Protein AF-A0AAW2MSG8-F1 (afdb_monomer_lite)

InterPro domains:
  IPR008811 Glycosyl hydrolases 36 [PF05691] (63-147)
  IPR008811 Glycosyl hydrolases 36 [PF05691] (149-391)
  IPR008811 Glycosyl hydrolases 36 [PTHR31268] (149-405)
  IPR013785 Aldolase-type TIM barrel [G3DSA:3.20.20.70] (62-144)
  IPR017853 Glycoside hydrolase superfamily [SSF51445] (81-131)

Radius of gyration: 26.72 Å; chains: 1; bounding box: 68×78×67 Å

Structure (mmCIF, N/CA/C/O backbone):
data_AF-A0AAW2MSG8-F1
#
_entry.id   AF-A0AAW2MSG8-F1
#
loop_
_atom_site.group_PDB
_atom_site.id
_atom_site.type_symbol
_atom_site.label_atom_id
_atom_site.label_alt_id
_atom_site.label_comp_id
_atom_site.label_asym_id
_atom_site.label_entity_id
_atom_site.label_seq_id
_atom_site.pdbx_PDB_ins_code
_atom_site.Cartn_x
_atom_site.Cartn_y
_atom_site.Cartn_z
_atom_site.occupancy
_atom_site.B_iso_or_equiv
_atom_site.auth_seq_id
_atom_site.auth_comp_id
_atom_site.auth_asym_id
_atom_site.auth_atom_id
_atom_site.pdbx_PDB_model_num
ATOM 1 N N . MET A 1 1 ? 23.008 -52.760 7.021 1.00 37.22 1 MET A N 1
ATOM 2 C CA . MET A 1 1 ? 23.556 -51.398 6.850 1.00 37.22 1 MET A CA 1
ATOM 3 C C . MET A 1 1 ? 22.557 -50.598 6.039 1.00 37.22 1 MET A C 1
ATOM 5 O O . MET A 1 1 ? 22.331 -50.931 4.885 1.00 37.22 1 MET A O 1
ATOM 9 N N . THR A 1 2 ? 21.906 -49.614 6.644 1.00 38.59 2 THR A N 1
ATOM 10 C CA . THR A 1 2 ? 21.013 -48.684 5.943 1.00 38.59 2 THR A CA 1
ATOM 11 C C . THR A 1 2 ? 21.888 -47.668 5.212 1.00 38.59 2 THR A C 1
ATOM 13 O O . THR A 1 2 ? 22.650 -46.943 5.846 1.00 38.59 2 THR A O 1
ATOM 16 N N . VAL A 1 3 ? 21.852 -47.656 3.880 1.00 52.94 3 VAL A N 1
ATOM 17 C CA . VAL A 1 3 ? 22.552 -46.640 3.084 1.00 52.94 3 VAL A CA 1
ATOM 18 C C . VAL A 1 3 ? 21.744 -45.352 3.201 1.00 52.94 3 VAL A C 1
ATOM 20 O O . VAL A 1 3 ? 20.691 -45.231 2.581 1.00 52.94 3 VAL A O 1
ATOM 23 N N . THR A 1 4 ? 22.196 -44.405 4.023 1.00 55.56 4 THR A N 1
ATOM 24 C CA . THR A 1 4 ? 21.579 -43.075 4.080 1.00 55.56 4 THR A CA 1
ATOM 25 C C . THR A 1 4 ? 21.719 -42.414 2.705 1.00 55.56 4 THR A C 1
ATOM 27 O O . THR A 1 4 ? 22.844 -42.331 2.195 1.00 55.56 4 THR A O 1
ATOM 30 N N . PRO A 1 5 ? 20.622 -41.950 2.077 1.00 63.44 5 PRO A N 1
ATOM 31 C CA . PRO A 1 5 ? 20.705 -41.237 0.811 1.00 63.44 5 PRO A CA 1
ATOM 32 C C . PRO A 1 5 ? 21.633 -40.026 0.946 1.00 63.44 5 PRO A C 1
ATOM 34 O O . PRO A 1 5 ? 21.554 -39.275 1.915 1.00 63.44 5 PRO A O 1
ATOM 37 N N . LYS A 1 6 ? 22.526 -39.819 -0.031 1.00 79.44 6 LYS A N 1
ATOM 38 C CA . LYS A 1 6 ? 23.432 -38.656 -0.047 1.00 79.44 6 LYS A CA 1
ATOM 39 C C . LYS A 1 6 ? 22.685 -37.335 -0.249 1.00 79.44 6 LYS A C 1
ATOM 41 O O . LYS A 1 6 ? 23.222 -36.298 0.115 1.00 79.44 6 LYS A O 1
ATOM 46 N N . ILE A 1 7 ? 21.488 -37.369 -0.832 1.00 88.25 7 ILE A N 1
ATOM 47 C CA . ILE A 1 7 ? 20.608 -36.214 -1.025 1.00 88.25 7 ILE A CA 1
ATOM 48 C C . ILE A 1 7 ? 19.193 -36.650 -0.634 1.00 88.25 7 ILE A C 1
ATOM 50 O O . ILE A 1 7 ? 18.722 -37.669 -1.143 1.00 88.25 7 ILE A O 1
ATOM 54 N N . SER A 1 8 ? 18.531 -35.923 0.264 1.00 88.50 8 SER A N 1
ATOM 55 C CA . SER A 1 8 ? 17.178 -36.254 0.730 1.00 88.50 8 SER A CA 1
ATOM 56 C C . SER A 1 8 ? 16.405 -35.020 1.198 1.00 88.50 8 SER A C 1
ATOM 58 O O . SER A 1 8 ? 17.007 -34.002 1.535 1.00 88.50 8 SER A O 1
ATOM 60 N N . VAL A 1 9 ? 15.073 -35.112 1.220 1.00 89.06 9 VAL A N 1
ATOM 61 C CA . VAL A 1 9 ? 14.204 -34.166 1.931 1.00 89.06 9 VAL A CA 1
ATOM 62 C C . VAL A 1 9 ? 13.672 -34.883 3.163 1.00 89.06 9 VAL A C 1
ATOM 64 O O . VAL A 1 9 ? 12.929 -35.852 3.021 1.00 89.06 9 VAL A O 1
ATOM 67 N N . ASN A 1 10 ? 14.072 -34.430 4.352 1.00 86.00 10 ASN A N 1
ATOM 68 C CA . ASN A 1 10 ? 13.667 -35.019 5.630 1.00 86.00 10 ASN A CA 1
ATOM 69 C C . ASN A 1 10 ? 13.211 -33.898 6.571 1.00 86.00 10 ASN A C 1
ATOM 71 O O . ASN A 1 10 ? 13.931 -32.910 6.721 1.00 86.00 10 ASN A O 1
ATOM 75 N N . ASP A 1 11 ? 12.041 -34.045 7.198 1.00 87.19 11 ASP A N 1
ATOM 76 C CA . ASP A 1 11 ? 11.496 -33.091 8.178 1.00 87.19 11 ASP A CA 1
ATOM 77 C C . ASP A 1 11 ? 11.518 -31.629 7.683 1.00 87.19 11 ASP A C 1
ATOM 79 O O . ASP A 1 11 ? 11.979 -30.722 8.376 1.00 87.19 11 ASP A O 1
ATOM 83 N N . GLY A 1 12 ? 11.101 -31.405 6.430 1.00 90.44 12 GLY A N 1
ATOM 84 C CA . GLY A 1 12 ? 11.102 -30.078 5.802 1.00 90.44 12 GLY A CA 1
ATOM 85 C C . GLY A 1 12 ? 12.495 -29.521 5.481 1.00 90.44 12 GLY A C 1
ATOM 86 O O . GLY A 1 12 ? 12.641 -28.316 5.287 1.00 90.44 12 GLY A O 1
ATOM 87 N N . ASN A 1 13 ? 13.538 -30.355 5.428 1.00 92.44 13 ASN A N 1
ATOM 88 C CA . ASN A 1 13 ? 14.903 -29.931 5.112 1.00 92.44 13 ASN A CA 1
ATOM 89 C C . ASN A 1 13 ? 15.458 -30.666 3.893 1.00 92.44 13 ASN A C 1
ATOM 91 O O . ASN A 1 13 ? 15.473 -31.895 3.871 1.00 92.44 13 ASN A O 1
ATOM 95 N N . LEU A 1 14 ? 16.006 -29.926 2.925 1.00 92.31 14 LEU A N 1
ATOM 96 C CA . LEU A 1 14 ? 16.820 -30.496 1.852 1.00 92.31 14 LEU A CA 1
ATOM 97 C C . LEU A 1 14 ? 18.237 -30.701 2.383 1.00 92.31 14 LEU A C 1
ATOM 99 O O . LEU A 1 14 ? 18.955 -29.730 2.635 1.00 92.31 14 LEU A O 1
ATOM 103 N N . VAL A 1 15 ? 18.647 -31.955 2.525 1.00 89.75 15 VAL A N 1
ATOM 104 C CA . VAL A 1 15 ? 19.940 -32.361 3.075 1.00 89.75 15 VAL A CA 1
ATOM 105 C C . VAL A 1 15 ? 20.811 -32.942 1.966 1.00 89.75 15 VAL A C 1
ATOM 107 O O . VAL A 1 15 ? 20.390 -33.835 1.237 1.00 89.75 15 VAL A O 1
ATOM 110 N N . VAL A 1 16 ? 22.048 -32.457 1.858 1.00 88.19 16 VAL A N 1
ATOM 111 C CA . VAL A 1 16 ? 23.074 -32.936 0.924 1.00 88.19 16 VAL A CA 1
ATOM 112 C C . VAL A 1 16 ? 24.312 -33.323 1.730 1.00 88.19 16 VAL A C 1
ATOM 114 O O . VAL A 1 16 ? 24.909 -32.493 2.411 1.00 88.19 16 VAL A O 1
ATOM 117 N N . HIS A 1 17 ? 24.705 -34.595 1.679 1.00 85.19 17 HIS A N 1
ATOM 118 C CA . HIS A 1 17 ? 25.844 -35.157 2.411 1.00 85.19 17 HIS A CA 1
ATOM 119 C C . HIS A 1 17 ? 25.823 -34.839 3.918 1.00 85.19 17 HIS A C 1
ATOM 121 O O . HIS A 1 17 ? 26.841 -34.483 4.508 1.00 85.19 17 HIS A O 1
ATOM 127 N N . GLY A 1 18 ? 24.642 -34.944 4.538 1.00 84.50 18 GLY A N 1
ATOM 128 C CA . GLY A 1 18 ? 24.437 -34.654 5.963 1.00 84.50 18 GLY A CA 1
ATOM 129 C C . GLY A 1 18 ? 24.393 -33.163 6.314 1.00 84.50 18 GLY A C 1
ATOM 130 O O . GLY A 1 18 ? 24.239 -32.826 7.483 1.00 84.50 18 GLY A O 1
ATOM 131 N N . LYS A 1 19 ? 24.507 -32.264 5.329 1.00 86.81 19 LYS A N 1
ATOM 132 C CA . LYS A 1 19 ? 24.368 -30.818 5.519 1.00 86.81 19 LYS A CA 1
ATOM 133 C C . LYS A 1 19 ? 23.015 -30.348 5.008 1.00 86.81 19 LYS A C 1
ATOM 135 O O . LYS A 1 19 ? 22.688 -30.564 3.844 1.00 86.81 19 LYS A O 1
ATOM 140 N N . THR A 1 20 ? 22.251 -29.666 5.851 1.00 90.94 20 THR A N 1
ATOM 141 C CA . THR A 1 20 ? 21.044 -28.959 5.412 1.00 90.94 20 THR A CA 1
ATOM 142 C C . THR A 1 20 ? 21.435 -27.818 4.477 1.00 90.94 20 THR A C 1
ATOM 144 O O . THR A 1 20 ? 22.288 -27.002 4.819 1.00 90.94 20 THR A O 1
ATOM 147 N N . ILE A 1 21 ? 20.825 -27.773 3.296 1.00 91.12 21 ILE A N 1
ATOM 148 C CA . ILE A 1 21 ? 20.998 -26.711 2.298 1.00 91.12 21 ILE A CA 1
ATOM 149 C C . ILE A 1 21 ? 19.781 -25.785 2.298 1.00 91.12 21 ILE A C 1
ATOM 151 O O . ILE A 1 21 ? 19.953 -24.569 2.309 1.00 91.12 21 ILE A O 1
ATOM 155 N N . LEU A 1 22 ? 18.570 -26.353 2.341 1.00 92.56 22 LEU A N 1
ATOM 156 C CA . LEU A 1 22 ? 17.320 -25.602 2.471 1.00 92.56 22 LEU A CA 1
ATOM 157 C C . LEU A 1 22 ? 16.553 -26.058 3.711 1.00 92.56 22 LEU A C 1
ATOM 159 O O . LEU A 1 22 ? 16.426 -27.263 3.927 1.00 92.56 22 LEU A O 1
ATOM 163 N N . SER A 1 23 ? 16.030 -25.107 4.480 1.00 91.31 23 SER A N 1
ATOM 164 C CA . SER A 1 23 ? 15.032 -25.322 5.535 1.00 91.31 23 SER A CA 1
ATOM 165 C C . SER A 1 23 ? 13.642 -24.896 5.054 1.00 91.31 23 SER A C 1
ATOM 167 O O . SER A 1 23 ? 13.518 -24.133 4.092 1.00 91.31 23 SER A O 1
ATOM 169 N N . GLY A 1 24 ? 12.587 -25.403 5.698 1.00 90.00 24 GLY A N 1
ATOM 170 C CA . GLY A 1 24 ? 11.203 -25.077 5.330 1.00 90.00 24 GLY A CA 1
ATOM 171 C C . GLY A 1 24 ? 10.848 -25.495 3.900 1.00 90.00 24 GLY A C 1
ATOM 172 O O . GLY A 1 24 ? 10.133 -24.776 3.203 1.00 90.00 24 GLY A O 1
ATOM 173 N N . VAL A 1 25 ? 11.405 -26.615 3.438 1.00 91.81 25 VAL A N 1
ATOM 174 C CA . VAL A 1 25 ? 11.104 -27.201 2.131 1.00 91.81 25 VAL A CA 1
ATOM 175 C C . VAL A 1 25 ? 9.637 -27.596 2.095 1.00 91.81 25 VAL A C 1
ATOM 177 O O . VAL A 1 25 ? 9.174 -28.331 2.963 1.00 91.81 25 VAL A O 1
ATOM 180 N N . HIS A 1 26 ? 8.918 -27.088 1.097 1.00 89.00 26 HIS A N 1
ATOM 181 C CA . HIS A 1 26 ? 7.485 -27.310 0.968 1.00 89.00 26 HIS A CA 1
ATOM 182 C C . HIS A 1 26 ? 7.180 -28.778 0.622 1.00 89.00 26 HIS A C 1
ATOM 184 O O . HIS A 1 26 ? 7.907 -29.401 -0.151 1.00 89.00 26 HIS A O 1
ATOM 190 N N . ASP A 1 27 ? 6.072 -29.318 1.138 1.00 88.50 27 ASP A N 1
ATOM 191 C CA . ASP A 1 27 ? 5.701 -30.742 1.008 1.00 88.50 27 ASP A CA 1
ATOM 192 C C . ASP A 1 27 ? 5.511 -31.212 -0.439 1.00 88.50 27 ASP A C 1
ATOM 194 O O . ASP A 1 27 ? 5.543 -32.402 -0.744 1.00 88.50 27 ASP A O 1
ATOM 198 N N . ASN A 1 28 ? 5.302 -30.270 -1.356 1.00 89.25 28 ASN A N 1
ATOM 199 C CA . ASN A 1 28 ? 5.147 -30.568 -2.770 1.00 89.25 28 ASN A CA 1
ATOM 200 C C . ASN A 1 28 ? 6.488 -30.686 -3.511 1.00 89.25 28 ASN A C 1
ATOM 202 O O . ASN A 1 28 ? 6.470 -31.035 -4.690 1.00 89.25 28 ASN A O 1
ATOM 206 N N . ILE A 1 29 ? 7.623 -30.395 -2.870 1.00 92.00 29 ILE A N 1
ATOM 207 C CA . ILE A 1 29 ? 8.953 -30.539 -3.460 1.00 92.00 29 ILE A CA 1
ATOM 208 C C . ILE A 1 29 ? 9.352 -32.012 -3.456 1.00 92.00 29 ILE A C 1
ATOM 210 O O . ILE A 1 29 ? 9.324 -32.689 -2.432 1.00 92.00 29 ILE A O 1
ATOM 214 N N . VAL A 1 30 ? 9.761 -32.510 -4.620 1.00 90.62 30 VAL A N 1
ATOM 215 C CA . VAL A 1 30 ? 10.121 -33.914 -4.829 1.00 90.62 30 VAL A CA 1
ATOM 216 C C . VAL A 1 30 ? 11.558 -34.009 -5.310 1.00 90.62 30 VAL A C 1
ATOM 218 O O . VAL A 1 30 ? 11.992 -33.251 -6.175 1.00 90.62 30 VAL A O 1
ATOM 221 N N . LEU A 1 31 ? 12.295 -34.984 -4.784 1.00 89.88 31 LEU A N 1
ATOM 222 C CA . LEU A 1 31 ? 13.616 -35.341 -5.285 1.00 89.88 31 LEU A CA 1
ATOM 223 C C . LEU A 1 31 ? 13.537 -36.581 -6.166 1.00 89.88 31 LEU A C 1
ATOM 225 O O . LEU A 1 31 ? 13.067 -37.628 -5.730 1.00 89.88 31 LEU A O 1
ATOM 229 N N . THR A 1 32 ? 14.067 -36.479 -7.382 1.00 87.50 32 THR A N 1
ATOM 230 C CA . THR A 1 32 ? 14.294 -37.635 -8.258 1.00 87.50 32 THR A CA 1
ATOM 231 C C . THR A 1 32 ? 15.795 -37.928 -8.310 1.00 87.50 32 THR A C 1
ATOM 233 O O . THR A 1 32 ? 16.543 -37.122 -8.869 1.00 87.50 32 THR A O 1
ATOM 236 N N . PRO A 1 33 ? 16.277 -39.041 -7.726 1.00 81.69 33 PRO A N 1
ATOM 237 C CA . PRO A 1 33 ? 17.692 -39.403 -7.777 1.00 81.69 33 PRO A CA 1
ATOM 238 C C . PRO A 1 33 ? 18.188 -39.567 -9.220 1.00 81.69 33 PRO A C 1
ATOM 240 O O . PRO A 1 33 ? 17.508 -40.168 -10.051 1.00 81.69 33 PRO A O 1
ATOM 243 N N . GLY A 1 34 ? 19.385 -39.065 -9.525 1.00 74.88 34 GLY A N 1
ATOM 244 C CA . GLY A 1 34 ? 20.038 -39.317 -10.808 1.00 74.88 34 GLY A CA 1
ATOM 245 C C . GLY A 1 34 ? 20.522 -40.768 -10.892 1.00 74.88 34 GLY A C 1
ATOM 246 O O . GLY A 1 34 ? 21.265 -41.221 -10.027 1.00 74.88 34 GLY A O 1
ATOM 247 N N . SER A 1 35 ? 20.127 -41.496 -11.937 1.00 65.12 35 SER A N 1
ATOM 248 C CA . SER A 1 35 ? 20.424 -42.927 -12.133 1.00 65.12 35 SER A CA 1
ATOM 249 C C . SER A 1 35 ? 21.733 -43.215 -12.894 1.00 65.12 35 SER A C 1
ATOM 251 O O . SER A 1 35 ? 21.945 -44.329 -13.370 1.00 65.12 35 SER A O 1
ATOM 253 N N . GLY A 1 36 ? 22.619 -42.224 -13.039 1.00 60.44 36 GLY A N 1
ATOM 254 C CA . GLY A 1 36 ? 23.848 -42.347 -13.830 1.00 60.44 36 GLY A CA 1
ATOM 255 C C . GLY A 1 36 ? 24.916 -43.248 -13.193 1.00 60.44 36 GLY A C 1
ATOM 256 O O . GLY A 1 36 ? 25.147 -43.202 -11.990 1.00 60.44 36 GLY A O 1
ATOM 257 N N . VAL A 1 37 ? 25.632 -44.013 -14.025 1.00 55.59 37 VAL A N 1
ATOM 258 C CA . VAL A 1 37 ? 26.715 -44.962 -13.660 1.00 55.59 37 VAL A CA 1
ATOM 259 C C . VAL A 1 37 ? 28.040 -44.249 -13.283 1.00 55.59 37 VAL A C 1
ATOM 261 O O . VAL A 1 37 ? 29.128 -44.778 -13.491 1.00 55.59 37 VAL A O 1
ATOM 264 N N . GLY A 1 38 ? 27.980 -43.010 -12.781 1.00 56.03 38 GLY A N 1
ATOM 265 C CA . GLY A 1 38 ? 29.139 -42.128 -12.580 1.00 56.03 38 GLY A CA 1
ATOM 266 C C . GLY A 1 38 ? 29.474 -41.816 -11.115 1.00 56.03 38 GLY A C 1
ATOM 267 O O . GLY A 1 38 ? 28.666 -42.009 -10.213 1.00 56.03 38 GLY A O 1
ATOM 268 N N . LEU A 1 39 ? 30.673 -41.259 -10.890 1.00 53.41 39 LEU A N 1
ATOM 269 C CA . LEU A 1 39 ? 31.212 -40.831 -9.582 1.00 53.41 39 LEU A CA 1
ATOM 270 C C . LEU A 1 39 ? 30.421 -39.698 -8.890 1.00 53.41 39 LEU A C 1
ATOM 272 O O . LEU A 1 39 ? 30.685 -39.398 -7.724 1.00 53.41 39 LEU A O 1
ATOM 276 N N . VAL A 1 40 ? 29.462 -39.066 -9.576 1.00 55.38 40 VAL A N 1
ATOM 277 C CA . VAL A 1 40 ? 28.682 -37.934 -9.056 1.00 55.38 40 VAL A CA 1
ATOM 278 C C . VAL A 1 40 ? 27.252 -38.383 -8.761 1.00 55.38 40 VAL A C 1
ATOM 280 O O . VAL A 1 40 ? 26.460 -38.617 -9.669 1.00 55.38 40 VAL A O 1
ATOM 283 N N . ALA A 1 41 ? 26.918 -38.482 -7.474 1.00 72.75 41 ALA A N 1
ATOM 284 C CA . ALA A 1 41 ? 25.544 -38.664 -7.019 1.00 72.75 41 ALA A CA 1
ATOM 285 C C . ALA A 1 41 ? 24.821 -37.308 -7.076 1.00 72.75 41 ALA A C 1
ATOM 287 O O . ALA A 1 41 ? 25.157 -36.402 -6.317 1.00 72.75 41 ALA A O 1
ATOM 288 N N . GLY A 1 42 ? 23.859 -37.164 -7.987 1.00 79.62 42 GLY A N 1
ATOM 289 C CA . GLY A 1 42 ? 23.009 -35.977 -8.115 1.00 79.62 42 GLY A CA 1
ATOM 290 C C . GLY A 1 42 ? 21.531 -36.307 -7.903 1.00 79.62 42 GLY A C 1
ATOM 291 O O . GLY A 1 42 ? 21.141 -37.475 -7.906 1.00 79.62 42 GLY A O 1
ATOM 292 N N . ALA A 1 43 ? 20.701 -35.280 -7.737 1.00 86.31 43 ALA A N 1
ATOM 293 C CA . ALA A 1 43 ? 19.246 -35.401 -7.710 1.00 86.31 43 ALA A CA 1
ATOM 294 C C . ALA A 1 43 ? 18.617 -34.233 -8.475 1.00 86.31 43 ALA A C 1
ATOM 296 O O . ALA A 1 43 ? 19.112 -33.107 -8.413 1.00 86.31 43 ALA A O 1
ATOM 297 N N . PHE A 1 44 ? 17.522 -34.501 -9.178 1.00 88.00 44 PHE A N 1
ATOM 298 C CA . PHE A 1 44 ? 16.662 -33.470 -9.743 1.00 88.00 44 PHE A CA 1
ATOM 299 C C . PHE A 1 44 ? 15.672 -33.012 -8.674 1.00 88.00 44 PHE A C 1
ATOM 301 O O . PHE A 1 44 ? 15.018 -33.841 -8.040 1.00 88.00 44 PHE A O 1
ATOM 308 N N . ILE A 1 45 ? 15.567 -31.698 -8.488 1.00 89.81 45 ILE A N 1
ATOM 309 C CA . ILE A 1 45 ? 14.545 -31.077 -7.645 1.00 89.81 45 ILE A CA 1
ATOM 310 C C . ILE A 1 45 ? 13.355 -30.762 -8.549 1.00 89.81 45 ILE A C 1
ATOM 312 O O . ILE A 1 45 ? 13.483 -29.993 -9.501 1.00 89.81 45 ILE A O 1
ATOM 316 N N . GLY A 1 46 ? 12.220 -31.385 -8.264 1.00 90.06 46 GLY A N 1
ATOM 317 C CA . GLY A 1 46 ? 10.936 -31.120 -8.899 1.00 90.06 46 GLY A CA 1
ATOM 318 C C . GLY A 1 46 ? 9.909 -30.630 -7.884 1.00 90.06 46 GLY A C 1
ATOM 319 O O . GLY A 1 46 ? 10.175 -30.568 -6.685 1.00 90.06 46 GLY A O 1
ATOM 320 N N . ALA A 1 47 ? 8.715 -30.310 -8.369 1.00 90.81 47 ALA A N 1
ATOM 321 C CA . ALA A 1 47 ? 7.564 -29.988 -7.540 1.00 90.81 47 ALA A CA 1
ATOM 322 C C . ALA A 1 47 ? 6.312 -30.670 -8.099 1.00 90.81 47 ALA A C 1
ATOM 324 O O . ALA A 1 47 ? 6.199 -30.889 -9.307 1.00 90.81 47 ALA A O 1
ATOM 325 N N . THR A 1 48 ? 5.371 -30.997 -7.224 1.00 89.19 48 THR A N 1
ATOM 326 C CA . THR A 1 48 ? 4.042 -31.489 -7.587 1.00 89.19 48 THR A CA 1
ATOM 327 C C . THR A 1 48 ? 3.030 -30.350 -7.550 1.00 89.19 48 THR A C 1
ATOM 329 O O . THR A 1 48 ? 3.131 -29.413 -6.752 1.00 89.19 48 THR A O 1
ATOM 332 N N . ALA A 1 49 ? 2.041 -30.435 -8.434 1.00 86.62 49 ALA A N 1
ATOM 333 C CA . ALA A 1 49 ? 0.911 -29.523 -8.486 1.00 86.62 49 ALA A CA 1
ATOM 334 C C . ALA A 1 49 ? -0.382 -30.320 -8.615 1.00 86.62 49 ALA A C 1
ATOM 336 O O . ALA A 1 49 ? -0.442 -31.312 -9.339 1.00 86.62 49 ALA A O 1
ATOM 337 N N . SER A 1 50 ? -1.435 -29.845 -7.956 1.00 82.69 50 SER A N 1
ATOM 338 C CA . SER A 1 50 ? -2.781 -30.415 -8.065 1.00 82.69 50 SER A CA 1
ATOM 339 C C . SER A 1 50 ? -3.455 -30.122 -9.411 1.00 82.69 50 SER A C 1
ATOM 341 O O . SER A 1 50 ? -4.471 -30.730 -9.728 1.00 82.69 50 SER A O 1
ATOM 343 N N . HIS A 1 51 ? -2.900 -29.200 -10.206 1.00 80.12 51 HIS A N 1
ATOM 344 C CA . HIS A 1 51 ? -3.473 -28.755 -11.473 1.00 80.12 51 HIS A CA 1
ATOM 345 C C . HIS A 1 51 ? -2.465 -28.898 -12.615 1.00 80.12 51 HIS A C 1
ATOM 347 O O . HIS A 1 51 ? -1.330 -28.428 -12.520 1.00 80.12 51 HIS A O 1
ATOM 353 N N . SER A 1 52 ? -2.914 -29.451 -13.741 1.00 76.25 52 SER A N 1
ATOM 354 C CA . SER A 1 52 ? -2.156 -29.578 -14.993 1.00 76.25 52 SER A CA 1
ATOM 355 C C . SER A 1 52 ? -2.093 -28.260 -15.781 1.00 76.25 52 SER A C 1
ATOM 357 O O . SER A 1 52 ? -2.430 -28.200 -16.962 1.00 76.25 52 SER A O 1
ATOM 359 N N . LYS A 1 53 ? -1.684 -27.174 -15.122 1.00 74.44 53 LYS A N 1
ATOM 360 C CA . LYS A 1 53 ? -1.399 -25.885 -15.773 1.00 74.44 53 LYS A CA 1
ATOM 361 C C . LYS A 1 53 ? 0.097 -25.749 -16.049 1.00 74.44 53 LYS A C 1
ATOM 363 O O . LYS A 1 53 ? 0.913 -26.342 -15.352 1.00 74.44 53 LYS A O 1
ATOM 368 N N . SER A 1 54 ? 0.458 -24.960 -17.055 1.00 67.81 54 SER A N 1
ATOM 369 C CA . SER A 1 54 ? 1.861 -24.753 -17.445 1.00 67.81 54 SER A CA 1
ATOM 370 C C . SER A 1 54 ? 2.617 -23.768 -16.549 1.00 67.81 54 SER A C 1
ATOM 372 O O . SER A 1 54 ? 3.832 -23.657 -16.665 1.00 67.81 54 SER A O 1
ATOM 374 N N . LEU A 1 55 ? 1.914 -23.039 -15.679 1.00 72.31 55 LEU A N 1
ATOM 375 C CA . LEU A 1 55 ? 2.437 -21.880 -14.964 1.00 72.31 55 LEU A CA 1
ATOM 376 C C . LEU A 1 55 ? 2.155 -22.024 -13.472 1.00 72.31 55 LEU A C 1
ATOM 378 O O . LEU A 1 55 ? 1.003 -21.957 -13.045 1.00 72.31 55 LEU A O 1
ATOM 382 N N . HIS A 1 56 ? 3.215 -22.236 -12.700 1.00 75.56 56 HIS A N 1
ATOM 383 C CA . HIS A 1 56 ? 3.164 -22.382 -11.250 1.00 75.56 56 HIS A CA 1
ATOM 384 C C . HIS A 1 56 ? 4.385 -21.718 -10.627 1.00 75.56 56 HIS A C 1
ATOM 386 O O . HIS A 1 56 ? 5.463 -21.700 -11.224 1.00 75.56 56 HIS A O 1
ATOM 392 N N . VAL A 1 57 ? 4.226 -21.224 -9.404 1.00 80.06 57 VAL A N 1
ATOM 393 C CA . VAL A 1 57 ? 5.333 -20.766 -8.564 1.00 80.06 57 VAL A CA 1
ATOM 394 C C . VAL A 1 57 ? 5.396 -21.679 -7.354 1.00 80.06 57 VAL A C 1
ATOM 396 O O . VAL A 1 57 ? 4.403 -21.843 -6.650 1.00 80.06 57 VAL A O 1
ATOM 399 N N . PHE A 1 58 ? 6.563 -22.274 -7.113 1.00 82.00 58 PHE A N 1
ATOM 400 C CA . PHE A 1 58 ? 6.782 -23.169 -5.983 1.00 82.00 58 PHE A CA 1
ATOM 401 C C . PHE A 1 58 ? 7.896 -22.615 -5.093 1.00 82.00 58 PHE A C 1
ATOM 403 O O . PHE A 1 58 ? 9.034 -22.497 -5.559 1.00 82.00 58 PHE A O 1
ATOM 410 N N . PRO A 1 59 ? 7.618 -22.281 -3.821 1.00 82.94 59 PRO A N 1
ATOM 411 C CA . PRO A 1 59 ? 8.683 -22.024 -2.866 1.00 82.94 59 PRO A CA 1
ATOM 412 C C . PRO A 1 59 ? 9.414 -23.341 -2.580 1.00 82.94 59 PRO A C 1
ATOM 414 O O . PRO A 1 59 ? 8.812 -24.313 -2.135 1.00 82.94 59 PRO A O 1
ATOM 417 N N . VAL A 1 60 ? 10.719 -23.385 -2.851 1.00 88.12 60 VAL A N 1
ATOM 418 C CA . VAL A 1 60 ? 11.520 -24.608 -2.652 1.00 88.12 60 VAL A CA 1
ATOM 419 C C . VAL A 1 60 ? 12.031 -24.726 -1.214 1.00 88.12 60 VAL A C 1
ATOM 421 O O . VAL A 1 60 ? 12.181 -25.831 -0.711 1.00 88.12 60 VAL A O 1
ATOM 424 N N . GLY A 1 61 ? 12.301 -23.603 -0.548 1.00 88.25 61 GLY A N 1
ATOM 425 C CA . GLY A 1 61 ? 12.825 -23.535 0.818 1.00 88.25 61 GLY A CA 1
ATOM 426 C C . GLY A 1 61 ? 13.725 -22.312 1.015 1.00 88.25 61 GLY A C 1
ATOM 427 O O . GLY A 1 61 ? 13.874 -21.489 0.108 1.00 88.25 61 GLY A O 1
ATOM 428 N N . VAL A 1 62 ? 14.336 -22.193 2.194 1.00 88.69 62 VAL A N 1
ATOM 429 C CA . VAL A 1 62 ? 15.151 -21.038 2.608 1.00 88.69 62 VAL A CA 1
ATOM 430 C C . VAL A 1 62 ? 16.609 -21.449 2.832 1.00 88.69 62 VAL A C 1
ATOM 432 O O . VAL A 1 62 ? 16.891 -22.484 3.429 1.00 88.69 62 VAL A O 1
ATOM 435 N N . LEU A 1 63 ? 17.563 -20.626 2.387 1.00 90.88 63 LEU A N 1
ATOM 436 C CA . LEU A 1 63 ? 19.011 -20.892 2.445 1.00 90.88 63 LEU A CA 1
ATOM 437 C C . LEU A 1 63 ? 19.645 -20.570 3.818 1.00 90.88 63 LEU A C 1
ATOM 439 O O . LEU A 1 63 ? 20.786 -20.108 3.894 1.00 90.88 63 LEU A O 1
ATOM 443 N N . GLU A 1 64 ? 18.936 -20.793 4.928 1.00 86.88 64 GLU A N 1
ATOM 444 C CA . GLU A 1 64 ? 19.380 -20.386 6.277 1.00 86.88 64 GLU A CA 1
ATOM 445 C C . GLU A 1 64 ? 20.680 -21.065 6.719 1.00 86.88 64 GLU A C 1
ATOM 447 O O . GLU A 1 64 ? 21.556 -20.440 7.319 1.00 86.88 64 GLU A O 1
ATOM 452 N N . ALA A 1 65 ? 20.820 -22.357 6.427 1.00 85.81 65 ALA A N 1
ATOM 453 C CA . ALA A 1 65 ? 22.012 -23.117 6.781 1.00 85.81 65 ALA A CA 1
ATOM 454 C C . ALA A 1 65 ? 23.233 -22.681 5.955 1.00 85.81 65 ALA A C 1
ATOM 456 O O . ALA A 1 65 ? 24.346 -22.619 6.480 1.00 85.81 65 ALA A O 1
ATOM 457 N N . VAL A 1 66 ? 23.021 -22.314 4.687 1.00 86.69 66 VAL A N 1
ATOM 458 C CA . VAL A 1 66 ? 24.077 -21.807 3.801 1.00 86.69 66 VAL A CA 1
ATOM 459 C C . VAL A 1 66 ? 24.541 -20.423 4.247 1.00 86.69 66 VAL A C 1
ATOM 461 O O . VAL A 1 66 ? 25.745 -20.184 4.300 1.00 86.69 66 VAL A O 1
ATOM 464 N N . GLU A 1 67 ? 23.619 -19.542 4.641 1.00 89.50 67 GLU A N 1
ATOM 465 C CA . GLU A 1 67 ? 23.955 -18.246 5.245 1.00 89.50 67 GLU A CA 1
ATOM 466 C C . GLU A 1 67 ? 24.840 -18.430 6.489 1.00 89.50 67 GLU A C 1
ATOM 468 O O . GLU A 1 67 ? 25.904 -17.817 6.586 1.00 89.50 67 GLU A O 1
ATOM 473 N N . LYS A 1 68 ? 24.442 -19.320 7.412 1.00 87.69 68 LYS A N 1
ATOM 474 C CA . LYS A 1 68 ? 25.211 -19.631 8.632 1.00 87.69 68 LYS A CA 1
ATOM 475 C C . LYS A 1 68 ? 26.594 -20.209 8.328 1.00 87.69 68 LYS A C 1
ATOM 477 O O . LYS A 1 68 ? 27.535 -19.919 9.058 1.00 87.69 68 LYS A O 1
ATOM 482 N N . HIS A 1 69 ? 26.711 -21.036 7.288 1.00 87.38 69 HIS A N 1
ATOM 483 C CA . HIS A 1 69 ? 27.967 -21.693 6.932 1.00 87.38 69 HIS A CA 1
ATOM 484 C C . HIS A 1 69 ? 28.944 -20.767 6.202 1.00 87.38 69 HIS A C 1
ATOM 486 O O . HIS A 1 69 ? 30.126 -20.765 6.532 1.00 87.38 69 HIS A O 1
ATOM 492 N N . LEU A 1 70 ? 28.469 -20.015 5.203 1.00 90.50 70 LEU A N 1
ATOM 493 C CA . LEU A 1 70 ? 29.327 -19.163 4.379 1.00 90.50 70 LEU A CA 1
ATOM 494 C C . LEU A 1 70 ? 29.630 -17.825 5.050 1.00 90.50 70 LEU A C 1
ATOM 496 O O . LEU A 1 70 ? 30.717 -17.296 4.857 1.00 90.50 70 LEU A O 1
ATOM 500 N N . GLN A 1 71 ? 28.674 -17.261 5.796 1.00 90.75 71 GLN A N 1
ATOM 501 C CA . GLN A 1 71 ? 28.795 -15.950 6.451 1.00 90.75 71 GLN A CA 1
ATOM 502 C C . GLN A 1 71 ? 29.185 -14.796 5.499 1.00 90.75 71 GLN A C 1
ATOM 504 O O . GLN A 1 71 ? 29.604 -13.732 5.945 1.00 90.75 71 GLN A O 1
ATOM 509 N N . THR A 1 72 ? 29.026 -14.981 4.184 1.00 94.00 72 THR A N 1
ATOM 510 C CA . THR A 1 72 ? 29.333 -13.982 3.144 1.00 94.00 72 THR A CA 1
ATOM 511 C C . THR A 1 72 ? 28.120 -13.156 2.726 1.00 94.00 72 THR A C 1
ATOM 513 O O . THR A 1 72 ? 28.250 -12.173 2.000 1.00 94.00 72 THR A O 1
ATOM 516 N N . PHE A 1 73 ? 26.925 -13.545 3.164 1.00 91.94 73 PHE A N 1
ATOM 517 C CA . PHE A 1 73 ? 25.684 -12.840 2.885 1.00 91.94 73 PHE A CA 1
ATOM 518 C C . PHE A 1 73 ? 24.737 -12.948 4.076 1.00 91.94 73 PHE A C 1
ATOM 520 O O . PHE A 1 73 ? 24.936 -13.747 4.986 1.00 91.94 73 PHE A O 1
ATOM 527 N N . GLN A 1 74 ? 23.692 -12.130 4.042 1.00 89.94 74 GLN A N 1
ATOM 528 C CA . GLN A 1 74 ? 22.573 -12.184 4.972 1.00 89.94 74 GLN A CA 1
ATOM 529 C C . GLN A 1 74 ? 21.273 -12.246 4.181 1.00 89.94 74 GLN A C 1
ATOM 531 O O . GLN A 1 74 ? 21.174 -11.648 3.099 1.00 89.94 74 GLN A O 1
ATOM 536 N N . HIS A 1 75 ? 20.275 -12.931 4.736 1.00 87.12 75 HIS A N 1
ATOM 537 C CA . HIS A 1 75 ? 18.912 -12.876 4.215 1.00 87.12 75 HIS A CA 1
ATOM 538 C C . HIS A 1 75 ? 18.400 -11.435 4.204 1.00 87.12 75 HIS A C 1
ATOM 540 O O . HIS A 1 75 ? 18.799 -10.606 5.029 1.00 87.12 75 HIS A O 1
ATOM 546 N N . ARG A 1 76 ? 17.531 -11.121 3.241 1.00 83.25 76 ARG A N 1
ATOM 547 C CA . ARG A 1 76 ? 17.029 -9.760 3.024 1.00 83.25 76 ARG A CA 1
ATOM 548 C C . ARG A 1 76 ? 16.409 -9.184 4.297 1.00 83.25 76 ARG A C 1
ATOM 550 O O . ARG A 1 76 ? 16.622 -8.017 4.596 1.00 83.25 76 ARG A O 1
ATOM 557 N N . GLU A 1 77 ? 15.699 -10.018 5.041 1.00 82.31 77 GLU A N 1
ATOM 558 C CA . GLU A 1 77 ? 14.984 -9.710 6.278 1.00 82.31 77 GLU A CA 1
ATOM 559 C C . GLU A 1 77 ? 15.928 -9.270 7.409 1.00 82.31 77 GLU A C 1
ATOM 561 O O . GLU A 1 77 ? 15.503 -8.570 8.323 1.00 82.31 77 GLU A O 1
ATOM 566 N N . LYS A 1 78 ? 17.213 -9.646 7.341 1.00 87.88 78 LYS A N 1
ATOM 567 C CA . LYS A 1 78 ? 18.245 -9.265 8.318 1.00 87.88 78 LYS A CA 1
ATOM 568 C C . LYS A 1 78 ? 19.034 -8.024 7.907 1.00 87.88 78 LYS A C 1
ATOM 570 O O . LYS A 1 78 ? 19.737 -7.448 8.735 1.00 87.88 78 LYS A O 1
ATOM 575 N N . LYS A 1 79 ? 18.946 -7.605 6.640 1.00 89.31 79 LYS A N 1
ATOM 576 C CA . LYS A 1 79 ? 19.671 -6.428 6.156 1.00 89.31 79 LYS A CA 1
ATOM 577 C C . LYS A 1 79 ? 19.018 -5.169 6.711 1.00 89.31 79 LYS A C 1
ATOM 579 O O . LYS A 1 79 ? 17.835 -4.919 6.487 1.00 89.31 79 LYS A O 1
ATOM 584 N N . LYS A 1 80 ? 19.812 -4.348 7.400 1.00 90.19 80 LYS A N 1
ATOM 585 C CA . LYS A 1 80 ? 19.361 -3.037 7.862 1.00 90.19 80 LYS A CA 1
ATOM 586 C C . LYS A 1 80 ? 19.102 -2.144 6.652 1.00 90.19 80 LYS A C 1
ATOM 588 O O . LYS A 1 80 ? 19.972 -1.957 5.804 1.00 90.19 80 LYS A O 1
ATOM 593 N N . LEU A 1 81 ? 17.900 -1.593 6.596 1.00 89.56 81 LEU A N 1
ATOM 594 C CA . LEU A 1 81 ? 17.543 -0.592 5.608 1.00 89.56 81 LEU A CA 1
ATOM 595 C C . LEU A 1 81 ? 18.265 0.738 5.914 1.00 89.56 81 LEU A C 1
ATOM 597 O O . LEU A 1 81 ? 18.354 1.109 7.091 1.00 89.56 81 LEU A O 1
ATOM 601 N N . PRO A 1 82 ? 18.795 1.455 4.904 1.00 90.75 82 PRO A N 1
ATOM 602 C CA . PRO A 1 82 ? 19.389 2.773 5.117 1.00 90.75 82 PRO A CA 1
ATOM 603 C C . PRO A 1 82 ? 18.358 3.762 5.669 1.00 90.75 82 PRO A C 1
ATOM 605 O O . PRO A 1 82 ? 17.201 3.720 5.272 1.00 90.75 82 PRO A O 1
ATOM 608 N N . SER A 1 83 ? 18.760 4.680 6.548 1.00 86.94 83 SER A N 1
ATOM 609 C CA . SER A 1 83 ? 17.825 5.625 7.185 1.00 86.94 83 SER A CA 1
ATOM 610 C C . SER A 1 83 ? 17.188 6.621 6.213 1.00 86.94 83 SER A C 1
ATOM 612 O O . SER A 1 83 ? 16.119 7.146 6.505 1.00 86.94 83 SER A O 1
ATOM 614 N N . PHE A 1 84 ? 17.825 6.886 5.069 1.00 89.94 84 PHE A N 1
ATOM 615 C CA . PHE A 1 84 ? 17.340 7.868 4.098 1.00 89.94 84 PHE A CA 1
ATOM 616 C C . PHE A 1 84 ? 16.133 7.376 3.275 1.00 89.94 84 PHE A C 1
ATOM 618 O O . PHE A 1 84 ? 15.458 8.188 2.658 1.00 89.94 84 PHE A O 1
ATOM 625 N N . ILE A 1 85 ? 15.824 6.071 3.269 1.00 91.06 85 ILE A N 1
ATOM 626 C CA . ILE A 1 85 ? 14.783 5.513 2.380 1.00 91.06 85 ILE A CA 1
ATOM 627 C C . ILE A 1 85 ? 13.350 5.869 2.788 1.00 91.06 85 ILE A C 1
ATOM 629 O O . ILE A 1 85 ? 12.428 5.647 2.011 1.00 91.06 85 ILE A O 1
ATOM 633 N N . ASP A 1 86 ? 13.152 6.328 4.024 1.00 93.25 86 ASP A N 1
ATOM 634 C CA . ASP A 1 86 ? 11.845 6.770 4.525 1.00 93.25 86 ASP A CA 1
ATOM 635 C C . ASP A 1 86 ? 11.651 8.280 4.330 1.00 93.25 86 ASP A C 1
ATOM 637 O O . ASP A 1 86 ? 10.694 8.862 4.845 1.00 93.25 86 ASP A O 1
ATOM 641 N N . TRP A 1 87 ? 12.549 8.904 3.570 1.00 95.25 87 TRP A N 1
ATOM 642 C CA . TRP A 1 87 ? 12.480 10.299 3.189 1.00 95.25 87 TRP A CA 1
ATOM 643 C C . TRP A 1 87 ? 12.249 10.459 1.695 1.00 95.25 87 TRP A C 1
ATOM 645 O O . TRP A 1 87 ? 12.660 9.627 0.887 1.00 95.25 87 TRP A O 1
ATOM 655 N N . PHE A 1 88 ? 11.597 11.554 1.334 1.00 95.00 88 PHE A N 1
ATOM 656 C CA . PHE A 1 88 ? 11.505 11.994 -0.042 1.00 95.00 88 PHE A CA 1
ATOM 657 C C . PHE A 1 88 ? 12.884 12.463 -0.508 1.00 95.00 88 PHE A C 1
ATOM 659 O O . PHE A 1 88 ? 13.549 13.247 0.172 1.00 95.00 88 PHE A O 1
ATOM 666 N N . GLY A 1 89 ? 13.321 11.964 -1.656 1.00 92.31 89 GLY A N 1
ATOM 667 C CA . GLY A 1 89 ? 14.549 12.393 -2.306 1.00 92.31 89 GLY A CA 1
ATOM 668 C C . GLY A 1 89 ? 14.269 12.865 -3.717 1.00 92.31 89 GLY A C 1
ATOM 669 O O . GLY A 1 89 ? 13.235 12.534 -4.297 1.00 92.31 89 GLY A O 1
ATOM 670 N N . TRP A 1 90 ? 15.208 13.624 -4.261 1.00 90.81 90 TRP A N 1
ATOM 671 C CA . TRP A 1 90 ? 15.120 14.149 -5.616 1.00 90.81 90 TRP A CA 1
ATOM 672 C C . TRP A 1 90 ? 16.312 13.676 -6.448 1.00 90.81 90 TRP A C 1
ATOM 674 O O . TRP A 1 90 ? 17.438 13.622 -5.952 1.00 90.81 90 TRP A O 1
ATOM 684 N N . CYS A 1 91 ? 16.057 13.287 -7.696 1.00 89.06 91 CYS A N 1
ATOM 685 C CA . CYS A 1 91 ? 17.070 12.829 -8.640 1.00 89.06 91 CYS A CA 1
ATOM 686 C C . CYS A 1 91 ? 17.209 13.845 -9.772 1.00 89.06 91 CYS A C 1
ATOM 688 O O . CYS A 1 91 ? 16.220 14.246 -10.383 1.00 89.06 91 CYS A O 1
ATOM 690 N N . THR A 1 92 ? 18.445 14.246 -10.058 1.00 86.19 92 THR A N 1
ATOM 691 C CA . THR A 1 92 ? 18.747 15.202 -11.135 1.00 86.19 92 THR A CA 1
ATOM 692 C C . THR A 1 92 ? 18.522 14.620 -12.529 1.00 86.19 92 THR A C 1
ATOM 694 O O . THR A 1 92 ? 18.130 15.379 -13.410 1.00 86.19 92 THR A O 1
ATOM 697 N N . TRP A 1 93 ? 18.678 13.304 -12.736 1.00 80.88 93 TRP A N 1
ATOM 698 C CA . TRP A 1 93 ? 18.392 12.667 -14.030 1.00 80.88 93 TRP A CA 1
ATOM 699 C C . TRP A 1 93 ? 16.942 12.879 -14.462 1.00 80.88 93 TRP A C 1
ATOM 701 O O . TRP A 1 93 ? 16.683 13.264 -15.598 1.00 80.88 93 TRP A O 1
ATOM 711 N N . ASP A 1 94 ? 16.003 12.703 -13.531 1.00 68.44 94 ASP A N 1
ATOM 712 C CA . ASP A 1 94 ? 14.569 12.805 -13.812 1.00 68.44 94 ASP A CA 1
ATOM 713 C C . ASP A 1 94 ? 14.132 14.245 -14.146 1.00 68.44 94 ASP A C 1
ATOM 715 O O . ASP A 1 94 ? 13.091 14.438 -14.769 1.00 68.44 94 ASP A O 1
ATOM 719 N N . ALA A 1 95 ? 14.922 15.256 -13.761 1.00 74.50 95 ALA A N 1
ATOM 720 C CA . ALA A 1 95 ? 14.632 16.669 -14.020 1.00 74.50 95 ALA A CA 1
ATOM 721 C C . ALA A 1 95 ? 15.442 17.252 -15.191 1.00 74.50 95 ALA A C 1
ATOM 723 O O . ALA A 1 95 ? 14.918 18.019 -16.002 1.00 74.50 95 ALA A O 1
ATOM 724 N N . PHE A 1 96 ? 16.723 16.905 -15.284 1.00 78.19 96 PHE A N 1
ATOM 725 C CA . PHE A 1 96 ? 17.685 17.549 -16.178 1.00 78.19 96 PHE A CA 1
ATOM 726 C C . PHE A 1 96 ? 18.262 16.606 -17.231 1.00 78.19 96 PHE A C 1
ATOM 728 O O . PHE A 1 96 ? 18.804 17.084 -18.228 1.00 78.19 96 PHE A O 1
ATOM 735 N N . TYR A 1 97 ? 18.147 15.287 -17.048 1.00 79.81 97 TYR A N 1
ATOM 736 C CA . TYR A 1 97 ? 18.899 14.288 -17.807 1.00 79.81 97 TYR A CA 1
ATOM 737 C C . TYR A 1 97 ? 20.379 14.680 -17.864 1.00 79.81 97 TYR A C 1
ATOM 739 O O . TYR A 1 97 ? 21.062 14.672 -16.850 1.00 79.81 97 TYR A O 1
ATOM 747 N N . THR A 1 98 ? 20.864 15.095 -19.033 1.00 78.56 98 THR A N 1
ATOM 748 C CA . THR A 1 98 ? 22.263 15.467 -19.242 1.00 78.56 98 THR A CA 1
ATOM 749 C C . THR A 1 98 ? 22.583 16.940 -18.972 1.00 78.56 98 THR A C 1
ATOM 751 O O . THR A 1 98 ? 23.748 17.304 -19.081 1.00 78.56 98 THR A O 1
ATOM 754 N N . ASP A 1 99 ? 21.595 17.791 -18.682 1.00 80.44 99 ASP A N 1
ATOM 755 C CA . ASP A 1 99 ? 21.742 19.256 -18.563 1.00 80.44 99 ASP A CA 1
ATOM 756 C C . ASP A 1 99 ? 21.734 19.724 -17.096 1.00 80.44 99 ASP A C 1
ATOM 758 O O . ASP A 1 99 ? 20.959 20.587 -16.683 1.00 80.44 99 ASP A O 1
ATOM 762 N N . VAL A 1 100 ? 22.540 19.065 -16.260 1.00 83.12 100 VAL A N 1
ATOM 763 C CA . VAL A 1 100 ? 22.597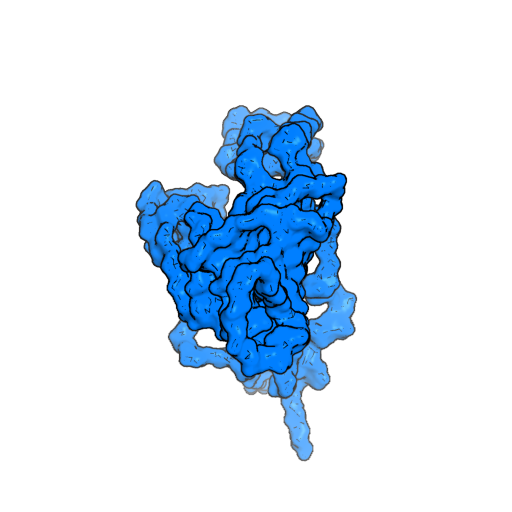 19.342 -14.819 1.00 83.12 100 VAL A CA 1
ATOM 764 C C . VAL A 1 100 ? 23.447 20.592 -14.568 1.00 83.12 100 VAL A C 1
ATOM 766 O O . VAL A 1 100 ? 24.658 20.572 -14.785 1.00 83.12 100 VAL A O 1
ATOM 769 N N . THR A 1 101 ? 22.836 21.659 -14.048 1.00 84.94 101 THR A N 1
ATOM 770 C CA . THR A 1 101 ? 23.526 22.897 -13.635 1.00 84.94 101 THR A CA 1
ATOM 771 C C . THR A 1 101 ? 23.389 23.140 -12.133 1.00 84.94 101 THR A C 1
ATOM 773 O O . THR A 1 101 ? 22.454 22.650 -11.496 1.00 84.94 101 THR A O 1
ATOM 776 N N . ALA A 1 102 ? 24.319 23.901 -11.545 1.00 87.94 102 ALA A N 1
ATOM 777 C CA . ALA A 1 102 ? 24.242 24.264 -10.129 1.00 87.94 102 ALA A CA 1
ATOM 778 C C . ALA A 1 102 ? 22.977 25.089 -9.842 1.00 87.94 102 ALA A C 1
ATOM 780 O O . ALA A 1 102 ? 22.248 24.796 -8.895 1.00 87.94 102 ALA A O 1
ATOM 781 N N . GLU A 1 103 ? 22.674 26.051 -10.715 1.00 89.31 103 GLU A N 1
ATOM 782 C CA . GLU A 1 103 ? 21.491 26.905 -10.636 1.00 89.31 103 GLU A CA 1
ATOM 783 C C . GLU A 1 103 ? 20.203 26.081 -10.738 1.00 89.31 103 GLU A C 1
ATOM 785 O O . GLU A 1 103 ? 19.296 26.254 -9.928 1.00 89.31 103 GLU A O 1
ATOM 790 N N . GLY A 1 104 ? 20.137 25.121 -11.669 1.00 88.00 104 GLY A N 1
ATOM 791 C CA . GLY A 1 104 ? 18.975 24.245 -11.820 1.00 88.00 104 GLY A CA 1
ATOM 792 C C . GLY A 1 104 ? 18.737 23.380 -10.580 1.00 88.00 104 GLY A C 1
ATOM 793 O O . GLY A 1 104 ? 17.597 23.233 -10.130 1.00 88.00 104 GLY A O 1
ATOM 794 N N . VAL A 1 105 ? 19.805 22.843 -9.982 1.00 89.88 105 VAL A N 1
ATOM 795 C CA . VAL A 1 105 ? 19.712 22.090 -8.724 1.00 89.88 105 VAL A CA 1
ATOM 796 C C . VAL A 1 105 ? 19.187 22.979 -7.591 1.00 89.88 105 VAL A C 1
ATOM 798 O O . VAL A 1 105 ? 18.266 22.567 -6.884 1.00 89.88 105 VAL A O 1
ATOM 801 N N . GLU A 1 106 ? 19.713 24.195 -7.428 1.00 91.88 106 GLU A N 1
ATOM 802 C CA . GLU A 1 106 ? 19.239 25.143 -6.407 1.00 91.88 106 GLU A CA 1
ATOM 803 C C . GLU A 1 106 ? 17.766 25.526 -6.609 1.00 91.88 106 GLU A C 1
ATOM 805 O O . GLU A 1 106 ? 16.980 25.492 -5.657 1.00 91.88 106 GLU A O 1
ATOM 810 N N . GLU A 1 107 ? 17.366 25.828 -7.845 1.00 91.75 107 GLU A N 1
ATOM 811 C CA . GLU A 1 107 ? 15.985 26.162 -8.199 1.00 91.75 107 GL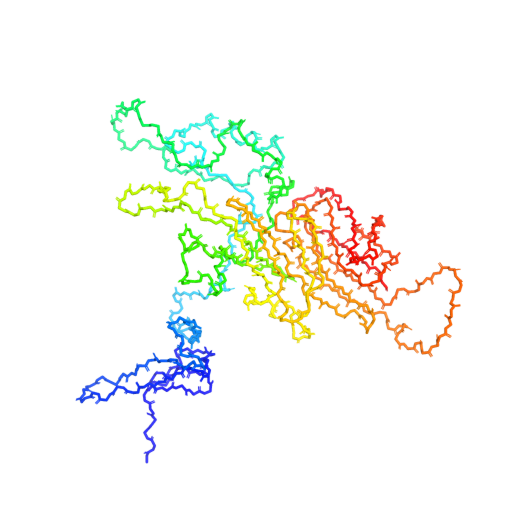U A CA 1
ATOM 812 C C . GLU A 1 107 ? 15.018 25.009 -7.912 1.00 91.75 107 GLU A C 1
ATOM 814 O O . GLU A 1 107 ? 13.950 25.232 -7.337 1.00 91.75 107 GLU A O 1
ATOM 819 N N . GLY A 1 108 ? 15.387 23.772 -8.255 1.00 90.88 108 GLY A N 1
ATOM 820 C CA . GLY A 1 108 ? 14.560 22.595 -7.984 1.00 90.88 108 GLY A CA 1
ATOM 821 C C . GLY A 1 108 ? 14.389 22.325 -6.491 1.00 90.88 108 GLY A C 1
ATOM 822 O O . GLY A 1 108 ? 13.265 22.142 -6.017 1.00 90.88 108 GLY A O 1
ATOM 823 N N . LEU A 1 109 ? 15.479 22.380 -5.717 1.00 92.31 109 LEU A N 1
ATOM 824 C CA . LEU A 1 109 ? 15.424 22.208 -4.260 1.00 92.31 109 LEU A CA 1
ATOM 825 C C . LEU A 1 109 ? 14.570 23.293 -3.592 1.00 92.31 109 LEU A C 1
ATOM 827 O O . LEU A 1 109 ? 13.765 22.989 -2.702 1.00 92.31 109 LEU A O 1
ATOM 831 N N . LYS A 1 110 ? 14.715 24.547 -4.035 1.00 93.56 110 LYS A N 1
ATOM 832 C CA . LYS A 1 110 ? 13.913 25.670 -3.547 1.00 93.56 110 LYS A CA 1
ATOM 833 C C . LYS A 1 110 ? 12.436 25.481 -3.889 1.00 93.56 110 LYS A C 1
ATOM 835 O O . LYS A 1 110 ? 11.603 25.564 -2.991 1.00 93.56 110 LYS A O 1
ATOM 840 N N . SER A 1 111 ? 12.120 25.151 -5.142 1.00 93.50 111 SER A N 1
ATOM 841 C CA . SER A 1 111 ? 10.743 24.954 -5.604 1.00 93.50 111 SER A CA 1
ATOM 842 C C . SER A 1 111 ? 10.031 23.836 -4.838 1.00 93.50 111 SER A C 1
ATOM 844 O O . SER A 1 111 ? 8.906 24.026 -4.377 1.00 93.50 111 SER A O 1
ATOM 846 N N . LEU A 1 112 ? 10.694 22.695 -4.624 1.00 92.56 112 LEU A N 1
ATOM 847 C CA . LEU A 1 112 ? 10.133 21.582 -3.853 1.00 92.56 112 LEU A CA 1
ATOM 848 C C . LEU A 1 112 ? 9.898 21.940 -2.380 1.00 92.56 112 LEU A C 1
ATOM 850 O O . LEU A 1 112 ? 8.887 21.540 -1.798 1.00 92.56 112 LEU A O 1
ATOM 854 N N . SER A 1 113 ? 10.811 22.707 -1.784 1.00 92.56 113 SER A N 1
ATOM 855 C CA . SER A 1 113 ? 10.686 23.159 -0.394 1.00 92.56 113 SER A CA 1
ATOM 856 C C . SER A 1 113 ? 9.540 24.160 -0.228 1.00 92.56 113 SER A C 1
ATOM 858 O O . SER A 1 113 ? 8.715 23.999 0.669 1.00 92.56 113 SER A O 1
ATOM 860 N N . GLU A 1 114 ? 9.438 25.150 -1.119 1.00 93.69 114 GLU A N 1
ATOM 861 C CA . GLU A 1 114 ? 8.352 26.144 -1.129 1.00 93.69 114 GLU A CA 1
ATOM 862 C C . GLU A 1 114 ? 6.984 25.510 -1.428 1.00 93.69 114 GLU A C 1
ATOM 864 O O . GLU A 1 114 ? 5.963 25.964 -0.914 1.00 93.69 114 GLU A O 1
ATOM 869 N N . GLY A 1 115 ? 6.958 24.423 -2.202 1.00 91.25 115 GLY A N 1
ATOM 870 C CA . GLY A 1 115 ? 5.757 23.634 -2.470 1.00 91.25 115 GLY A CA 1
ATOM 871 C C . GLY A 1 115 ? 5.322 22.690 -1.341 1.00 91.25 115 GLY A C 1
ATOM 872 O O . GLY A 1 115 ? 4.314 21.994 -1.488 1.00 91.25 115 GLY A O 1
ATOM 873 N N . GLY A 1 116 ? 6.051 22.662 -0.218 1.00 90.81 116 GLY A N 1
ATOM 874 C CA . GLY A 1 116 ? 5.715 21.867 0.967 1.00 90.81 116 GLY A CA 1
ATOM 875 C C . GLY A 1 116 ? 6.158 20.403 0.908 1.00 90.81 116 GLY A C 1
ATOM 876 O O . GLY A 1 116 ? 5.692 19.594 1.707 1.00 90.81 116 GLY A O 1
ATOM 877 N N . THR A 1 117 ? 7.049 20.044 -0.019 1.00 92.25 117 THR A N 1
ATOM 878 C CA . THR A 1 117 ? 7.585 18.681 -0.163 1.00 92.25 117 THR A CA 1
ATOM 879 C C . THR A 1 117 ? 9.114 18.705 -0.206 1.00 92.25 117 THR A C 1
ATOM 881 O O . THR A 1 117 ? 9.708 18.395 -1.243 1.00 92.25 117 THR A O 1
ATOM 884 N N . PRO A 1 118 ? 9.775 19.111 0.895 1.00 92.00 118 PRO A N 1
ATOM 885 C CA . PRO A 1 118 ? 11.217 19.309 0.916 1.00 92.00 118 PRO A CA 1
ATOM 886 C C . PRO A 1 118 ? 11.956 17.969 0.745 1.00 92.00 118 PRO A C 1
ATOM 888 O O . PRO A 1 118 ? 11.775 17.061 1.566 1.00 92.00 118 PRO A O 1
ATOM 891 N N . PRO A 1 119 ? 12.808 17.815 -0.285 1.00 92.75 119 PRO A N 1
ATOM 892 C CA . PRO A 1 119 ? 13.636 16.629 -0.430 1.00 92.75 119 PRO A CA 1
ATOM 893 C C . PRO A 1 119 ? 14.700 16.603 0.671 1.00 92.75 119 PRO A C 1
ATOM 895 O O . PRO A 1 119 ? 15.288 17.625 1.024 1.00 92.75 119 PRO A O 1
ATOM 898 N N . ARG A 1 120 ? 14.961 15.420 1.228 1.00 94.00 120 ARG A N 1
ATOM 899 C CA . ARG A 1 120 ? 15.931 15.217 2.320 1.00 94.00 120 ARG A CA 1
ATOM 900 C C . ARG A 1 120 ? 17.218 14.538 1.876 1.00 94.00 120 ARG A C 1
ATOM 902 O O . ARG A 1 120 ? 18.148 14.393 2.664 1.00 94.00 120 ARG A O 1
ATOM 909 N N . PHE A 1 121 ? 17.277 14.136 0.615 1.00 92.75 121 PHE A N 1
ATOM 910 C CA . PHE A 1 121 ? 18.506 13.754 -0.056 1.00 92.75 121 PHE A CA 1
ATOM 911 C C . PHE A 1 121 ? 18.402 14.060 -1.551 1.00 92.75 121 PHE A C 1
ATOM 913 O O . PHE A 1 121 ? 17.307 14.152 -2.109 1.00 92.75 121 PHE A O 1
ATOM 920 N N . LEU A 1 122 ? 19.564 14.209 -2.182 1.00 90.88 122 LEU A N 1
ATOM 921 C CA . LEU A 1 122 ? 19.721 14.493 -3.602 1.00 90.88 122 LEU A CA 1
ATOM 922 C C . LEU A 1 122 ? 20.585 13.404 -4.235 1.00 90.88 122 LEU A C 1
ATOM 924 O O . LEU A 1 122 ? 21.635 13.055 -3.692 1.00 90.88 122 LEU A O 1
ATOM 928 N N . ILE A 1 123 ? 20.160 12.901 -5.389 1.00 89.00 123 ILE A N 1
ATOM 929 C CA . ILE A 1 123 ? 20.994 12.091 -6.274 1.00 89.00 123 ILE A CA 1
ATOM 930 C C . ILE A 1 123 ? 21.440 12.986 -7.433 1.00 89.00 123 ILE A C 1
ATOM 932 O O . ILE A 1 123 ? 20.622 13.438 -8.241 1.00 89.00 123 ILE A O 1
ATOM 936 N N . ILE A 1 124 ? 22.745 13.253 -7.494 1.00 87.69 124 ILE A N 1
ATOM 937 C CA . ILE A 1 124 ? 23.385 13.887 -8.648 1.00 87.69 124 ILE A CA 1
ATOM 938 C C . ILE A 1 124 ? 23.808 12.758 -9.587 1.00 87.69 124 ILE A C 1
ATOM 940 O O . ILE A 1 124 ? 24.710 11.988 -9.260 1.00 87.69 124 ILE A O 1
ATOM 944 N N . ASP A 1 125 ? 23.088 12.628 -10.692 1.00 80.38 125 ASP A N 1
ATOM 945 C CA . ASP A 1 125 ? 23.217 11.553 -11.672 1.00 80.38 125 ASP A CA 1
ATOM 946 C C . ASP A 1 125 ? 24.027 12.031 -12.888 1.00 80.38 125 ASP A C 1
ATOM 948 O O . ASP A 1 125 ? 24.441 13.192 -12.943 1.00 80.38 125 ASP A O 1
ATOM 952 N N . ASP A 1 126 ? 24.265 11.144 -13.851 1.00 71.56 126 ASP A N 1
ATOM 953 C CA . ASP A 1 126 ? 25.031 11.390 -15.074 1.00 71.56 126 ASP A CA 1
ATOM 954 C C . ASP A 1 126 ? 24.641 12.712 -15.764 1.00 71.56 126 ASP A C 1
ATOM 956 O O . ASP A 1 126 ? 23.469 13.027 -15.931 1.00 71.56 126 ASP A O 1
ATOM 960 N N . GLY A 1 127 ? 25.641 13.479 -16.215 1.00 68.81 127 GLY A N 1
ATOM 961 C CA . GLY A 1 127 ? 25.441 14.782 -16.874 1.00 68.81 127 GLY A CA 1
ATOM 962 C C . GLY A 1 127 ? 26.085 15.965 -16.151 1.00 68.81 127 GLY A C 1
ATOM 963 O O . GLY A 1 127 ? 26.391 16.967 -16.786 1.00 68.81 127 GLY A O 1
ATOM 964 N N . TRP A 1 128 ? 26.389 15.831 -14.857 1.00 68.62 128 TRP A N 1
ATOM 965 C CA . TRP A 1 128 ? 27.065 16.877 -14.071 1.00 68.62 128 TRP A CA 1
ATOM 966 C C . TRP A 1 128 ? 28.583 16.985 -14.320 1.00 68.62 128 TRP A C 1
ATOM 968 O O . TRP A 1 128 ? 29.188 18.025 -14.066 1.00 68.62 128 TRP A O 1
ATOM 978 N N . GLN A 1 129 ? 29.220 15.905 -14.788 1.00 66.88 129 GLN A N 1
ATOM 979 C CA . GLN A 1 129 ? 30.647 15.860 -15.121 1.00 66.88 129 GLN A CA 1
ATOM 980 C C . GLN A 1 129 ? 30.858 15.819 -16.632 1.00 66.88 129 GLN A C 1
ATOM 982 O O . GLN A 1 129 ? 30.384 14.911 -17.316 1.00 66.88 129 GLN A O 1
ATOM 987 N N . GLN A 1 130 ? 31.672 16.741 -17.145 1.00 65.19 130 GLN A N 1
ATOM 988 C CA . GLN A 1 130 ? 32.180 16.675 -18.511 1.00 65.19 130 GLN A CA 1
ATOM 989 C C . GLN A 1 130 ? 33.467 15.832 -18.543 1.00 65.19 130 GLN A C 1
ATOM 991 O O . GLN A 1 130 ? 34.528 16.279 -18.116 1.00 65.19 130 GLN A O 1
ATOM 996 N N . ILE A 1 131 ? 33.373 14.591 -19.037 1.00 66.00 131 ILE A N 1
ATOM 997 C CA . ILE A 1 131 ? 34.490 13.617 -19.060 1.00 66.00 131 ILE A CA 1
ATOM 998 C C . ILE A 1 131 ? 35.299 13.695 -20.383 1.00 66.00 131 ILE A C 1
ATOM 1000 O O . ILE A 1 131 ? 36.300 13.004 -20.551 1.00 66.00 131 ILE A O 1
ATOM 1004 N N . GLY A 1 132 ? 34.922 14.572 -21.326 1.00 61.56 132 GLY A N 1
ATOM 1005 C CA . GLY A 1 132 ? 35.613 14.742 -22.613 1.00 61.56 132 GLY A CA 1
ATOM 1006 C C . GLY A 1 132 ? 35.564 16.170 -23.166 1.00 61.56 132 GLY A C 1
ATOM 1007 O O . GLY A 1 132 ? 34.643 16.928 -22.878 1.00 61.56 132 GLY A O 1
ATOM 1008 N N . SER A 1 133 ? 36.553 16.531 -23.988 1.00 56.66 133 SER A N 1
ATOM 1009 C CA . SER A 1 133 ? 36.687 17.847 -24.639 1.00 56.66 133 SER A CA 1
ATOM 1010 C C . SER A 1 133 ? 35.795 18.041 -25.875 1.00 56.66 133 SER A C 1
ATOM 1012 O O . SER A 1 133 ? 35.924 19.047 -26.569 1.00 56.66 133 SER A O 1
ATOM 1014 N N . GLU A 1 134 ? 34.910 17.091 -26.180 1.00 56.31 134 GLU A N 1
ATOM 1015 C CA . GLU A 1 134 ? 33.973 17.212 -27.297 1.00 56.31 134 GLU A CA 1
ATOM 1016 C C . GLU A 1 134 ? 32.802 18.123 -26.919 1.00 56.31 134 GLU A C 1
ATOM 1018 O O . GLU A 1 134 ? 32.025 17.839 -26.005 1.00 56.31 134 GLU A O 1
ATOM 1023 N N . VAL A 1 135 ? 32.683 19.235 -27.644 1.00 55.66 135 VAL A N 1
ATOM 1024 C CA . VAL A 1 135 ? 31.499 20.093 -27.635 1.00 55.66 135 VAL A CA 1
ATOM 1025 C C . VAL A 1 135 ? 30.372 19.304 -28.300 1.00 55.66 135 VAL A C 1
ATOM 1027 O O . VAL A 1 135 ? 30.466 18.966 -29.479 1.00 55.66 135 VAL A O 1
ATOM 1030 N N . LYS A 1 136 ? 29.308 18.985 -27.557 1.00 53.53 136 LYS A N 1
ATOM 1031 C CA . LYS A 1 136 ? 28.099 18.394 -28.144 1.00 53.53 136 LYS A CA 1
ATOM 1032 C C . LYS A 1 136 ? 27.330 19.472 -28.912 1.00 53.53 136 LYS A C 1
ATOM 1034 O O . LYS A 1 136 ? 26.420 20.091 -28.373 1.00 53.53 136 LYS A O 1
ATOM 1039 N N . GLU A 1 137 ? 27.684 19.680 -30.175 1.00 46.25 137 GLU A N 1
ATOM 1040 C CA . GLU A 1 137 ? 26.795 20.319 -31.147 1.00 46.25 137 GLU A CA 1
ATOM 1041 C C . GLU A 1 137 ? 25.868 19.254 -31.746 1.00 46.25 137 GLU A C 1
ATOM 1043 O O . GLU A 1 137 ? 26.141 18.694 -32.803 1.00 46.25 137 GLU A O 1
ATOM 1048 N N . ASP A 1 138 ? 24.758 18.953 -31.071 1.00 46.94 138 ASP A N 1
ATOM 1049 C CA . ASP A 1 138 ? 23.591 18.416 -31.774 1.00 46.94 138 ASP A CA 1
ATOM 1050 C C . ASP A 1 138 ? 22.320 19.141 -31.305 1.00 46.94 138 ASP A C 1
ATOM 1052 O O . ASP A 1 138 ? 21.724 18.759 -30.292 1.00 46.94 138 ASP A O 1
ATOM 1056 N N . PRO A 1 139 ? 21.887 20.198 -32.020 1.00 44.44 139 PRO A N 1
ATOM 1057 C CA . PRO A 1 139 ? 20.669 20.936 -31.695 1.00 44.44 139 PRO A CA 1
ATOM 1058 C C . PRO A 1 139 ? 19.382 20.106 -31.867 1.00 44.44 139 PRO A C 1
ATOM 1060 O O . PRO A 1 139 ? 18.308 20.594 -31.520 1.00 44.44 139 PRO A O 1
ATOM 1063 N N . ASN A 1 140 ? 19.462 18.864 -32.367 1.00 39.41 140 ASN A N 1
ATOM 1064 C CA . ASN A 1 140 ? 18.321 17.960 -32.528 1.00 39.41 140 ASN A CA 1
ATOM 1065 C C . ASN A 1 140 ? 18.244 16.844 -31.475 1.00 39.41 140 ASN A C 1
ATOM 1067 O O . ASN A 1 140 ? 17.326 16.021 -31.544 1.00 39.41 140 ASN A O 1
ATOM 1071 N N . CYS A 1 141 ? 19.138 16.805 -30.481 1.00 38.56 141 CYS A N 1
ATOM 1072 C CA . CYS A 1 141 ? 19.009 15.870 -29.362 1.00 38.56 141 CYS A CA 1
ATOM 1073 C C . CYS A 1 141 ? 17.946 16.367 -28.368 1.00 38.56 141 CYS A C 1
ATOM 1075 O O . CYS A 1 141 ? 18.233 16.775 -27.244 1.00 38.56 141 CYS A O 1
ATOM 1077 N N . VAL A 1 142 ? 16.683 16.352 -28.791 1.00 36.16 142 VAL A N 1
ATOM 1078 C CA . VAL A 1 142 ? 15.561 16.466 -27.863 1.00 36.16 142 VAL A CA 1
ATOM 1079 C C . VAL A 1 142 ? 15.429 15.103 -27.194 1.00 36.16 142 VAL A C 1
ATOM 1081 O O . VAL A 1 142 ? 14.862 14.170 -27.765 1.00 36.16 142 VAL A O 1
ATOM 1084 N N . VAL A 1 143 ? 15.974 14.967 -25.984 1.00 36.31 143 VAL A N 1
ATOM 1085 C CA . VAL A 1 143 ? 15.629 13.853 -25.094 1.00 36.31 143 VAL A CA 1
ATOM 1086 C C . VAL A 1 143 ? 14.177 14.070 -24.673 1.00 36.31 143 VAL A C 1
ATOM 1088 O O . VAL A 1 143 ? 13.874 14.728 -23.684 1.00 36.31 143 VAL A O 1
ATOM 1091 N N . GLN A 1 144 ? 13.259 13.588 -25.503 1.00 41.91 144 GLN A N 1
ATOM 1092 C CA . GLN A 1 144 ? 11.836 13.537 -25.214 1.00 41.91 144 GLN A CA 1
ATOM 1093 C C . GLN A 1 144 ? 11.494 12.076 -24.944 1.00 41.91 144 GLN A C 1
ATOM 1095 O O . GLN A 1 144 ? 11.062 11.378 -25.848 1.00 41.91 144 GLN A O 1
ATOM 1100 N N . GLU A 1 145 ? 11.747 11.586 -23.731 1.00 36.34 145 GLU A N 1
ATOM 1101 C CA . GLU A 1 145 ? 11.085 10.383 -23.206 1.00 36.34 145 GLU A CA 1
ATOM 1102 C C . GLU A 1 145 ? 11.376 10.231 -21.701 1.00 36.34 145 GLU A C 1
ATOM 1104 O O . GLU A 1 145 ? 12.448 9.792 -21.300 1.00 36.34 145 GLU A O 1
ATOM 1109 N N . GLY A 1 146 ? 10.382 10.598 -20.885 1.00 32.50 146 GLY A N 1
ATOM 1110 C CA . GLY A 1 146 ? 10.318 10.355 -19.443 1.00 32.50 146 GLY A CA 1
ATOM 1111 C C . GLY A 1 146 ? 9.537 11.466 -18.742 1.00 32.50 146 GLY A C 1
ATOM 1112 O O . GLY A 1 146 ? 9.951 12.623 -18.725 1.00 32.50 146 GLY A O 1
ATOM 1113 N N . ALA A 1 147 ? 8.352 11.135 -18.234 1.00 36.56 147 ALA A N 1
ATOM 1114 C CA . ALA A 1 147 ? 7.541 12.052 -17.447 1.00 36.56 147 ALA A CA 1
ATOM 1115 C C . ALA A 1 147 ? 8.244 12.328 -16.109 1.00 36.56 147 ALA A C 1
ATOM 1117 O O . ALA A 1 147 ? 8.397 11.384 -15.343 1.00 36.56 147 ALA A O 1
ATOM 1118 N N . HIS A 1 148 ? 8.677 13.567 -15.850 1.00 49.31 148 HIS A N 1
ATOM 1119 C CA . HIS A 1 148 ? 8.382 14.355 -14.639 1.00 49.31 148 HIS A CA 1
ATOM 1120 C C . HIS A 1 148 ? 9.280 15.599 -14.490 1.00 49.31 148 HIS A C 1
ATOM 1122 O O . HIS A 1 148 ? 10.133 15.894 -15.319 1.00 49.31 148 HIS A O 1
ATOM 1128 N N . ASP A 1 149 ? 8.918 16.418 -13.506 1.00 57.19 149 ASP A N 1
ATOM 1129 C CA . ASP A 1 149 ? 8.862 17.872 -13.589 1.00 57.19 149 ASP A CA 1
ATOM 1130 C C . ASP A 1 149 ? 10.215 18.572 -13.416 1.00 57.19 149 ASP A C 1
ATOM 1132 O O . ASP A 1 149 ? 10.790 18.595 -12.326 1.00 57.19 149 ASP A O 1
ATOM 1136 N N . LYS A 1 150 ? 10.666 19.257 -14.474 1.00 66.94 150 LYS A N 1
ATOM 1137 C CA . LYS A 1 150 ? 11.640 20.351 -14.349 1.00 66.94 150 LYS A CA 1
ATOM 1138 C C . LYS A 1 150 ? 11.181 21.341 -13.268 1.00 66.94 150 LYS A C 1
ATOM 1140 O O . LYS A 1 150 ? 9.963 21.496 -13.099 1.00 66.94 150 LYS A O 1
ATOM 1145 N N . PRO A 1 151 ? 12.105 22.068 -12.613 1.00 71.56 151 PRO A N 1
ATOM 1146 C CA . PRO A 1 151 ? 11.737 23.188 -11.752 1.00 71.56 151 PRO A CA 1
ATOM 1147 C C . PRO A 1 151 ? 10.650 24.057 -12.407 1.00 71.56 151 PRO A C 1
ATOM 1149 O O . PRO A 1 151 ? 10.722 24.374 -13.596 1.00 71.56 151 PRO A O 1
ATOM 1152 N N . GLY A 1 152 ? 9.591 24.361 -11.653 1.00 76.12 152 GLY A N 1
ATOM 1153 C CA . GLY A 1 152 ? 8.422 25.102 -12.145 1.00 76.12 152 GLY A CA 1
ATOM 1154 C C . GLY A 1 152 ? 7.284 24.267 -12.751 1.00 76.12 152 GLY A C 1
ATOM 1155 O O . GLY A 1 152 ? 6.211 24.819 -12.973 1.00 76.12 152 GLY A O 1
ATOM 1156 N N . ASN A 1 153 ? 7.458 22.957 -12.964 1.00 83.44 153 ASN A N 1
ATOM 1157 C CA . ASN A 1 153 ? 6.387 22.071 -13.454 1.00 83.44 153 ASN A CA 1
ATOM 1158 C C . ASN A 1 153 ? 5.827 21.122 -12.382 1.00 83.44 153 ASN A C 1
ATOM 1160 O O . ASN A 1 153 ? 4.927 20.344 -12.679 1.00 83.44 153 ASN A O 1
ATOM 1164 N N . HIS A 1 154 ? 6.343 21.171 -11.148 1.00 84.25 154 HIS A N 1
ATOM 1165 C CA . HIS A 1 154 ? 5.971 20.233 -10.088 1.00 84.25 154 HIS A CA 1
ATOM 1166 C C . HIS A 1 154 ? 4.464 20.224 -9.809 1.00 84.25 154 HIS A C 1
ATOM 1168 O O . HIS A 1 154 ? 3.863 21.251 -9.484 1.00 84.25 154 HIS A O 1
ATOM 1174 N N . ASN A 1 155 ? 3.855 19.039 -9.840 1.00 90.81 155 ASN A N 1
ATOM 1175 C CA . ASN A 1 155 ? 2.485 18.862 -9.365 1.00 90.81 155 ASN A CA 1
ATOM 1176 C C . ASN A 1 155 ? 2.452 18.647 -7.841 1.00 90.81 155 ASN A C 1
ATOM 1178 O O . ASN A 1 155 ? 2.442 17.515 -7.354 1.00 90.81 155 ASN A O 1
ATOM 1182 N N . PHE A 1 156 ? 2.401 19.736 -7.073 1.00 92.06 156 PHE A N 1
ATOM 1183 C CA . PHE A 1 156 ? 2.395 19.667 -5.605 1.00 92.06 156 PHE A CA 1
ATOM 1184 C C . PHE A 1 156 ? 1.160 18.978 -5.020 1.00 92.06 156 PHE A C 1
ATOM 1186 O O . PHE A 1 156 ? 1.259 18.335 -3.979 1.00 92.06 156 PHE A O 1
ATOM 1193 N N . GLU A 1 157 ? 0.012 19.032 -5.695 1.00 92.69 157 GLU A N 1
ATOM 1194 C CA . GLU A 1 157 ? -1.185 18.306 -5.254 1.00 92.69 157 GLU A CA 1
ATOM 1195 C C . GLU A 1 157 ? -1.020 16.788 -5.388 1.00 92.69 157 GLU A C 1
ATOM 1197 O O . GLU A 1 157 ? -1.582 16.026 -4.600 1.00 92.69 157 GLU A O 1
ATOM 1202 N N . LEU A 1 158 ? -0.219 16.329 -6.353 1.00 93.19 158 LEU A N 1
ATOM 1203 C CA . LEU A 1 158 ? 0.195 14.933 -6.449 1.00 93.19 158 LEU A CA 1
ATOM 1204 C C . LEU A 1 158 ? 1.263 14.596 -5.400 1.00 93.19 158 LEU A C 1
ATOM 1206 O O . LEU A 1 158 ? 1.147 13.574 -4.722 1.00 93.19 158 LEU A O 1
ATOM 1210 N N . LEU A 1 159 ? 2.278 15.451 -5.238 1.00 93.50 159 LEU A N 1
ATOM 1211 C CA . LEU A 1 159 ? 3.374 15.214 -4.292 1.00 93.50 159 LEU A CA 1
ATOM 1212 C C . LEU A 1 159 ? 2.881 15.153 -2.839 1.00 93.50 159 LEU A C 1
ATOM 1214 O O . LEU A 1 159 ? 3.319 14.279 -2.096 1.00 93.50 159 LEU A O 1
ATOM 1218 N N . LYS A 1 160 ? 1.896 15.970 -2.448 1.00 95.25 160 LYS A N 1
ATOM 1219 C CA . LYS A 1 160 ? 1.258 15.914 -1.117 1.00 95.25 160 LYS A CA 1
ATOM 1220 C C . LYS A 1 160 ? 0.520 14.599 -0.832 1.00 95.25 160 LYS A C 1
ATOM 1222 O O . LYS A 1 160 ? 0.229 14.312 0.321 1.00 95.25 160 LYS A O 1
ATOM 1227 N N . LYS A 1 161 ? 0.234 13.773 -1.850 1.00 96.38 161 LYS A N 1
ATOM 1228 C CA . LYS A 1 161 ? -0.317 12.411 -1.673 1.00 96.38 161 LYS A CA 1
ATOM 1229 C C . LYS A 1 161 ? 0.767 11.346 -1.468 1.00 96.38 161 LYS A C 1
ATOM 1231 O O . LYS A 1 161 ? 0.441 10.189 -1.193 1.00 96.38 161 LYS A O 1
ATOM 1236 N N . LEU A 1 162 ? 2.040 11.716 -1.630 1.00 95.19 162 LEU A N 1
ATOM 1237 C CA . LEU A 1 162 ? 3.220 10.850 -1.511 1.00 95.19 162 LEU A CA 1
ATOM 1238 C C . LEU A 1 162 ? 4.106 11.234 -0.319 1.00 95.19 162 LEU A C 1
ATOM 1240 O O . LEU A 1 162 ? 4.645 10.353 0.353 1.00 95.19 162 LEU A O 1
ATOM 1244 N N . VAL A 1 163 ? 4.246 12.536 -0.071 1.00 96.00 163 VAL A N 1
ATOM 1245 C CA . VAL A 1 163 ? 5.212 13.136 0.852 1.00 96.00 163 VAL A CA 1
ATOM 1246 C C . VAL A 1 163 ? 4.466 13.824 1.991 1.00 96.00 163 VAL A C 1
ATOM 1248 O O . VAL A 1 163 ? 3.550 14.609 1.758 1.00 96.00 163 VAL A O 1
ATOM 1251 N N . LEU A 1 164 ? 4.850 13.508 3.226 1.00 96.00 164 LEU A N 1
ATOM 1252 C CA . LEU A 1 164 ? 4.357 14.179 4.426 1.00 96.00 164 LEU A CA 1
ATOM 1253 C C . LEU A 1 164 ? 5.006 15.570 4.568 1.00 96.00 164 LEU A C 1
ATOM 1255 O O . LEU A 1 164 ? 6.086 15.782 4.017 1.00 96.00 164 LEU A O 1
ATOM 1259 N N . PRO A 1 165 ? 4.420 16.507 5.339 1.00 93.50 165 PRO A N 1
ATOM 1260 C CA . PRO A 1 165 ? 4.956 17.871 5.458 1.00 93.50 165 PRO A CA 1
ATOM 1261 C C . PRO A 1 165 ? 6.401 17.955 5.965 1.00 93.50 165 PRO A C 1
ATOM 1263 O O . PRO A 1 165 ? 7.133 18.879 5.626 1.00 93.50 165 PRO A O 1
ATOM 1266 N N . ASP A 1 166 ? 6.845 16.967 6.745 1.00 92.94 166 ASP A N 1
ATOM 1267 C CA . ASP A 1 166 ? 8.228 16.872 7.214 1.00 92.94 166 ASP A CA 1
ATOM 1268 C C . ASP A 1 166 ? 9.199 16.330 6.141 1.00 92.94 166 ASP A C 1
ATOM 1270 O O . ASP A 1 166 ? 10.386 16.155 6.414 1.00 92.94 166 ASP A O 1
ATOM 1274 N N . GLY A 1 167 ? 8.741 16.059 4.918 1.00 94.12 167 GLY A N 1
ATOM 1275 C CA . GLY A 1 167 ? 9.531 15.473 3.832 1.00 94.12 167 GLY A CA 1
ATOM 1276 C C . GLY A 1 167 ? 9.721 13.960 3.955 1.00 94.12 167 GLY A C 1
ATOM 1277 O O . GLY A 1 167 ? 10.447 13.362 3.160 1.00 94.12 167 GLY A O 1
ATOM 1278 N N . SER A 1 168 ? 9.113 13.312 4.949 1.00 95.56 168 SER A N 1
ATOM 1279 C CA . SER A 1 168 ? 9.128 11.855 5.064 1.00 95.56 168 SER A CA 1
ATOM 1280 C C . SER A 1 168 ? 8.043 11.205 4.197 1.00 95.56 168 SER A C 1
ATOM 1282 O O . SER A 1 168 ? 7.099 11.864 3.763 1.00 95.56 168 SER A O 1
ATOM 1284 N N . ILE A 1 169 ? 8.167 9.908 3.909 1.00 96.38 169 ILE A N 1
ATOM 1285 C CA . ILE A 1 169 ? 7.209 9.176 3.066 1.00 96.38 169 ILE A CA 1
ATOM 1286 C C . ILE A 1 169 ? 6.552 8.013 3.809 1.00 96.38 169 ILE A C 1
ATOM 1288 O O . ILE A 1 169 ? 7.147 7.368 4.677 1.00 96.38 169 ILE A O 1
ATOM 1292 N N . LEU A 1 170 ? 5.323 7.690 3.408 1.00 96.62 170 LEU A N 1
ATOM 1293 C CA . LEU A 1 170 ? 4.618 6.483 3.842 1.00 96.62 170 LEU A CA 1
ATOM 1294 C C . LEU A 1 170 ? 5.013 5.304 2.949 1.00 96.62 170 LEU A C 1
ATOM 1296 O O . LEU A 1 170 ? 4.255 4.863 2.086 1.00 96.62 170 LEU A O 1
ATOM 1300 N N . ARG A 1 171 ? 6.239 4.809 3.112 1.00 95.12 171 ARG A N 1
ATOM 1301 C CA . ARG A 1 171 ? 6.794 3.743 2.270 1.00 95.12 171 ARG A CA 1
ATOM 1302 C C . ARG A 1 171 ? 6.242 2.365 2.654 1.00 95.12 171 ARG A C 1
ATOM 1304 O O . ARG A 1 171 ? 6.255 1.983 3.822 1.00 95.12 171 ARG A O 1
ATOM 1311 N N . ALA A 1 172 ? 5.854 1.571 1.658 1.00 95.94 172 ALA A N 1
ATOM 1312 C CA . ALA A 1 172 ? 5.548 0.157 1.866 1.00 95.94 172 ALA A CA 1
ATOM 1313 C C . ALA A 1 172 ? 6.821 -0.673 2.154 1.00 95.94 172 ALA A C 1
ATOM 1315 O O . ALA A 1 172 ? 7.946 -0.283 1.824 1.00 95.94 172 ALA A O 1
ATOM 1316 N N . LYS A 1 173 ? 6.684 -1.833 2.800 1.00 93.75 173 LYS A N 1
ATOM 1317 C CA . LYS A 1 173 ? 7.836 -2.593 3.324 1.00 93.75 173 LYS A CA 1
ATOM 1318 C C . LYS A 1 173 ? 8.641 -3.331 2.256 1.00 93.75 173 LYS A C 1
ATOM 1320 O O . LYS A 1 173 ? 9.840 -3.543 2.449 1.00 93.75 173 LYS A O 1
ATOM 1325 N N . LEU A 1 174 ? 8.004 -3.757 1.169 1.00 92.56 174 LEU A N 1
ATOM 1326 C CA . LEU A 1 174 ? 8.626 -4.537 0.098 1.00 92.56 174 LEU A CA 1
ATOM 1327 C C . LEU A 1 174 ? 8.821 -3.662 -1.155 1.00 92.56 174 LEU A C 1
ATOM 1329 O O . LEU A 1 174 ? 8.323 -2.541 -1.215 1.00 92.56 174 LEU A O 1
ATOM 1333 N N . PRO A 1 175 ? 9.547 -4.127 -2.182 1.00 91.69 175 PRO A N 1
ATOM 1334 C CA . PRO A 1 175 ? 9.389 -3.604 -3.532 1.00 91.69 175 PRO A CA 1
ATOM 1335 C C . PRO A 1 175 ? 8.006 -4.005 -4.046 1.00 91.69 175 PRO A C 1
ATOM 1337 O O . PRO A 1 175 ? 7.472 -5.025 -3.608 1.00 91.69 175 PRO A O 1
ATOM 1340 N N . GLY A 1 176 ? 7.463 -3.255 -5.003 1.00 93.12 176 GLY A N 1
ATOM 1341 C CA . GLY A 1 176 ? 6.259 -3.686 -5.710 1.00 93.12 176 GLY A CA 1
ATOM 1342 C C . GLY A 1 176 ? 6.482 -5.049 -6.368 1.00 93.12 176 GLY A C 1
ATOM 1343 O O . GLY A 1 176 ? 7.480 -5.248 -7.064 1.00 93.12 176 GLY A O 1
ATOM 1344 N N . ARG A 1 177 ? 5.580 -5.997 -6.114 1.00 94.75 177 ARG A N 1
ATOM 1345 C CA . ARG A 1 177 ? 5.609 -7.340 -6.703 1.00 94.75 177 ARG A CA 1
ATOM 1346 C C . ARG A 1 177 ? 4.343 -7.560 -7.516 1.00 94.75 177 ARG A C 1
ATOM 1348 O O . ARG A 1 177 ? 3.276 -7.234 -7.008 1.00 94.75 177 ARG A O 1
ATOM 1355 N N . PRO A 1 178 ? 4.416 -8.115 -8.734 1.00 96.19 178 PRO A N 1
ATOM 1356 C CA . PRO A 1 178 ? 3.213 -8.550 -9.422 1.00 96.19 178 PRO A CA 1
ATOM 1357 C C . PRO A 1 178 ? 2.463 -9.573 -8.567 1.00 96.19 178 PRO A C 1
ATOM 1359 O O . PRO A 1 178 ? 3.092 -10.393 -7.890 1.00 96.19 178 PRO A O 1
ATOM 1362 N N . THR A 1 179 ? 1.136 -9.540 -8.592 1.00 95.44 179 THR A N 1
ATOM 1363 C CA . THR A 1 179 ? 0.334 -10.641 -8.044 1.00 95.44 179 THR A CA 1
ATOM 1364 C C . THR A 1 179 ? 0.572 -11.906 -8.866 1.00 95.44 179 THR A C 1
ATOM 1366 O O . THR A 1 179 ? 1.012 -11.849 -10.019 1.00 95.44 179 THR A O 1
ATOM 1369 N N . VAL A 1 180 ? 0.298 -13.069 -8.274 1.00 90.25 180 VAL A N 1
ATOM 1370 C CA . VAL A 1 180 ? 0.590 -14.372 -8.896 1.00 90.25 180 VAL A CA 1
ATOM 1371 C C . VAL A 1 180 ? -0.063 -14.522 -10.276 1.00 90.25 180 VAL A C 1
ATOM 1373 O O . VAL A 1 180 ? 0.554 -15.064 -11.193 1.00 90.25 180 VAL A O 1
ATOM 1376 N N . ASP A 1 181 ? -1.279 -14.005 -10.453 1.00 90.19 181 ASP A N 1
ATOM 1377 C CA . ASP A 1 181 ? -2.011 -14.033 -11.723 1.00 90.19 181 ASP A CA 1
ATOM 1378 C C . ASP A 1 181 ? -1.443 -13.086 -12.794 1.00 90.19 181 ASP A C 1
ATOM 1380 O O . ASP A 1 181 ? -1.726 -13.276 -13.975 1.00 90.19 181 ASP A O 1
ATOM 1384 N N . CYS A 1 182 ? -0.579 -12.136 -12.426 1.00 94.06 182 CYS A N 1
ATOM 1385 C CA . CYS A 1 182 ? 0.106 -11.250 -13.369 1.00 94.06 182 CYS A CA 1
ATOM 1386 C C . CYS A 1 182 ? 1.488 -11.758 -13.819 1.00 94.06 182 CYS A C 1
ATOM 1388 O O . CYS A 1 182 ? 2.085 -11.168 -14.716 1.00 94.06 182 CYS A O 1
ATOM 1390 N N . LEU A 1 183 ? 2.034 -12.826 -13.222 1.00 90.75 183 LEU A N 1
ATOM 1391 C CA . LEU A 1 183 ? 3.438 -13.222 -13.437 1.00 90.75 183 LEU A CA 1
ATOM 1392 C C . LEU A 1 183 ? 3.770 -13.675 -14.864 1.00 90.75 183 LEU A C 1
ATOM 1394 O O . LEU A 1 183 ? 4.923 -13.592 -15.284 1.00 90.75 183 LEU A O 1
ATOM 1398 N N . PHE A 1 184 ? 2.779 -14.183 -15.591 1.00 89.69 184 PHE A N 1
ATOM 1399 C CA . PHE A 1 184 ? 2.974 -14.840 -16.885 1.00 89.69 184 PHE A CA 1
ATOM 1400 C C . PHE A 1 184 ? 2.038 -14.314 -17.976 1.00 89.69 184 PHE A C 1
ATOM 1402 O O . PHE A 1 184 ? 1.841 -14.975 -18.996 1.00 89.69 184 PHE A O 1
ATOM 1409 N N . VAL A 1 185 ? 1.453 -13.140 -17.755 1.00 91.50 185 VAL A N 1
ATOM 1410 C CA . VAL A 1 185 ? 0.616 -12.436 -18.731 1.00 91.50 185 VAL A CA 1
ATOM 1411 C C . VAL A 1 185 ? 1.347 -11.189 -19.223 1.00 91.50 185 VAL A C 1
ATOM 1413 O O . VAL A 1 185 ? 2.275 -10.709 -18.570 1.00 91.50 185 VAL A O 1
ATOM 1416 N N . ASP A 1 186 ? 0.948 -10.672 -20.384 1.00 93.12 186 ASP A N 1
ATOM 1417 C CA . ASP A 1 186 ? 1.455 -9.404 -20.916 1.00 93.12 186 ASP A CA 1
ATOM 1418 C C . ASP A 1 186 ? 0.368 -8.329 -20.749 1.00 93.12 186 ASP A C 1
ATOM 1420 O O . ASP A 1 186 ? -0.426 -8.115 -21.672 1.00 93.12 186 ASP A O 1
ATOM 1424 N N . PRO A 1 187 ? 0.313 -7.636 -19.592 1.00 95.12 187 PRO A N 1
ATOM 1425 C CA . PRO A 1 187 ? -0.748 -6.672 -19.291 1.00 95.12 187 PRO A CA 1
ATOM 1426 C C . PRO A 1 187 ? -0.692 -5.411 -20.167 1.00 95.12 187 PRO A C 1
ATOM 1428 O O . PRO A 1 187 ? -1.541 -4.531 -20.041 1.00 95.12 187 PRO A O 1
ATOM 1431 N N . ALA A 1 188 ? 0.317 -5.294 -21.035 1.00 94.19 188 ALA A N 1
ATOM 1432 C CA . ALA A 1 188 ? 0.416 -4.220 -22.009 1.00 94.19 188 ALA A CA 1
ATOM 1433 C C . ALA A 1 188 ? -0.183 -4.589 -23.377 1.00 94.19 188 ALA A C 1
ATOM 1435 O O . ALA A 1 188 ? -0.399 -3.692 -24.200 1.00 94.19 188 ALA A O 1
ATOM 1436 N N . ARG A 1 189 ? -0.400 -5.882 -23.667 1.00 92.69 189 ARG A N 1
ATOM 1437 C CA . ARG A 1 189 ? -0.703 -6.361 -25.031 1.00 92.69 189 ARG A CA 1
ATOM 1438 C C . ARG A 1 189 ? -1.826 -7.372 -25.156 1.00 92.69 189 ARG A C 1
ATOM 1440 O O . ARG A 1 189 ? -2.362 -7.507 -26.252 1.00 92.69 189 ARG A O 1
ATOM 1447 N N . ASP A 1 190 ? -2.128 -8.128 -24.111 1.00 94.00 190 ASP A N 1
ATOM 1448 C CA . ASP A 1 190 ? -3.054 -9.257 -24.225 1.00 94.00 190 ASP A CA 1
ATOM 1449 C C . ASP A 1 190 ? -4.528 -8.850 -24.391 1.00 94.00 190 ASP A C 1
ATOM 1451 O O . ASP A 1 190 ? -5.358 -9.697 -24.716 1.00 94.00 190 ASP A O 1
ATOM 1455 N N . GLY A 1 191 ? -4.858 -7.567 -24.201 1.00 94.75 191 GLY A N 1
ATOM 1456 C CA . GLY A 1 191 ? -6.218 -7.044 -24.317 1.00 94.75 191 GLY A CA 1
ATOM 1457 C C . GLY A 1 191 ? -7.181 -7.540 -23.235 1.00 94.75 191 GLY A C 1
ATOM 1458 O O . GLY A 1 191 ? -8.385 -7.334 -23.374 1.00 94.75 191 GLY A O 1
ATOM 1459 N N . THR A 1 192 ? -6.691 -8.196 -22.179 1.00 95.50 192 THR A N 1
ATOM 1460 C CA . THR A 1 192 ? -7.543 -8.813 -21.148 1.00 95.50 192 THR A CA 1
ATOM 1461 C C . THR A 1 192 ? -7.075 -8.552 -19.725 1.00 95.50 192 THR A C 1
ATOM 1463 O O . THR A 1 192 ? -7.909 -8.449 -18.826 1.00 95.50 192 THR A O 1
ATOM 1466 N N . SER A 1 193 ? -5.767 -8.455 -19.491 1.00 96.75 193 SER A N 1
ATOM 1467 C CA . SER A 1 193 ? -5.215 -8.438 -18.138 1.00 96.75 193 SER A CA 1
ATOM 1468 C C . SER A 1 193 ? -4.967 -7.020 -17.642 1.00 96.75 193 SER A C 1
ATOM 1470 O O . SER A 1 193 ? -4.372 -6.189 -18.331 1.00 96.75 193 SER A O 1
ATOM 1472 N N . LEU A 1 194 ? -5.383 -6.766 -16.402 1.00 98.00 194 LEU A N 1
ATOM 1473 C CA . LEU A 1 194 ? -4.914 -5.627 -15.619 1.00 98.00 194 LEU A CA 1
ATOM 1474 C C . LEU A 1 194 ? -3.582 -5.996 -14.961 1.00 98.00 194 LEU A C 1
ATOM 1476 O O . LEU A 1 194 ? -3.411 -7.118 -14.483 1.00 98.00 194 LEU A O 1
ATOM 1480 N N . LEU A 1 195 ? -2.648 -5.048 -14.894 1.00 98.12 195 LEU A N 1
ATOM 1481 C CA . LEU A 1 195 ? -1.448 -5.206 -14.080 1.00 98.12 195 LEU A CA 1
ATOM 1482 C C . LEU A 1 195 ? -1.828 -4.988 -12.615 1.00 98.12 195 LEU A C 1
ATOM 1484 O O . LEU A 1 195 ? -2.304 -3.913 -12.254 1.00 98.12 195 LEU A O 1
ATOM 1488 N N . LYS A 1 196 ? -1.579 -5.983 -11.767 1.00 98.31 196 LYS A N 1
ATOM 1489 C CA . LYS A 1 196 ? -1.737 -5.880 -10.317 1.00 98.31 196 LYS A CA 1
ATOM 1490 C C . LYS A 1 196 ? -0.378 -5.982 -9.641 1.00 98.31 196 LYS A C 1
ATOM 1492 O O . LYS A 1 196 ? 0.383 -6.916 -9.892 1.00 98.31 196 LYS A O 1
ATOM 1497 N N . ILE A 1 197 ? -0.077 -5.017 -8.780 1.00 98.38 197 ILE A N 1
ATOM 1498 C CA . ILE A 1 197 ? 1.160 -4.953 -8.002 1.00 98.38 197 ILE A CA 1
ATOM 1499 C C . ILE A 1 197 ? 0.787 -4.876 -6.530 1.00 98.38 197 ILE A C 1
ATOM 1501 O O . ILE A 1 197 ? 0.097 -3.947 -6.118 1.00 98.38 197 ILE A O 1
ATOM 1505 N N . TRP A 1 198 ? 1.269 -5.818 -5.730 1.00 98.25 198 TRP A N 1
ATOM 1506 C CA . TRP A 1 198 ? 1.006 -5.868 -4.302 1.00 98.25 198 TRP A CA 1
ATOM 1507 C C . TRP A 1 198 ? 2.223 -5.472 -3.465 1.00 98.25 198 TRP A C 1
ATOM 1509 O O . TRP A 1 198 ? 3.384 -5.547 -3.891 1.00 98.25 198 TRP A O 1
ATOM 1519 N N . ASN A 1 199 ? 1.929 -5.030 -2.246 1.00 98.00 199 ASN A N 1
ATOM 1520 C CA . ASN A 1 199 ? 2.890 -4.721 -1.200 1.00 98.00 199 ASN A CA 1
ATOM 1521 C C . ASN A 1 199 ? 2.220 -4.799 0.181 1.00 98.00 199 ASN A C 1
ATOM 1523 O O . ASN A 1 199 ? 1.026 -5.080 0.300 1.00 98.00 199 ASN A O 1
ATOM 1527 N N . VAL A 1 200 ? 2.987 -4.545 1.239 1.00 97.69 200 VAL A N 1
ATOM 1528 C CA . VAL A 1 200 ? 2.523 -4.616 2.625 1.00 97.69 200 VAL A CA 1
ATOM 1529 C C . VAL A 1 200 ? 3.035 -3.464 3.477 1.00 97.69 200 VAL A C 1
ATOM 1531 O O . VAL A 1 200 ? 4.171 -3.014 3.326 1.00 97.69 200 VAL A O 1
ATOM 1534 N N . ASN A 1 201 ? 2.202 -3.035 4.420 1.00 97.88 201 ASN A N 1
ATOM 1535 C CA . ASN A 1 201 ? 2.519 -2.071 5.472 1.00 97.88 201 ASN A CA 1
ATOM 1536 C C . ASN A 1 201 ? 2.658 -2.792 6.823 1.00 97.88 201 ASN A C 1
ATOM 1538 O O . ASN A 1 201 ? 2.844 -4.012 6.880 1.00 97.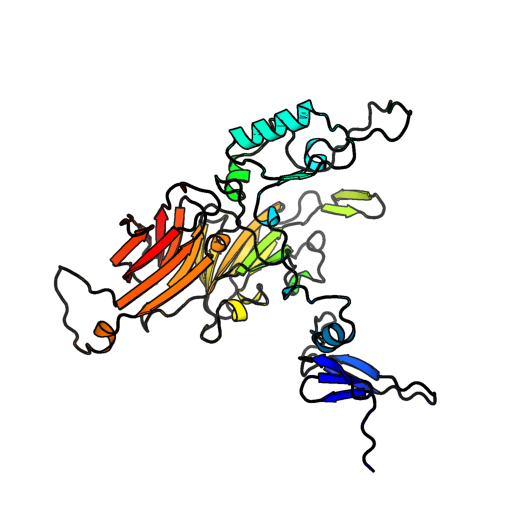88 201 ASN A O 1
ATOM 1542 N N . LYS A 1 202 ? 2.663 -2.059 7.945 1.00 96.31 202 LYS A N 1
ATOM 1543 C CA . LYS A 1 202 ? 2.816 -2.688 9.269 1.00 96.31 202 LYS A CA 1
ATOM 1544 C C . LYS A 1 202 ? 1.605 -3.514 9.681 1.00 96.31 202 LYS A C 1
ATOM 1546 O O . LYS A 1 202 ? 1.805 -4.596 10.222 1.00 96.31 202 LYS A O 1
ATOM 1551 N N . CYS A 1 203 ? 0.404 -3.041 9.360 1.00 97.00 203 CYS A N 1
ATOM 1552 C CA . CYS A 1 203 ? -0.852 -3.637 9.818 1.00 97.00 203 CYS A CA 1
ATOM 1553 C C . CYS A 1 203 ? -1.789 -4.064 8.673 1.00 97.00 203 CYS A C 1
ATOM 1555 O O . CYS A 1 203 ? -2.918 -4.460 8.936 1.00 97.00 203 CYS A O 1
ATOM 1557 N N . SER A 1 204 ? -1.364 -3.962 7.411 1.00 98.19 204 SER A N 1
ATOM 1558 C CA . SER A 1 204 ? -2.245 -4.115 6.241 1.00 98.19 204 SER A CA 1
ATOM 1559 C C . SER A 1 204 ? -1.484 -4.441 4.953 1.00 98.19 204 SER A C 1
ATOM 1561 O O . SER A 1 204 ? -0.252 -4.363 4.898 1.00 98.19 204 SER A O 1
ATOM 1563 N N . GLY A 1 205 ? -2.231 -4.797 3.910 1.00 98.19 205 GLY A N 1
ATOM 1564 C CA . GLY A 1 205 ? -1.743 -4.975 2.544 1.00 98.19 205 GLY A CA 1
ATOM 1565 C C . GLY A 1 205 ? -2.228 -3.874 1.602 1.00 98.19 205 GLY A C 1
ATOM 1566 O O . GLY A 1 205 ? -3.232 -3.218 1.874 1.00 98.19 205 GLY A O 1
ATOM 1567 N N . VAL A 1 206 ? -1.535 -3.688 0.481 1.00 98.56 206 VAL A N 1
ATOM 1568 C CA . VAL A 1 206 ? -1.947 -2.774 -0.593 1.00 98.56 206 VAL A CA 1
ATOM 1569 C C . VAL A 1 206 ? -1.773 -3.448 -1.949 1.00 98.56 206 VAL A C 1
ATOM 1571 O O . VAL A 1 206 ? -0.776 -4.135 -2.172 1.00 98.56 206 VAL A O 1
ATOM 1574 N N . VAL A 1 207 ? -2.735 -3.253 -2.848 1.00 98.81 207 VAL A N 1
ATOM 1575 C CA . VAL A 1 207 ? -2.685 -3.702 -4.242 1.00 98.81 207 VAL A CA 1
ATOM 1576 C C . VAL A 1 207 ? -3.009 -2.520 -5.143 1.00 98.81 207 VAL A C 1
ATOM 1578 O O . VAL A 1 207 ? -4.104 -1.966 -5.079 1.00 98.81 207 VAL A O 1
ATOM 1581 N N . GLY A 1 208 ? -2.058 -2.138 -5.988 1.00 98.62 208 GLY A N 1
ATOM 1582 C CA . GLY A 1 208 ? -2.303 -1.231 -7.101 1.00 98.62 208 GLY A CA 1
ATOM 1583 C C . GLY A 1 208 ? -2.736 -2.014 -8.331 1.00 98.62 208 GLY A C 1
ATOM 1584 O O . GLY A 1 208 ? -2.097 -3.006 -8.682 1.00 98.62 208 GLY A O 1
ATOM 1585 N N . VAL A 1 209 ? -3.807 -1.570 -8.978 1.00 98.75 209 VAL A N 1
ATOM 1586 C CA . VAL A 1 209 ? -4.345 -2.157 -10.208 1.00 98.75 209 VAL A CA 1
ATOM 1587 C C . VAL A 1 209 ? -4.282 -1.116 -11.311 1.00 98.75 209 VAL A C 1
ATOM 1589 O O . VAL A 1 209 ? -4.723 0.011 -11.104 1.00 98.75 209 VAL A O 1
ATOM 1592 N N . PHE A 1 210 ? -3.758 -1.492 -12.473 1.00 98.31 210 PHE A N 1
ATOM 1593 C CA . PHE A 1 210 ? -3.480 -0.579 -13.578 1.00 98.31 210 PHE A CA 1
ATOM 1594 C C . PHE A 1 210 ? -3.925 -1.191 -14.904 1.00 98.31 210 PHE A C 1
ATOM 1596 O O . PHE A 1 210 ? -3.645 -2.360 -15.185 1.00 98.31 210 PHE A O 1
ATOM 1603 N N . ASN A 1 211 ? -4.574 -0.395 -15.751 1.00 97.81 211 ASN A N 1
ATOM 1604 C CA . ASN A 1 211 ? -4.776 -0.760 -17.150 1.00 97.81 211 ASN A CA 1
ATOM 1605 C C . ASN A 1 211 ? -3.626 -0.191 -17.997 1.00 97.81 211 ASN A C 1
ATOM 1607 O O . ASN A 1 211 ? -3.598 1.000 -18.313 1.00 97.81 211 ASN A O 1
ATOM 1611 N N . CYS A 1 212 ? -2.673 -1.057 -18.347 1.00 95.75 212 CYS A N 1
ATOM 1612 C CA . CYS A 1 212 ? -1.441 -0.702 -19.058 1.00 95.75 212 CYS A CA 1
ATOM 1613 C C . CYS A 1 212 ? -1.478 -1.024 -20.561 1.00 95.75 212 CYS A C 1
ATOM 1615 O O . CYS A 1 212 ? -0.429 -1.015 -21.205 1.00 95.75 212 CYS A O 1
ATOM 1617 N N . GLN A 1 213 ? -2.648 -1.345 -21.118 1.00 95.56 213 GLN A N 1
ATOM 1618 C CA . GLN A 1 213 ? -2.767 -1.781 -22.509 1.00 95.56 213 GLN A CA 1
ATOM 1619 C C . GLN A 1 213 ? -2.331 -0.683 -23.498 1.00 95.56 213 GLN A C 1
ATOM 1621 O O . GLN A 1 213 ? -2.398 0.511 -23.211 1.00 95.56 213 GLN A O 1
ATOM 1626 N N . GLY A 1 214 ? -1.911 -1.097 -24.695 1.00 93.19 214 GLY A N 1
ATOM 1627 C CA . GLY A 1 214 ? -1.729 -0.220 -25.863 1.00 93.19 214 GLY A CA 1
ATOM 1628 C C . GLY A 1 214 ? -0.307 0.213 -26.183 1.00 93.19 214 GLY A C 1
ATOM 1629 O O . GLY A 1 214 ? 0.009 0.463 -27.350 1.00 93.19 214 GLY A O 1
ATOM 1630 N N . ALA A 1 215 ? 0.587 0.228 -25.195 1.00 91.06 215 ALA A N 1
ATOM 1631 C CA . ALA A 1 215 ? 1.989 0.556 -25.418 1.00 91.06 215 ALA A CA 1
ATOM 1632 C C . ALA A 1 215 ? 2.931 -0.298 -24.570 1.00 91.06 215 ALA A C 1
ATOM 1634 O O . ALA A 1 215 ? 2.617 -0.685 -23.451 1.00 91.06 215 ALA A O 1
ATOM 1635 N N . GLY A 1 216 ? 4.120 -0.586 -25.098 1.00 86.81 216 GLY A N 1
ATOM 1636 C CA . GLY A 1 216 ? 5.145 -1.306 -24.347 1.00 86.81 216 GLY A CA 1
ATOM 1637 C C . GLY A 1 216 ? 6.552 -1.099 -24.894 1.00 86.81 216 GLY A C 1
ATOM 1638 O O . GLY A 1 216 ? 6.746 -0.759 -26.066 1.00 86.81 216 GLY A O 1
ATOM 1639 N N . TRP A 1 217 ? 7.554 -1.335 -24.047 1.00 88.06 217 TRP A N 1
ATOM 1640 C CA . TRP A 1 217 ? 8.962 -1.201 -24.417 1.00 88.06 217 TRP A CA 1
ATOM 1641 C C . TRP A 1 217 ? 9.352 -2.177 -25.537 1.00 88.06 217 TRP A C 1
ATOM 1643 O O . TRP A 1 217 ? 9.182 -3.397 -25.428 1.00 88.06 217 TRP A O 1
ATOM 1653 N N . CYS A 1 218 ? 9.914 -1.657 -26.628 1.00 85.06 218 CYS A N 1
ATOM 1654 C CA . CYS A 1 218 ? 10.461 -2.465 -27.710 1.00 85.06 218 CYS A CA 1
ATOM 1655 C C . CYS A 1 218 ? 11.980 -2.580 -27.563 1.00 85.06 218 CYS A C 1
ATOM 1657 O O . CYS A 1 218 ? 12.709 -1.651 -27.899 1.00 85.06 218 CYS A O 1
ATOM 1659 N N . LYS A 1 219 ? 12.472 -3.754 -27.146 1.00 86.88 219 LYS A N 1
ATOM 1660 C CA . LYS A 1 219 ? 13.916 -4.004 -26.961 1.00 86.88 219 LYS A CA 1
ATOM 1661 C C . LYS A 1 219 ? 14.753 -3.771 -28.225 1.00 86.88 219 LYS A C 1
ATOM 1663 O O . LYS A 1 219 ? 15.881 -3.309 -28.119 1.00 86.88 219 LYS A O 1
ATOM 1668 N N . VAL A 1 220 ? 14.204 -4.075 -29.404 1.00 89.25 220 VAL A N 1
ATOM 1669 C CA . VAL A 1 220 ? 14.898 -3.896 -30.693 1.00 89.25 220 VAL A CA 1
ATOM 1670 C C . VAL A 1 220 ? 15.042 -2.415 -31.032 1.00 89.25 220 VAL A C 1
ATOM 1672 O O . VAL A 1 220 ? 16.117 -1.968 -31.408 1.00 89.25 220 VAL A O 1
ATOM 1675 N N . ALA A 1 221 ? 13.960 -1.651 -30.881 1.00 88.12 221 ALA A N 1
ATOM 1676 C CA . ALA A 1 221 ? 13.946 -0.231 -31.217 1.00 88.12 221 ALA A CA 1
ATOM 1677 C C . ALA A 1 221 ? 14.453 0.674 -30.087 1.00 88.12 221 ALA A C 1
ATOM 1679 O O . ALA A 1 221 ? 14.609 1.865 -30.323 1.00 88.12 221 ALA A O 1
ATOM 1680 N N . LYS A 1 222 ? 14.655 0.120 -28.882 1.00 87.38 222 LYS A N 1
ATOM 1681 C CA . LYS A 1 222 ? 15.005 0.841 -27.649 1.00 87.38 222 LYS A CA 1
ATOM 1682 C C . LYS A 1 222 ? 14.109 2.060 -27.395 1.00 87.38 222 LYS A C 1
ATOM 1684 O O . LYS A 1 222 ? 14.595 3.118 -27.024 1.00 87.38 222 LYS A O 1
ATOM 1689 N N . LYS A 1 223 ? 12.807 1.899 -27.638 1.00 87.19 223 LYS A N 1
ATOM 1690 C CA . LYS A 1 223 ? 11.790 2.923 -27.379 1.00 87.19 223 LYS A CA 1
ATOM 1691 C C . LYS A 1 223 ? 10.452 2.298 -27.035 1.00 87.19 223 LYS A C 1
ATOM 1693 O O . LYS A 1 223 ? 10.190 1.138 -27.398 1.00 87.19 223 LYS A O 1
ATOM 1698 N N . THR A 1 224 ? 9.587 3.073 -26.396 1.00 85.75 224 THR A N 1
ATOM 1699 C CA . THR A 1 224 ? 8.188 2.684 -26.213 1.00 85.75 224 THR A CA 1
ATOM 1700 C C . THR A 1 224 ? 7.490 2.660 -27.572 1.00 85.75 224 THR A C 1
ATOM 1702 O O . THR A 1 224 ? 7.598 3.590 -28.370 1.00 85.75 224 THR A O 1
ATOM 1705 N N . ARG A 1 225 ? 6.807 1.556 -27.888 1.00 90.44 225 ARG A N 1
ATOM 1706 C CA . ARG A 1 225 ? 5.986 1.442 -29.098 1.00 90.44 225 ARG A CA 1
ATOM 1707 C C . ARG A 1 225 ? 4.523 1.360 -28.708 1.00 90.44 225 ARG A C 1
ATOM 1709 O O . ARG A 1 225 ? 4.166 0.533 -27.875 1.00 90.44 225 ARG A O 1
ATOM 1716 N N . ILE A 1 226 ? 3.714 2.184 -29.362 1.00 91.75 226 ILE A N 1
ATOM 1717 C CA . ILE A 1 226 ? 2.258 2.099 -29.332 1.00 91.75 226 ILE A CA 1
ATOM 1718 C C . ILE A 1 226 ? 1.860 1.044 -30.367 1.00 91.75 226 ILE A C 1
ATOM 1720 O O . ILE A 1 226 ? 2.158 1.199 -31.553 1.00 91.75 226 ILE A O 1
ATOM 1724 N N . HIS A 1 227 ? 1.262 -0.053 -29.914 1.00 91.44 227 HIS A N 1
ATOM 1725 C CA . HIS A 1 227 ? 0.734 -1.125 -30.770 1.00 91.44 227 HIS A CA 1
ATOM 1726 C C . HIS A 1 227 ? -0.792 -1.080 -30.875 1.00 91.44 227 HIS A C 1
ATOM 1728 O O . HIS A 1 227 ? -1.334 -1.612 -31.837 1.00 91.44 227 HIS A O 1
ATOM 1734 N N . ASP A 1 228 ? -1.459 -0.407 -29.937 1.00 92.38 228 ASP A N 1
ATOM 1735 C CA . ASP A 1 228 ? -2.877 -0.062 -30.002 1.00 92.38 228 ASP A CA 1
ATOM 1736 C C . ASP A 1 228 ? -3.078 1.342 -29.409 1.00 92.38 228 ASP A C 1
ATOM 1738 O O . ASP A 1 228 ? -2.752 1.600 -28.252 1.00 92.38 228 ASP A O 1
ATOM 1742 N N . ALA A 1 229 ? -3.567 2.269 -30.234 1.00 90.62 229 ALA A N 1
ATOM 1743 C CA . ALA A 1 229 ? -3.752 3.670 -29.862 1.00 90.62 229 ALA A CA 1
ATOM 1744 C C . ALA A 1 229 ? -5.063 3.932 -29.101 1.00 90.62 229 ALA A C 1
ATOM 1746 O O . ALA A 1 229 ? -5.233 5.023 -28.557 1.00 90.62 229 ALA A O 1
ATOM 1747 N N . SER A 1 230 ? -5.993 2.972 -29.062 1.00 91.56 230 SER A N 1
ATOM 1748 C CA . SER A 1 230 ? -7.249 3.110 -28.319 1.00 91.56 230 SER A CA 1
ATOM 1749 C C . SER A 1 230 ? -7.665 1.792 -27.653 1.00 91.56 230 SER A C 1
ATOM 1751 O O . SER A 1 230 ? -8.697 1.216 -28.007 1.00 91.56 230 SER A O 1
ATOM 1753 N N . PRO A 1 231 ? -6.892 1.314 -26.660 1.00 92.62 231 PRO A N 1
ATOM 1754 C CA . PRO A 1 231 ? -7.220 0.082 -25.960 1.00 92.62 231 PRO A CA 1
ATOM 1755 C C . PRO A 1 231 ? -8.542 0.180 -25.207 1.00 92.62 231 PRO A C 1
ATOM 1757 O O . PRO A 1 231 ? -8.936 1.241 -24.712 1.00 92.62 231 PRO A O 1
ATOM 1760 N N . GLY A 1 232 ? -9.210 -0.965 -25.086 1.00 94.12 232 GLY A N 1
ATOM 1761 C CA . GLY A 1 232 ? -10.487 -1.072 -24.397 1.00 94.12 232 GLY A CA 1
ATOM 1762 C C . GLY A 1 232 ? -10.403 -0.860 -22.882 1.00 94.12 232 GLY A C 1
ATOM 1763 O O . GLY A 1 232 ? -9.361 -1.009 -22.237 1.00 94.12 232 GLY A O 1
ATOM 1764 N N . THR A 1 233 ? -11.562 -0.559 -22.298 1.00 97.75 233 THR A N 1
ATOM 1765 C CA . THR A 1 233 ? -11.789 -0.674 -20.855 1.00 97.75 233 THR A CA 1
ATOM 1766 C C . THR A 1 233 ? -11.711 -2.141 -20.451 1.00 97.75 233 THR A C 1
ATOM 1768 O O . THR A 1 233 ? -12.353 -2.985 -21.077 1.00 97.75 233 THR A O 1
ATOM 1771 N N . LEU A 1 234 ? -10.966 -2.436 -19.389 1.00 98.19 234 LEU A N 1
ATOM 1772 C CA . LEU A 1 234 ? -10.835 -3.786 -18.852 1.00 98.19 234 LEU A CA 1
ATOM 1773 C C . LEU A 1 234 ? -11.522 -3.901 -17.496 1.00 98.19 234 LEU A C 1
ATOM 1775 O O . LEU A 1 234 ? -11.507 -2.961 -16.699 1.00 98.19 234 LEU A O 1
ATOM 1779 N N . THR A 1 235 ? -12.072 -5.082 -17.228 1.00 98.19 235 THR A N 1
ATOM 1780 C CA . THR A 1 235 ? -12.610 -5.459 -15.922 1.00 98.19 235 THR A CA 1
ATOM 1781 C C . THR A 1 235 ? -11.806 -6.629 -15.377 1.00 98.19 235 THR A C 1
ATOM 1783 O O . THR A 1 235 ? -11.639 -7.644 -16.047 1.00 98.19 235 THR A O 1
ATOM 1786 N N . GLY A 1 236 ? -11.329 -6.488 -14.146 1.00 97.25 236 GLY A N 1
ATOM 1787 C CA . GLY A 1 236 ? -10.707 -7.554 -13.373 1.00 97.25 236 GLY A CA 1
ATOM 1788 C C . GLY A 1 236 ? -11.293 -7.606 -11.970 1.00 97.25 236 GLY A C 1
ATOM 1789 O O . GLY A 1 236 ? -12.370 -7.068 -11.703 1.00 97.25 236 GLY A O 1
ATOM 1790 N N . SER A 1 237 ? -10.573 -8.237 -11.051 1.00 97.81 237 SER A N 1
ATOM 1791 C CA . SER A 1 237 ? -10.966 -8.283 -9.647 1.00 97.81 237 SER A CA 1
ATOM 1792 C C . SER A 1 237 ? -9.767 -8.343 -8.717 1.00 97.81 237 SER A C 1
ATOM 1794 O O . SER A 1 237 ? -8.700 -8.836 -9.099 1.00 97.81 237 SER A O 1
ATOM 1796 N N . VAL A 1 238 ? -9.984 -7.908 -7.480 1.00 98.06 238 VAL A N 1
ATOM 1797 C CA . VAL A 1 238 ? -9.013 -7.998 -6.392 1.00 98.06 238 VAL A CA 1
ATOM 1798 C C . VAL A 1 238 ? -9.556 -8.790 -5.208 1.00 98.06 238 VAL A C 1
ATOM 1800 O O . VAL A 1 238 ? -10.760 -8.801 -4.949 1.00 98.06 238 VAL A O 1
ATOM 1803 N N . GLN A 1 239 ? -8.664 -9.445 -4.477 1.00 97.38 239 GLN A N 1
ATOM 1804 C CA . GLN A 1 239 ? -8.953 -10.191 -3.252 1.00 97.38 239 GLN A CA 1
ATOM 1805 C C . GLN A 1 239 ? -7.917 -9.865 -2.179 1.00 97.38 239 GLN A C 1
ATOM 1807 O O . GLN A 1 239 ? -6.786 -9.505 -2.489 1.00 97.38 239 GLN A O 1
ATOM 1812 N N . ALA A 1 240 ? -8.252 -10.091 -0.906 1.00 97.12 240 ALA A N 1
ATOM 1813 C CA . ALA A 1 240 ? -7.280 -9.931 0.179 1.00 97.12 240 ALA A CA 1
ATOM 1814 C C . ALA A 1 240 ? -6.026 -10.803 -0.022 1.00 97.12 240 ALA A C 1
ATOM 1816 O O . ALA A 1 240 ? -4.921 -10.386 0.313 1.00 97.12 240 ALA A O 1
ATOM 1817 N N . THR A 1 241 ? -6.185 -11.989 -0.615 1.00 95.62 241 THR A N 1
ATOM 1818 C CA . THR A 1 241 ? -5.095 -12.931 -0.906 1.00 95.62 241 THR A CA 1
ATOM 1819 C C . THR A 1 241 ? -4.245 -12.562 -2.121 1.00 95.62 241 THR A C 1
ATOM 1821 O O . THR A 1 241 ? -3.254 -13.243 -2.355 1.00 95.62 241 THR A O 1
ATOM 1824 N N . ASP A 1 242 ? -4.574 -11.500 -2.870 1.00 97.25 242 ASP A N 1
ATOM 1825 C CA . ASP A 1 242 ? -3.629 -10.915 -3.839 1.00 97.25 242 ASP A CA 1
ATOM 1826 C C . ASP A 1 242 ? -2.394 -10.327 -3.128 1.00 97.25 242 ASP A C 1
ATOM 1828 O O . ASP A 1 242 ? -1.350 -10.120 -3.742 1.00 97.25 242 ASP A O 1
ATOM 1832 N N . VAL A 1 243 ? -2.500 -10.061 -1.822 1.00 97.19 243 VAL A N 1
ATOM 1833 C CA . VAL A 1 243 ? -1.368 -9.760 -0.948 1.00 97.19 243 VAL A CA 1
ATOM 1834 C C . VAL A 1 243 ? -0.878 -11.074 -0.335 1.00 97.19 243 VAL A C 1
ATOM 1836 O O . VAL A 1 243 ? -1.419 -11.532 0.674 1.00 97.19 243 VAL A O 1
ATOM 1839 N N . ASP A 1 244 ? 0.172 -11.668 -0.910 1.00 92.19 244 ASP A N 1
ATOM 1840 C CA . ASP A 1 244 ? 0.628 -13.031 -0.569 1.00 92.19 244 ASP A CA 1
ATOM 1841 C C . ASP A 1 244 ? 0.840 -13.268 0.940 1.00 92.19 244 ASP A C 1
ATOM 1843 O O . ASP A 1 244 ? 0.597 -14.360 1.452 1.00 92.19 244 ASP A O 1
ATOM 1847 N N . THR A 1 245 ? 1.298 -12.252 1.677 1.00 92.69 245 THR A N 1
ATOM 1848 C CA . THR A 1 245 ? 1.625 -12.360 3.111 1.00 92.69 245 THR A CA 1
ATOM 1849 C C . THR A 1 245 ? 0.574 -11.734 4.031 1.00 92.69 245 THR A C 1
ATOM 1851 O O . THR A 1 245 ? 0.878 -11.436 5.189 1.00 92.69 245 THR A O 1
ATOM 1854 N N . ILE A 1 246 ? -0.657 -11.502 3.558 1.00 95.81 246 ILE A N 1
ATOM 1855 C CA . ILE A 1 246 ? -1.694 -10.816 4.349 1.00 95.81 246 ILE A CA 1
ATOM 1856 C C . ILE A 1 246 ? -2.030 -11.548 5.653 1.00 95.81 246 ILE A C 1
ATOM 1858 O O . ILE A 1 246 ? -2.188 -10.906 6.687 1.00 95.81 246 ILE A O 1
ATOM 1862 N N . SER A 1 247 ? -2.054 -12.883 5.643 1.00 94.88 247 SER A N 1
ATOM 1863 C CA . SER A 1 247 ? -2.336 -13.696 6.833 1.00 94.88 247 SER A CA 1
ATOM 1864 C C . SER A 1 247 ? -1.264 -13.539 7.912 1.00 94.88 247 SER A C 1
ATOM 1866 O O . SER A 1 247 ? -1.584 -13.461 9.094 1.00 94.88 247 SER A O 1
ATOM 1868 N N . GLN A 1 248 ? 0.004 -13.414 7.512 1.00 93.69 248 GLN A N 1
ATOM 1869 C CA . GLN A 1 248 ? 1.121 -13.191 8.434 1.00 93.69 248 GLN A CA 1
ATOM 1870 C C . GLN A 1 248 ? 1.012 -11.825 9.121 1.00 93.69 248 GLN A C 1
ATOM 1872 O O . GLN A 1 248 ? 1.343 -11.694 10.295 1.00 93.69 248 GLN A O 1
ATOM 1877 N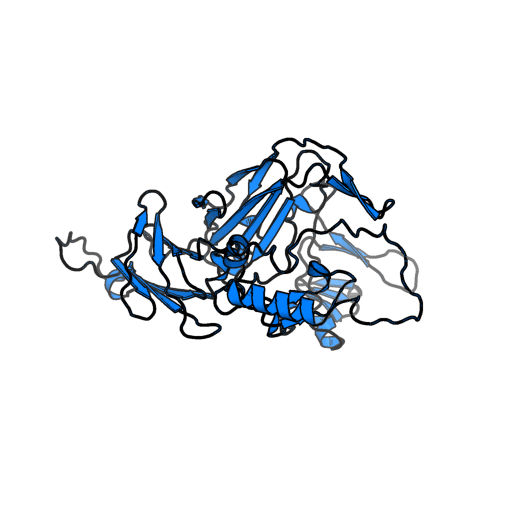 N . ILE A 1 249 ? 0.519 -10.813 8.402 1.00 94.25 249 ILE A N 1
ATOM 1878 C CA . ILE A 1 249 ? 0.314 -9.454 8.928 1.00 94.25 249 ILE A CA 1
ATOM 1879 C C . ILE A 1 249 ? -0.918 -9.395 9.823 1.00 94.25 249 ILE A C 1
ATOM 1881 O O . ILE A 1 249 ? -0.912 -8.740 10.865 1.00 94.25 249 ILE A O 1
ATOM 1885 N N . ALA A 1 250 ? -1.980 -10.085 9.420 1.00 94.69 250 ALA A N 1
ATOM 1886 C CA . ALA A 1 250 ? -3.215 -10.148 10.173 1.00 94.69 250 ALA A CA 1
ATOM 1887 C C . ALA A 1 250 ? -3.079 -10.968 11.466 1.00 94.69 250 ALA A C 1
ATOM 1889 O O . ALA A 1 250 ? -3.839 -10.742 12.405 1.00 94.69 250 ALA A O 1
ATOM 1890 N N . GLY A 1 251 ? -2.097 -11.864 11.550 1.00 93.00 251 GLY A N 1
ATOM 1891 C CA . GLY A 1 251 ? -1.867 -12.716 12.710 1.00 93.00 251 GLY A CA 1
ATOM 1892 C C . GLY A 1 251 ? -2.744 -13.977 12.718 1.00 93.00 251 GLY A C 1
ATOM 1893 O O . GLY A 1 251 ? -3.629 -14.132 11.875 1.00 93.00 251 GLY A O 1
ATOM 1894 N N . PRO A 1 252 ? -2.491 -14.897 13.665 1.00 90.31 252 PRO A N 1
ATOM 1895 C CA . PRO A 1 252 ? -3.073 -16.243 13.663 1.00 90.31 252 PRO A CA 1
ATOM 1896 C C . PRO A 1 252 ? -4.595 -16.265 13.858 1.00 90.31 252 PRO A C 1
ATOM 1898 O O . PRO A 1 252 ? -5.258 -17.147 13.323 1.00 90.31 252 PRO A O 1
ATOM 1901 N N . ASP A 1 253 ? -5.152 -15.279 14.564 1.00 89.25 253 ASP A N 1
ATOM 1902 C CA . ASP A 1 253 ? -6.583 -15.219 14.897 1.00 89.25 253 ASP A CA 1
ATOM 1903 C C . ASP A 1 253 ? -7.441 -14.579 13.793 1.00 89.25 253 ASP A C 1
ATOM 1905 O O . ASP A 1 253 ? -8.636 -14.330 13.972 1.00 89.25 253 ASP A O 1
ATOM 1909 N N . TRP A 1 254 ? -6.841 -14.251 12.647 1.00 94.94 254 TRP A N 1
ATOM 1910 C CA . TRP A 1 254 ? -7.556 -13.592 11.567 1.00 94.94 254 TRP A CA 1
ATOM 1911 C C . TRP A 1 254 ? -8.502 -14.548 10.839 1.00 94.94 254 TRP A C 1
ATOM 1913 O O . TRP A 1 254 ? -8.102 -15.575 10.291 1.00 94.94 254 TRP A O 1
ATOM 1923 N N . THR A 1 255 ? -9.773 -14.160 10.761 1.00 93.62 255 THR A N 1
ATOM 1924 C CA . THR A 1 255 ? -10.831 -14.952 10.119 1.00 93.62 255 THR A CA 1
ATOM 1925 C C . THR A 1 255 ? -10.770 -14.928 8.592 1.00 93.62 255 THR A C 1
ATOM 1927 O O . THR A 1 255 ? -11.428 -15.743 7.949 1.00 93.62 255 THR A O 1
ATOM 1930 N N . GLY A 1 256 ? -9.974 -14.030 8.001 1.00 96.00 256 GLY A N 1
ATOM 1931 C CA . GLY A 1 256 ? -9.890 -13.797 6.556 1.00 96.00 256 GLY A CA 1
ATOM 1932 C C . GLY A 1 256 ? -10.704 -12.596 6.061 1.00 96.00 256 GLY A C 1
ATOM 1933 O O . GLY A 1 256 ? -10.549 -12.210 4.905 1.00 96.00 256 GLY A O 1
ATOM 1934 N N . ASP A 1 257 ? -11.532 -11.991 6.918 1.00 97.25 257 ASP A N 1
ATOM 1935 C CA . ASP A 1 257 ? -12.303 -10.786 6.593 1.00 97.25 257 ASP A CA 1
ATOM 1936 C C . ASP A 1 257 ? -11.403 -9.544 6.542 1.00 97.25 257 ASP A C 1
ATOM 1938 O O . ASP A 1 257 ? -10.592 -9.304 7.441 1.00 97.25 257 ASP A O 1
ATOM 1942 N N . ALA A 1 258 ? -11.583 -8.698 5.535 1.00 98.31 258 ALA A N 1
ATOM 1943 C CA . ALA A 1 258 ? -10.869 -7.432 5.417 1.00 98.31 258 ALA A CA 1
ATOM 1944 C C . ALA A 1 258 ? -11.837 -6.269 5.199 1.00 98.31 258 ALA A C 1
ATOM 1946 O O . ALA A 1 258 ? -12.884 -6.417 4.575 1.00 98.31 258 ALA A O 1
ATOM 1947 N N . ILE A 1 259 ? -11.455 -5.088 5.669 1.00 98.62 259 ILE A N 1
ATOM 1948 C CA . ILE A 1 259 ? -11.983 -3.833 5.146 1.00 98.62 259 ILE A CA 1
ATOM 1949 C C . ILE A 1 259 ? -11.091 -3.406 3.993 1.00 98.62 259 ILE A C 1
ATOM 1951 O O . ILE A 1 259 ? -9.868 -3.363 4.128 1.00 98.62 259 ILE A O 1
ATOM 1955 N N . VAL A 1 260 ? -11.702 -3.108 2.857 1.00 98.75 260 VAL A N 1
ATOM 1956 C CA . VAL A 1 260 ? -11.025 -2.627 1.661 1.00 98.75 260 VAL A CA 1
ATOM 1957 C C . VAL A 1 260 ? -11.291 -1.140 1.527 1.00 98.75 260 VAL A C 1
ATOM 1959 O O . VAL A 1 260 ? -12.445 -0.735 1.414 1.00 98.75 260 VAL A O 1
ATOM 1962 N N . TYR A 1 261 ? -10.225 -0.343 1.527 1.00 98.81 261 TYR A N 1
ATOM 1963 C CA . TYR A 1 261 ? -10.294 1.071 1.175 1.00 98.81 261 TYR A CA 1
ATOM 1964 C C . TYR A 1 261 ? -9.755 1.290 -0.241 1.00 98.81 261 TYR A C 1
ATOM 1966 O O . TYR A 1 261 ? -8.571 1.047 -0.500 1.00 98.81 261 TYR A O 1
ATOM 1974 N N . ALA A 1 262 ? -10.626 1.738 -1.146 1.00 98.50 262 ALA A N 1
ATOM 1975 C CA . ALA A 1 262 ? -10.288 2.095 -2.520 1.00 98.50 262 ALA A CA 1
ATOM 1976 C C . ALA A 1 262 ? -9.947 3.591 -2.594 1.00 98.50 262 ALA A C 1
ATOM 1978 O O . ALA A 1 262 ? -10.784 4.457 -2.332 1.00 98.50 262 ALA A O 1
ATOM 1979 N N . HIS A 1 263 ? -8.689 3.912 -2.896 1.00 98.31 263 HIS A N 1
ATOM 1980 C CA . HIS A 1 263 ? -8.172 5.275 -2.775 1.00 98.31 263 HIS A CA 1
ATOM 1981 C C . HIS A 1 263 ? -8.802 6.254 -3.774 1.00 98.31 263 HIS A C 1
ATOM 1983 O O . HIS A 1 263 ? -9.135 7.376 -3.392 1.00 98.31 263 HIS A O 1
ATOM 1989 N N . ARG A 1 264 ? -8.943 5.875 -5.048 1.00 96.88 264 ARG A N 1
ATOM 1990 C CA . ARG A 1 264 ? -9.456 6.762 -6.100 1.00 96.88 264 ARG A CA 1
ATOM 1991 C C . ARG A 1 264 ? -10.968 6.926 -5.982 1.00 96.88 264 ARG A C 1
ATOM 1993 O O . ARG A 1 264 ? -11.431 8.063 -6.052 1.00 96.88 264 ARG A O 1
ATOM 2000 N N . SER A 1 265 ? -11.721 5.839 -5.778 1.00 96.19 265 SER A N 1
ATOM 2001 C CA . SER A 1 265 ? -13.183 5.905 -5.595 1.00 96.19 265 SER A CA 1
ATOM 2002 C C . SER A 1 265 ? -13.615 6.431 -4.221 1.00 96.19 265 SER A C 1
ATOM 2004 O O . SER A 1 265 ? -14.736 6.915 -4.088 1.00 96.19 265 SER A O 1
ATOM 2006 N N . ARG A 1 266 ? -12.719 6.409 -3.220 1.00 97.06 266 ARG A N 1
ATOM 2007 C CA . ARG A 1 266 ? -12.981 6.759 -1.808 1.00 97.06 266 ARG A CA 1
ATOM 2008 C C . ARG A 1 266 ? -13.963 5.817 -1.107 1.00 97.06 266 ARG A C 1
ATOM 2010 O O . ARG A 1 266 ? -14.518 6.181 -0.073 1.00 97.06 266 ARG A O 1
ATOM 2017 N N . GLU A 1 267 ? -14.145 4.615 -1.636 1.00 97.06 267 GLU A N 1
ATOM 2018 C CA . GLU A 1 267 ? -15.083 3.634 -1.097 1.00 97.06 267 GLU A CA 1
ATOM 2019 C C . GLU A 1 267 ? -14.454 2.777 0.004 1.00 97.06 267 GLU A C 1
ATOM 2021 O O . GLU A 1 267 ? -13.264 2.445 -0.022 1.00 97.06 267 GLU A O 1
ATOM 2026 N N . VAL A 1 268 ? -15.293 2.391 0.965 1.00 98.31 268 VAL A N 1
ATOM 2027 C CA . VAL A 1 268 ? -14.969 1.457 2.045 1.00 98.31 268 VAL A CA 1
ATOM 2028 C C . VAL A 1 268 ? -15.912 0.270 1.932 1.00 98.31 268 VAL A C 1
ATOM 2030 O O . VAL A 1 268 ? -17.129 0.431 1.985 1.00 98.31 268 VAL A O 1
ATOM 2033 N N . VAL A 1 269 ? -15.353 -0.928 1.775 1.00 97.75 269 VAL A N 1
ATOM 2034 C CA . VAL A 1 269 ? -16.127 -2.159 1.583 1.00 97.75 269 VAL A CA 1
ATOM 2035 C C . VAL A 1 269 ? -15.646 -3.224 2.555 1.00 97.75 269 VAL A C 1
ATOM 2037 O O . VAL A 1 269 ? -14.450 -3.493 2.652 1.00 97.75 269 VAL A O 1
ATOM 2040 N N . ARG A 1 270 ? -16.572 -3.887 3.252 1.00 97.38 270 ARG A N 1
ATOM 2041 C CA . ARG A 1 270 ? -16.256 -5.110 3.994 1.00 97.38 270 ARG A CA 1
ATOM 2042 C C . ARG A 1 270 ? -16.204 -6.290 3.027 1.00 97.38 270 ARG A C 1
ATOM 2044 O O . ARG A 1 270 ? -17.206 -6.621 2.401 1.00 97.38 270 ARG A O 1
ATOM 2051 N N . LEU A 1 27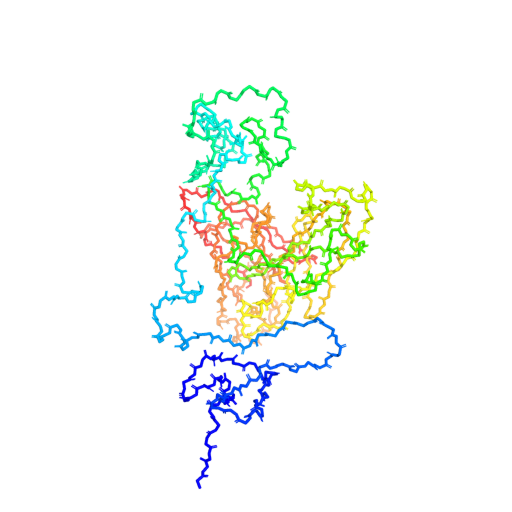1 ? -15.042 -6.923 2.922 1.00 97.88 271 LEU A N 1
ATOM 2052 C CA . LEU A 1 271 ? -14.765 -8.045 2.036 1.00 97.88 271 LEU A CA 1
ATOM 2053 C C . LEU A 1 271 ? -14.586 -9.333 2.858 1.00 97.88 271 LEU A C 1
ATOM 2055 O O . LEU A 1 271 ? -13.567 -9.480 3.542 1.00 97.88 271 LEU A O 1
ATOM 2059 N N . PRO A 1 272 ? -15.550 -10.270 2.812 1.00 97.50 272 PRO A N 1
ATOM 2060 C CA . PRO A 1 272 ? -15.418 -11.556 3.486 1.00 97.50 272 PRO A CA 1
ATOM 2061 C C . PRO A 1 272 ? -14.295 -12.417 2.896 1.00 97.50 272 PRO A C 1
ATOM 2063 O O . PRO A 1 272 ? -13.890 -12.246 1.741 1.00 97.50 272 PRO A O 1
ATOM 2066 N N . LYS A 1 273 ? -13.828 -13.399 3.672 1.00 96.44 273 LYS A N 1
ATOM 2067 C CA . LYS A 1 273 ? -12.797 -14.353 3.232 1.00 96.44 273 LYS A CA 1
ATOM 2068 C C . LYS A 1 273 ? -13.119 -14.983 1.867 1.00 96.44 273 LYS A C 1
ATOM 2070 O O . LYS A 1 273 ? -14.162 -15.606 1.687 1.00 96.44 273 LYS A O 1
ATOM 2075 N N . GLY A 1 274 ? -12.164 -14.897 0.937 1.00 93.44 274 GLY A N 1
ATOM 2076 C CA . GLY A 1 274 ? -12.234 -15.536 -0.386 1.00 93.44 274 GLY A CA 1
ATOM 2077 C C . GLY A 1 274 ? -13.160 -14.842 -1.391 1.00 93.44 274 GLY A C 1
ATOM 2078 O O . GLY A 1 274 ? -13.342 -15.346 -2.498 1.00 93.44 274 GLY A O 1
ATOM 2079 N N . VAL A 1 275 ? -13.748 -13.700 -1.027 1.00 97.75 275 VAL A N 1
ATOM 2080 C CA . VAL A 1 275 ? -14.587 -12.910 -1.932 1.00 97.75 275 VAL A CA 1
ATOM 2081 C C . VAL A 1 275 ? -13.712 -11.999 -2.792 1.00 97.75 275 VAL A C 1
ATOM 2083 O O . VAL A 1 275 ? -12.725 -11.438 -2.320 1.00 97.75 275 VAL A O 1
ATOM 2086 N N . SER A 1 276 ? -14.095 -11.849 -4.063 1.00 97.25 276 SER A N 1
ATOM 2087 C CA . SER A 1 276 ? -13.472 -10.928 -5.021 1.00 97.25 276 SER A CA 1
ATOM 2088 C C . SER A 1 276 ? -14.270 -9.642 -5.167 1.00 97.25 276 SER A C 1
ATOM 2090 O O . SER A 1 276 ? -15.492 -9.684 -5.300 1.00 97.25 276 SER A O 1
ATOM 2092 N N . LEU A 1 277 ? -13.570 -8.512 -5.208 1.00 97.69 277 LEU A N 1
ATOM 2093 C CA . LEU A 1 277 ? -14.124 -7.198 -5.512 1.00 97.69 277 LEU A CA 1
ATOM 2094 C C . LEU A 1 277 ? -13.819 -6.850 -6.981 1.00 97.69 277 LEU A C 1
ATOM 2096 O O . LEU A 1 277 ? -12.642 -6.846 -7.354 1.00 97.69 277 LEU A O 1
ATOM 2100 N N . PRO A 1 278 ? -14.824 -6.591 -7.836 1.00 97.88 278 PRO A N 1
ATOM 2101 C CA . PRO A 1 278 ? -14.586 -6.215 -9.225 1.00 97.88 278 PRO A CA 1
ATOM 2102 C C . PRO A 1 278 ? -13.970 -4.817 -9.338 1.00 97.88 278 PRO A C 1
ATOM 2104 O O . PRO A 1 278 ? -14.266 -3.922 -8.550 1.00 97.88 278 PRO A O 1
ATOM 2107 N N . VAL A 1 279 ? -13.154 -4.615 -10.369 1.00 98.00 279 VAL A N 1
ATOM 2108 C CA . VAL A 1 279 ? -12.556 -3.321 -10.713 1.00 98.00 279 VAL A CA 1
ATOM 2109 C C . VAL A 1 279 ? -12.588 -3.138 -12.224 1.00 98.00 279 VAL A C 1
ATOM 2111 O O . VAL A 1 279 ? -12.219 -4.043 -12.967 1.00 98.00 279 VAL A O 1
ATOM 2114 N N . THR A 1 280 ? -13.055 -1.979 -12.685 1.00 98.25 280 THR A N 1
ATOM 2115 C CA . THR A 1 280 ? -13.167 -1.653 -14.114 1.00 98.25 280 THR A CA 1
ATOM 2116 C C . THR A 1 280 ? -12.409 -0.368 -14.400 1.00 98.25 280 THR A C 1
ATOM 2118 O O . THR A 1 280 ? -12.693 0.655 -13.781 1.00 98.25 280 THR A O 1
ATOM 2121 N N . LEU A 1 281 ? -11.441 -0.423 -15.316 1.00 98.44 281 LEU A N 1
ATOM 2122 C CA . LEU A 1 281 ? -10.499 0.665 -15.582 1.00 98.44 281 LEU A CA 1
ATOM 2123 C C . LEU A 1 281 ? -10.382 0.924 -17.082 1.00 98.44 281 LEU A C 1
ATOM 2125 O O . LEU A 1 281 ? -10.150 0.001 -17.873 1.00 98.44 281 LEU A O 1
ATOM 2129 N N . LYS A 1 282 ? -10.483 2.196 -17.474 1.00 97.69 282 LYS A N 1
ATOM 2130 C CA . LYS A 1 282 ? -10.083 2.633 -18.822 1.00 97.69 282 LYS A CA 1
ATOM 2131 C C . LYS A 1 282 ? -8.561 2.552 -18.968 1.00 97.69 282 LYS A C 1
ATOM 2133 O O . LYS A 1 282 ? -7.852 2.420 -17.977 1.00 97.69 282 LYS A O 1
ATOM 2138 N N . VAL A 1 283 ? -8.043 2.636 -20.189 1.00 95.94 283 VAL A N 1
ATOM 2139 C CA . VAL A 1 283 ? -6.590 2.702 -20.409 1.00 95.94 283 VAL A CA 1
ATOM 2140 C C . VAL A 1 283 ? -5.966 3.863 -19.615 1.00 95.94 283 VAL A C 1
ATOM 2142 O O . VAL A 1 283 ? -6.566 4.933 -19.524 1.00 95.94 283 VAL A O 1
ATOM 2145 N N . LEU A 1 284 ? -4.786 3.641 -19.023 1.00 93.88 284 LEU A N 1
ATOM 2146 C CA . LEU A 1 284 ? -4.065 4.581 -18.142 1.00 93.88 284 LEU A CA 1
ATOM 2147 C C . LEU A 1 284 ? -4.768 4.923 -16.818 1.00 93.88 284 LEU A C 1
ATOM 2149 O O . LEU A 1 284 ? -4.263 5.733 -16.040 1.00 93.88 284 LEU A O 1
ATOM 2153 N N . GLU A 1 285 ? -5.903 4.295 -16.522 1.00 97.50 285 GLU A N 1
ATOM 2154 C CA . GLU A 1 285 ? -6.521 4.394 -15.210 1.00 97.50 285 GLU A CA 1
ATOM 2155 C C . GLU A 1 285 ? -5.930 3.383 -14.222 1.00 97.50 285 GLU A C 1
ATOM 2157 O O . GLU A 1 285 ? -5.432 2.312 -14.586 1.00 97.50 285 GLU A O 1
ATOM 2162 N N . TYR A 1 286 ? -6.037 3.733 -12.942 1.00 98.19 286 TYR A N 1
ATOM 2163 C CA . TYR A 1 286 ? -5.590 2.909 -11.829 1.00 98.19 286 TYR A CA 1
ATOM 2164 C C . TYR A 1 286 ? -6.575 2.940 -10.660 1.00 98.19 286 TYR A C 1
ATOM 2166 O O . TYR A 1 286 ? -7.407 3.843 -10.567 1.00 98.19 286 TYR A O 1
ATOM 2174 N N . GLU A 1 287 ? -6.440 1.991 -9.743 1.00 98.62 287 GLU A N 1
ATOM 2175 C CA . GLU A 1 287 ? -7.029 2.039 -8.403 1.00 98.62 287 GLU A CA 1
ATOM 2176 C C . GLU A 1 287 ? -6.037 1.440 -7.395 1.00 98.62 287 GLU A C 1
ATOM 2178 O O . GLU A 1 287 ? -5.289 0.518 -7.730 1.00 98.62 287 GLU A O 1
ATOM 2183 N N . LEU A 1 288 ? -6.005 1.975 -6.174 1.00 98.75 288 LEU A N 1
ATOM 2184 C CA . LEU A 1 288 ? -5.202 1.447 -5.072 1.00 98.75 288 LEU A CA 1
ATOM 2185 C C . LEU A 1 288 ? -6.136 0.902 -3.993 1.00 98.75 288 LEU A C 1
ATOM 2187 O O . LEU A 1 288 ? -6.832 1.660 -3.313 1.00 98.75 288 LEU A O 1
ATOM 2191 N N . PHE A 1 289 ? -6.115 -0.414 -3.811 1.00 98.88 289 PHE A N 1
ATOM 2192 C CA . PHE A 1 289 ? -6.894 -1.109 -2.796 1.00 98.88 289 PHE A CA 1
ATOM 2193 C C . PHE A 1 289 ? -6.038 -1.389 -1.572 1.00 98.88 289 PHE A C 1
ATOM 2195 O O . PHE A 1 289 ? -5.004 -2.051 -1.657 1.00 98.88 289 PHE A O 1
ATOM 2202 N N . HIS A 1 290 ? -6.496 -0.924 -0.420 1.00 98.81 290 HIS A N 1
ATOM 2203 C CA . HIS A 1 290 ? -5.857 -1.174 0.861 1.00 98.81 290 HIS A CA 1
ATOM 2204 C C . HIS A 1 290 ? -6.650 -2.231 1.621 1.00 98.81 290 HIS A C 1
ATOM 2206 O O . HIS A 1 290 ? -7.786 -1.987 2.022 1.00 98.81 290 HIS A O 1
ATOM 2212 N N . PHE A 1 291 ? -6.048 -3.397 1.830 1.00 98.69 291 PHE A N 1
ATOM 2213 C CA . PHE A 1 291 ? -6.648 -4.516 2.547 1.00 98.69 291 PHE A CA 1
ATOM 2214 C C . PHE A 1 291 ? -6.280 -4.433 4.025 1.00 98.69 291 PHE A C 1
ATOM 2216 O O . PHE A 1 291 ? -5.143 -4.711 4.415 1.00 98.69 291 PHE A O 1
ATOM 2223 N N . CYS A 1 292 ? -7.253 -4.041 4.840 1.00 98.62 292 CYS A N 1
ATOM 2224 C CA . CYS A 1 292 ? -7.128 -3.820 6.274 1.00 98.62 292 CYS A CA 1
ATOM 2225 C C . CYS A 1 292 ? -7.757 -5.014 7.012 1.00 98.62 292 CYS A C 1
ATOM 2227 O O . CYS A 1 292 ? -8.986 -5.115 7.043 1.00 98.62 292 CYS A O 1
ATOM 2229 N N . PRO A 1 293 ? -6.967 -5.944 7.577 1.00 98.31 293 PRO A N 1
ATOM 2230 C CA . PRO A 1 293 ? -7.510 -7.115 8.258 1.00 98.31 293 PRO A CA 1
ATOM 2231 C C . PRO A 1 293 ? -8.461 -6.724 9.392 1.00 98.31 293 PRO A C 1
ATOM 2233 O O . PRO A 1 293 ? -8.110 -5.903 10.242 1.00 98.31 293 PRO A O 1
ATOM 2236 N N . VAL A 1 294 ? -9.649 -7.329 9.419 1.00 97.88 294 VAL A N 1
ATOM 2237 C CA . VAL A 1 294 ? -10.628 -7.112 10.488 1.00 97.88 294 VAL A CA 1
ATOM 2238 C C . VAL A 1 294 ? -10.153 -7.788 11.773 1.00 97.88 294 VAL A C 1
ATOM 2240 O O . VAL A 1 294 ? -9.750 -8.953 11.777 1.00 97.88 294 VAL A O 1
ATOM 2243 N N . LYS A 1 295 ? -10.219 -7.046 12.877 1.00 95.81 295 LYS A N 1
ATOM 2244 C CA . LYS A 1 295 ? -9.962 -7.510 14.240 1.00 95.81 295 LYS A CA 1
ATOM 2245 C C . LYS A 1 295 ? -11.269 -7.527 15.021 1.00 95.81 295 LYS A C 1
ATOM 2247 O O . LYS A 1 295 ? -11.994 -6.536 15.025 1.00 95.81 295 LYS A O 1
ATOM 2252 N N . ASN A 1 296 ? -11.545 -8.625 15.716 1.00 92.81 296 ASN A N 1
ATOM 2253 C CA . ASN A 1 296 ? -12.674 -8.699 16.639 1.00 92.81 296 ASN A CA 1
ATOM 2254 C C . ASN A 1 296 ? -12.263 -8.081 17.979 1.00 92.81 296 ASN A C 1
ATOM 2256 O O . ASN A 1 296 ? -11.402 -8.615 18.681 1.00 92.81 296 ASN A O 1
ATOM 2260 N N . VAL A 1 297 ? -12.864 -6.943 18.317 1.00 90.50 297 VAL A N 1
ATOM 2261 C CA . VAL A 1 297 ? -12.675 -6.269 19.608 1.00 90.50 297 VAL A CA 1
ATOM 2262 C C . VAL A 1 297 ? -13.476 -7.021 20.672 1.00 90.50 297 VAL A C 1
ATOM 2264 O O . VAL A 1 297 ? -12.929 -7.481 21.676 1.00 90.50 297 VAL A O 1
ATOM 2267 N N . THR A 1 298 ? -14.756 -7.250 20.393 1.00 88.00 298 THR A N 1
ATOM 2268 C CA . THR A 1 298 ? -15.667 -8.111 21.161 1.00 88.00 298 THR A CA 1
ATOM 2269 C C . THR A 1 298 ? -16.358 -9.085 20.200 1.00 88.00 298 THR A C 1
ATOM 2271 O O . THR A 1 298 ? -16.021 -9.135 19.018 1.00 88.00 298 THR A O 1
ATOM 2274 N N . GLU A 1 299 ? -17.326 -9.869 20.677 1.00 86.31 299 GLU A N 1
ATOM 2275 C CA .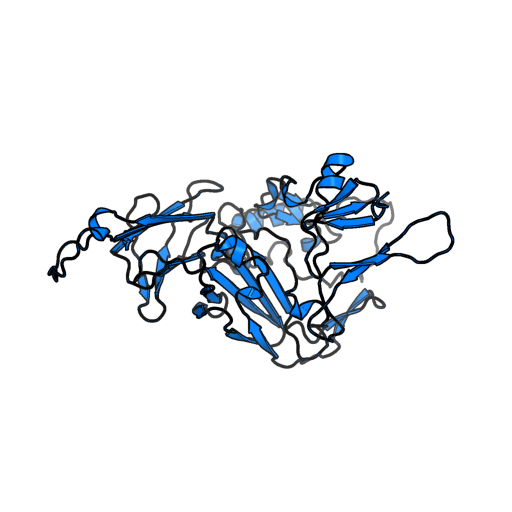 GLU A 1 299 ? -18.159 -10.708 19.800 1.00 86.31 299 GLU A CA 1
ATOM 2276 C C . GLU A 1 299 ? -19.052 -9.881 18.855 1.00 86.31 299 GLU A C 1
ATOM 2278 O O . GLU A 1 299 ? -19.458 -10.369 17.803 1.00 86.31 299 GLU A O 1
ATOM 2283 N N . THR A 1 300 ? -19.336 -8.621 19.203 1.00 89.25 300 THR A N 1
ATOM 2284 C CA . THR A 1 300 ? -20.263 -7.736 18.475 1.00 89.25 300 THR A CA 1
ATOM 2285 C C . THR A 1 300 ? -19.588 -6.509 17.860 1.00 89.25 300 THR A C 1
ATOM 2287 O O . THR A 1 300 ? -20.206 -5.801 17.059 1.00 89.25 300 THR A O 1
ATOM 2290 N N . ILE A 1 301 ? -18.329 -6.241 18.218 1.00 95.00 301 ILE A N 1
ATOM 2291 C CA . ILE A 1 301 ? -17.552 -5.099 17.733 1.00 95.00 301 ILE A CA 1
ATOM 2292 C C . ILE A 1 301 ? -16.338 -5.602 16.966 1.00 95.00 301 ILE A C 1
ATOM 2294 O O . ILE A 1 301 ? -15.491 -6.326 17.490 1.00 95.00 301 ILE A O 1
ATOM 2298 N N . SER A 1 302 ? -16.231 -5.151 15.723 1.00 96.75 302 SER A N 1
ATOM 2299 C CA . SER A 1 302 ? -15.106 -5.403 14.835 1.00 96.75 302 SER A CA 1
ATOM 2300 C C . SER A 1 302 ? -14.477 -4.087 14.386 1.00 96.75 302 SER A C 1
ATOM 2302 O O . SER A 1 302 ? -15.157 -3.065 14.270 1.00 96.75 302 SER A O 1
ATOM 2304 N N . PHE A 1 303 ? -13.166 -4.112 14.165 1.00 98.12 303 PHE A N 1
ATOM 2305 C CA . PHE A 1 303 ? -12.351 -2.932 13.905 1.00 98.12 303 PHE A CA 1
ATOM 2306 C C . PHE A 1 303 ? -11.306 -3.208 12.821 1.00 98.12 303 PHE A C 1
ATOM 2308 O O . PHE A 1 303 ? -10.758 -4.309 12.754 1.00 98.12 303 PHE A O 1
ATOM 2315 N N . ALA A 1 304 ? -10.983 -2.211 11.998 1.00 98.38 304 ALA A N 1
ATOM 2316 C CA . ALA A 1 304 ? -9.830 -2.264 11.099 1.00 98.38 304 ALA A CA 1
ATOM 2317 C C . ALA A 1 304 ? -9.211 -0.871 10.915 1.00 98.38 304 ALA A C 1
ATOM 2319 O O . ALA A 1 304 ? -9.915 0.122 10.752 1.00 98.38 304 ALA A O 1
ATOM 2320 N N . SER A 1 305 ? -7.881 -0.786 10.904 1.00 98.06 305 SER A N 1
ATOM 2321 C CA . SER A 1 305 ? -7.164 0.478 10.711 1.00 98.06 305 SER A CA 1
ATOM 2322 C C . SER A 1 305 ? -6.973 0.787 9.221 1.00 98.06 305 SER A C 1
ATOM 2324 O O . SER A 1 305 ? -6.349 -0.025 8.533 1.00 98.06 305 SER A O 1
ATOM 2326 N N . ILE A 1 306 ? -7.442 1.949 8.741 1.00 98.69 306 ILE A N 1
ATOM 2327 C CA . ILE A 1 306 ? -7.277 2.367 7.335 1.00 98.69 306 ILE A CA 1
ATOM 2328 C C . ILE A 1 306 ? -6.099 3.330 7.178 1.00 98.69 306 ILE A C 1
ATOM 2330 O O . ILE A 1 306 ? -5.223 3.055 6.378 1.00 98.69 306 ILE A O 1
ATOM 2334 N N . GLY A 1 307 ? -6.007 4.419 7.938 1.00 98.62 307 GLY A N 1
ATOM 2335 C CA . GLY A 1 307 ? -4.872 5.344 7.831 1.00 98.62 307 GLY A CA 1
ATOM 2336 C C . GLY A 1 307 ? -5.228 6.717 7.265 1.00 98.62 307 GLY A C 1
ATOM 2337 O O . GLY A 1 307 ? -6.359 7.178 7.398 1.00 98.62 307 GLY A O 1
ATOM 2338 N N . LEU A 1 308 ? -4.250 7.396 6.657 1.00 98.75 308 LEU A N 1
ATOM 2339 C CA . LEU A 1 308 ? -4.445 8.728 6.077 1.00 98.75 308 LEU A CA 1
ATOM 2340 C C . LEU A 1 308 ? -5.137 8.601 4.725 1.00 98.75 308 LEU A C 1
ATOM 2342 O O . LEU A 1 308 ? -4.531 8.150 3.753 1.00 98.75 308 LEU A O 1
ATOM 2346 N N . LEU A 1 309 ? -6.419 8.952 4.661 1.00 98.62 309 LEU A N 1
ATOM 2347 C CA . LEU A 1 309 ? -7.279 8.638 3.516 1.00 98.62 309 LEU A CA 1
ATOM 2348 C C . LEU A 1 309 ? -6.766 9.285 2.229 1.00 98.62 309 LEU A C 1
ATOM 2350 O O . LEU A 1 309 ? -6.841 8.698 1.154 1.00 98.62 309 LEU A O 1
ATOM 2354 N N . ASP A 1 310 ? -6.178 10.472 2.331 1.00 98.00 310 ASP A N 1
ATOM 2355 C CA . ASP A 1 310 ? -5.777 11.257 1.167 1.00 98.00 310 ASP A CA 1
ATOM 2356 C C . ASP A 1 310 ? -4.383 10.902 0.616 1.00 98.00 310 ASP A C 1
ATOM 2358 O O . ASP A 1 310 ? -4.032 11.360 -0.470 1.00 98.00 310 ASP A O 1
ATOM 2362 N N . MET A 1 311 ? -3.649 10.001 1.279 1.00 98.25 311 MET A N 1
ATOM 2363 C CA . MET A 1 311 ? -2.349 9.494 0.822 1.00 98.25 311 MET A CA 1
ATOM 2364 C C . MET A 1 311 ? -2.509 8.283 -0.104 1.00 98.25 311 MET A C 1
ATOM 2366 O O . MET A 1 311 ? -3.398 7.452 0.102 1.00 98.25 311 MET A O 1
ATOM 2370 N N . PHE A 1 312 ? -1.619 8.132 -1.093 1.00 98.06 312 PHE A N 1
ATOM 2371 C CA . PHE A 1 312 ? -1.638 6.963 -1.985 1.00 98.06 312 PHE A CA 1
ATOM 2372 C C . PHE A 1 312 ? -1.403 5.653 -1.240 1.00 98.06 312 PHE A C 1
ATOM 2374 O O . PHE A 1 312 ? -2.076 4.670 -1.525 1.00 98.06 312 PHE A O 1
ATOM 2381 N N . ASN A 1 313 ? -0.474 5.648 -0.281 1.00 98.19 313 ASN A N 1
ATOM 2382 C CA . ASN A 1 313 ? -0.274 4.528 0.632 1.00 98.19 313 ASN A CA 1
ATOM 2383 C C . ASN A 1 313 ? -0.936 4.830 1.983 1.00 98.19 313 ASN A C 1
ATOM 2385 O O . ASN A 1 313 ? -0.259 5.064 2.986 1.00 98.19 313 ASN A O 1
ATOM 2389 N N . SER A 1 314 ? -2.268 4.865 1.987 1.00 98.50 314 SER A N 1
ATOM 2390 C CA . SER A 1 314 ? -3.098 5.302 3.114 1.00 98.50 314 SER A CA 1
ATOM 2391 C C . SER A 1 314 ? -2.769 4.556 4.407 1.00 98.50 314 SER A C 1
ATOM 2393 O O . SER A 1 314 ? -2.420 5.160 5.428 1.00 98.50 314 SER A O 1
ATOM 2395 N N . THR A 1 315 ? -2.762 3.225 4.333 1.00 98.44 315 THR A N 1
ATOM 2396 C CA . THR A 1 315 ? -2.470 2.358 5.478 1.00 98.44 315 THR A CA 1
ATOM 2397 C C . THR A 1 315 ? -1.000 2.325 5.875 1.00 98.44 315 THR A C 1
ATOM 2399 O O . THR A 1 315 ? -0.668 1.781 6.929 1.00 98.44 315 THR A O 1
ATOM 2402 N N . GLY A 1 316 ? -0.115 2.935 5.080 1.00 98.12 316 GLY A N 1
ATOM 2403 C CA . GLY A 1 316 ? 1.283 3.153 5.442 1.00 98.12 316 GLY A CA 1
ATOM 2404 C C . GLY A 1 316 ? 1.449 4.099 6.632 1.00 98.12 316 GLY A C 1
ATOM 2405 O O . GLY A 1 316 ? 2.477 4.049 7.300 1.00 98.12 316 GLY A O 1
ATOM 2406 N N . ALA A 1 317 ? 0.432 4.913 6.937 1.00 98.31 317 ALA A N 1
ATOM 2407 C CA . ALA A 1 317 ? 0.423 5.798 8.100 1.00 98.31 317 ALA A CA 1
ATOM 2408 C C . ALA A 1 317 ? 0.315 5.047 9.435 1.00 98.31 317 ALA A C 1
ATOM 2410 O O . ALA A 1 317 ? 0.713 5.588 10.464 1.00 98.31 317 ALA A O 1
ATOM 2411 N N . VAL A 1 318 ? -0.235 3.826 9.443 1.00 98.50 318 VAL A N 1
ATOM 2412 C CA . VAL A 1 318 ? -0.487 3.059 10.669 1.00 98.50 318 VAL A CA 1
ATOM 2413 C C . VAL A 1 318 ? 0.737 2.224 11.015 1.00 98.50 318 VAL A C 1
ATOM 2415 O O . VAL A 1 318 ? 1.106 1.293 10.295 1.00 98.50 318 VAL A O 1
ATOM 2418 N N . GLU A 1 319 ? 1.359 2.545 12.145 1.00 97.00 319 GLU A N 1
ATOM 2419 C CA . GLU A 1 319 ? 2.583 1.894 12.592 1.00 97.00 319 GLU A CA 1
ATOM 2420 C C . GLU A 1 319 ? 2.320 0.716 13.536 1.00 97.00 319 GLU A C 1
ATOM 2422 O O . GLU A 1 319 ? 3.080 -0.257 13.546 1.00 97.00 319 GLU A O 1
ATOM 2427 N N . GLN A 1 320 ? 1.269 0.832 14.345 1.00 97.38 320 GLN A N 1
ATOM 2428 C CA . GLN A 1 320 ? 0.897 -0.118 15.387 1.00 97.38 320 GLN A CA 1
ATOM 2429 C C . GLN A 1 320 ? -0.601 -0.017 15.673 1.00 97.38 320 GLN A C 1
ATOM 2431 O O . GLN A 1 320 ? -1.179 1.066 15.564 1.00 97.38 320 GLN A O 1
ATOM 2436 N N . LEU A 1 321 ? -1.193 -1.144 16.063 1.00 96.56 321 LEU A N 1
ATOM 2437 C CA . LEU A 1 321 ? -2.577 -1.288 16.498 1.00 96.56 321 LEU A CA 1
ATOM 2438 C C . LEU A 1 321 ? -2.595 -2.196 17.729 1.00 96.56 321 LEU A C 1
ATOM 2440 O O . LEU A 1 321 ? -2.105 -3.325 17.662 1.00 96.56 321 LEU A O 1
ATOM 2444 N N . GLU A 1 322 ? -3.192 -1.720 18.812 1.00 96.25 322 GLU A N 1
ATOM 2445 C CA . GLU A 1 322 ? -3.390 -2.455 20.059 1.00 96.25 322 GLU A CA 1
ATOM 2446 C C . GLU A 1 322 ? -4.851 -2.349 20.490 1.00 96.25 322 GLU A C 1
ATOM 2448 O O . GLU A 1 322 ? -5.504 -1.332 20.268 1.00 96.25 322 GLU A O 1
ATOM 2453 N N . ILE A 1 323 ? -5.382 -3.419 21.079 1.00 95.00 323 ILE A N 1
ATOM 2454 C CA . ILE A 1 323 ? -6.764 -3.478 21.558 1.00 95.00 323 ILE A CA 1
ATOM 2455 C C . ILE A 1 323 ? -6.716 -3.906 23.019 1.00 95.00 323 ILE A C 1
ATOM 2457 O O . ILE A 1 323 ? -6.278 -5.017 23.324 1.00 95.00 323 ILE A O 1
ATOM 2461 N N . GLN A 1 324 ? -7.191 -3.041 23.907 1.00 94.00 324 GLN A N 1
ATOM 2462 C CA . GLN A 1 324 ? -7.324 -3.315 25.331 1.00 94.00 324 GLN A CA 1
ATOM 2463 C C . GLN A 1 324 ? -8.806 -3.447 25.677 1.00 94.00 324 GLN A C 1
ATOM 2465 O O . GLN A 1 324 ? -9.577 -2.510 25.500 1.00 94.00 324 GLN A O 1
ATOM 2470 N N . LYS A 1 325 ? -9.218 -4.622 26.159 1.00 90.75 325 LYS A N 1
ATOM 2471 C CA . LYS A 1 325 ? -10.601 -4.868 26.593 1.00 90.75 325 LYS A CA 1
ATOM 2472 C C . LYS A 1 325 ? -10.772 -4.435 28.047 1.00 90.75 325 LYS A C 1
ATOM 2474 O O . LYS A 1 325 ? -9.889 -4.700 28.863 1.00 90.75 325 LYS A O 1
ATOM 2479 N N . ASN A 1 326 ? -11.908 -3.827 28.376 1.00 82.31 326 ASN A N 1
ATOM 2480 C CA . ASN A 1 326 ? -12.241 -3.475 29.752 1.00 82.31 326 ASN A CA 1
ATOM 2481 C C . ASN A 1 326 ? -12.849 -4.684 30.467 1.00 82.31 326 ASN A C 1
ATOM 2483 O O . ASN A 1 326 ? -13.946 -5.138 30.143 1.00 82.31 326 ASN A O 1
ATOM 2487 N N . GLN A 1 327 ? -12.116 -5.205 31.453 1.00 67.88 327 GLN A N 1
ATOM 2488 C CA . GLN A 1 327 ? -12.473 -6.429 32.173 1.00 67.88 327 GLN A CA 1
ATOM 2489 C C . GLN A 1 327 ? -13.802 -6.301 32.941 1.00 67.88 327 GLN A C 1
ATOM 2491 O O . GLN A 1 327 ? -14.567 -7.255 32.998 1.00 67.88 327 GLN A O 1
ATOM 2496 N N . GLU A 1 328 ? -14.127 -5.106 33.444 1.00 63.00 328 GLU A N 1
ATOM 2497 C CA . GLU A 1 328 ? -15.358 -4.836 34.208 1.00 63.00 328 GLU A CA 1
ATOM 2498 C C . GLU A 1 328 ? -16.650 -5.027 33.382 1.00 63.00 328 GLU A C 1
ATOM 2500 O O . GLU A 1 328 ? -17.707 -5.342 33.930 1.00 63.00 328 GLU A O 1
ATOM 2505 N N . CYS A 1 329 ? -16.572 -4.893 32.053 1.00 56.88 329 CYS A N 1
ATOM 2506 C CA . CYS A 1 329 ? -17.713 -5.071 31.146 1.00 56.88 329 CYS A CA 1
ATOM 2507 C C . CYS A 1 329 ? -17.925 -6.529 30.704 1.00 56.88 329 CYS A C 1
ATOM 2509 O O . CYS A 1 329 ? -18.974 -6.853 30.155 1.00 56.88 329 CYS A O 1
ATOM 2511 N N . LEU A 1 330 ? -16.945 -7.414 30.916 1.00 54.34 330 LEU A N 1
ATOM 2512 C CA . LEU A 1 330 ? -17.055 -8.837 30.567 1.00 54.34 330 LEU A CA 1
ATOM 2513 C C . LEU A 1 330 ? -17.780 -9.645 31.658 1.00 54.34 330 LEU A C 1
ATOM 2515 O O . LEU A 1 330 ? -18.360 -10.686 31.359 1.00 54.34 330 LEU A O 1
ATOM 2519 N N . ASP A 1 331 ? -17.797 -9.137 32.894 1.00 51.59 331 ASP A N 1
ATOM 2520 C CA . ASP A 1 331 ? -18.380 -9.817 34.058 1.00 51.59 331 ASP A CA 1
ATOM 2521 C C . ASP A 1 331 ? -19.845 -9.407 34.343 1.00 51.59 331 ASP A C 1
ATOM 2523 O O . ASP A 1 331 ? -20.523 -10.018 35.173 1.00 51.59 331 ASP A O 1
ATOM 2527 N N . SER A 1 332 ? -20.376 -8.395 33.647 1.00 51.22 332 SER A N 1
ATOM 2528 C CA . SER A 1 332 ? -21.738 -7.872 33.837 1.00 51.22 332 SER A CA 1
ATOM 2529 C C . SER A 1 332 ? -22.739 -8.508 32.865 1.00 51.22 332 SER A C 1
ATOM 2531 O O . SER A 1 332 ? -23.156 -7.934 31.865 1.00 51.22 332 SER A O 1
ATOM 2533 N N . ASN A 1 333 ? -23.202 -9.710 33.205 1.00 44.03 333 ASN A N 1
ATOM 2534 C CA . ASN A 1 333 ? -24.267 -10.433 32.495 1.00 44.03 333 ASN A CA 1
ATOM 2535 C C . ASN A 1 333 ? -25.685 -9.882 32.796 1.00 44.03 333 ASN A C 1
ATOM 2537 O O . ASN A 1 333 ? -26.651 -10.636 32.922 1.00 44.03 333 ASN A O 1
ATOM 2541 N N . SER A 1 334 ? -25.828 -8.566 32.971 1.00 45.03 334 SER A N 1
ATOM 2542 C CA . SER A 1 334 ? -27.101 -7.917 33.294 1.00 45.03 334 SER A CA 1
ATOM 2543 C C . SER A 1 334 ? -27.489 -6.948 32.190 1.00 45.03 334 SER A C 1
ATOM 2545 O O . SER A 1 334 ? -26.959 -5.843 32.104 1.00 45.03 334 SER A O 1
ATOM 2547 N N . GLY A 1 335 ? -28.453 -7.363 31.368 1.00 46.88 335 GLY A N 1
ATOM 2548 C CA . GLY A 1 335 ? -29.198 -6.452 30.514 1.00 46.88 335 GLY A CA 1
ATOM 2549 C C . GLY A 1 335 ? -29.916 -5.417 31.373 1.00 46.88 335 GLY A C 1
ATOM 2550 O O . GLY A 1 335 ? -30.932 -5.711 31.998 1.00 46.88 335 GLY A O 1
ATOM 2551 N N . SER A 1 336 ? -29.383 -4.204 31.406 1.00 41.81 336 SER A N 1
ATOM 2552 C CA . SER A 1 336 ? -30.104 -3.016 31.832 1.00 41.81 336 SER A CA 1
ATOM 2553 C C . SER A 1 336 ? -29.905 -1.943 30.771 1.00 41.81 336 SER A C 1
ATOM 2555 O O . SER A 1 336 ? -28.796 -1.485 30.503 1.00 41.81 336 SER A O 1
ATOM 2557 N N . GLU A 1 337 ? -31.006 -1.565 30.123 1.00 46.56 337 GLU A N 1
ATOM 2558 C CA . GLU A 1 337 ? -31.069 -0.372 29.288 1.00 46.56 337 GLU A CA 1
ATOM 2559 C C . GLU A 1 337 ? -30.820 0.848 30.183 1.00 46.56 337 GLU A C 1
ATOM 2561 O O . GLU A 1 337 ? -31.719 1.350 30.857 1.00 46.56 337 GLU A O 1
ATOM 2566 N N . ALA A 1 338 ? -29.568 1.300 30.237 1.00 41.62 338 ALA A N 1
ATOM 2567 C CA . ALA A 1 338 ? -29.216 2.550 30.885 1.00 41.62 338 ALA A CA 1
ATOM 2568 C C . ALA A 1 338 ? -29.655 3.715 29.987 1.00 41.62 338 ALA A C 1
ATOM 2570 O O . ALA A 1 338 ? -29.068 3.997 28.939 1.00 41.62 338 ALA A O 1
ATOM 2571 N N . SER A 1 339 ? -30.716 4.395 30.411 1.00 42.72 339 SER A N 1
ATOM 2572 C CA . SER A 1 339 ? -31.133 5.691 29.891 1.00 42.72 339 SER A CA 1
ATOM 2573 C C . SER A 1 339 ? -30.045 6.743 30.142 1.00 42.72 339 SER A C 1
ATOM 2575 O O . SER A 1 339 ? -29.721 7.014 31.294 1.00 42.72 339 SER A O 1
ATOM 2577 N N . SER A 1 340 ? -29.520 7.320 29.055 1.00 48.22 340 SER A N 1
ATOM 2578 C CA . SER A 1 340 ? -28.790 8.600 28.945 1.00 48.22 340 SER A CA 1
ATOM 2579 C C . SER A 1 340 ? -27.839 8.987 30.093 1.00 48.22 340 SER A C 1
ATOM 2581 O O . SER A 1 340 ? -28.272 9.518 31.115 1.00 48.22 340 SER A O 1
ATOM 2583 N N . GLY A 1 341 ? -26.532 8.846 29.856 1.00 44.84 341 GLY A N 1
ATOM 2584 C CA . GLY A 1 341 ? -25.486 9.437 30.691 1.00 44.84 341 GLY A CA 1
ATOM 2585 C C . GLY A 1 341 ? -24.093 9.084 30.194 1.00 44.84 341 GLY A C 1
ATOM 2586 O O . GLY A 1 341 ? -23.558 9.796 29.360 1.00 44.84 341 GLY A O 1
ATOM 2587 N N . ASP A 1 342 ? -23.566 7.940 30.624 1.00 55.19 342 ASP A N 1
ATOM 2588 C CA . ASP A 1 342 ? -22.224 7.481 30.263 1.00 55.19 342 ASP A CA 1
ATOM 2589 C C . ASP A 1 342 ? -22.278 6.005 29.863 1.00 55.19 342 ASP A C 1
ATOM 2591 O O . ASP A 1 342 ? -22.445 5.119 30.704 1.00 55.19 342 ASP A O 1
ATOM 2595 N N . ARG A 1 343 ? -22.168 5.715 28.561 1.00 71.69 343 ARG A N 1
ATOM 2596 C CA . ARG A 1 343 ? -21.873 4.344 28.126 1.00 71.69 343 ARG A CA 1
ATOM 2597 C C . ARG A 1 343 ? -20.433 4.051 28.534 1.00 71.69 343 ARG A C 1
ATOM 2599 O O . ARG A 1 343 ? -19.531 4.789 28.152 1.00 71.69 343 ARG A O 1
ATOM 2606 N N . ILE A 1 344 ? -20.228 2.996 29.315 1.00 82.56 344 ILE A N 1
ATOM 2607 C CA . ILE A 1 344 ? -18.885 2.552 29.689 1.00 82.56 344 ILE A CA 1
ATOM 2608 C C . ILE A 1 344 ? -18.246 1.928 28.441 1.00 82.56 344 ILE A C 1
ATOM 2610 O O . ILE A 1 344 ? -18.882 1.069 27.823 1.00 82.56 344 ILE A O 1
ATOM 2614 N N . PRO A 1 345 ? -17.028 2.340 28.044 1.00 86.31 345 PRO A N 1
ATOM 2615 C CA . PRO A 1 345 ? -16.341 1.705 26.930 1.00 86.31 345 PRO A CA 1
ATOM 2616 C C . PRO A 1 345 ? -16.059 0.243 27.263 1.00 86.31 345 PRO A C 1
ATOM 2618 O O . PRO A 1 345 ? -15.539 -0.070 28.336 1.00 86.31 345 PRO A O 1
ATOM 2621 N N . VAL A 1 346 ? -16.376 -0.659 26.344 1.00 92.12 346 VAL A N 1
ATOM 2622 C CA . VAL A 1 346 ? -16.067 -2.087 26.475 1.00 92.12 346 VAL A CA 1
ATOM 2623 C C . VAL A 1 346 ? -14.629 -2.383 26.054 1.00 92.12 346 VAL A C 1
ATOM 2625 O O . VAL A 1 346 ? -14.047 -3.382 26.489 1.00 92.12 346 VAL A O 1
ATOM 2628 N N . ALA A 1 347 ? -14.027 -1.518 25.235 1.00 94.19 347 ALA A N 1
ATOM 2629 C CA . ALA A 1 347 ? -12.618 -1.588 24.880 1.00 94.19 347 ALA A CA 1
ATOM 2630 C C . ALA A 1 347 ? -12.055 -0.230 24.440 1.00 94.19 347 ALA A C 1
ATOM 2632 O O . ALA A 1 347 ? -12.774 0.657 23.980 1.00 94.19 347 ALA A O 1
ATOM 2633 N N . THR A 1 348 ? -10.733 -0.119 24.502 1.00 96.31 348 THR A N 1
ATOM 2634 C CA . THR A 1 348 ? -9.966 0.975 23.908 1.00 96.31 348 THR A CA 1
ATOM 2635 C C . THR A 1 348 ? -9.069 0.412 22.815 1.00 96.31 348 THR A C 1
ATOM 2637 O O . THR A 1 348 ? -8.304 -0.531 23.037 1.00 96.31 348 THR A O 1
ATOM 2640 N N . VAL A 1 349 ? -9.164 0.989 21.621 1.00 97.50 349 VAL A N 1
ATOM 2641 C CA . VAL A 1 349 ? -8.271 0.703 20.499 1.00 97.50 349 VAL A CA 1
ATOM 2642 C C . VAL A 1 349 ? -7.231 1.810 20.403 1.00 97.50 349 VAL A C 1
ATOM 2644 O O . VAL A 1 349 ? -7.589 2.968 20.203 1.00 97.50 349 VAL A O 1
ATOM 2647 N N . THR A 1 350 ? -5.954 1.451 20.498 1.00 98.31 350 THR A N 1
ATOM 2648 C CA . THR A 1 350 ? -4.830 2.392 20.445 1.00 98.31 350 THR A CA 1
ATOM 2649 C C . THR A 1 350 ? -4.034 2.195 19.162 1.00 98.31 350 THR A C 1
ATOM 2651 O O . THR A 1 350 ? -3.627 1.085 18.813 1.00 98.31 350 THR A O 1
ATOM 2654 N N . LEU A 1 351 ? -3.786 3.288 18.450 1.00 98.62 351 LEU A N 1
ATOM 2655 C CA . LEU A 1 351 ? -3.023 3.326 17.209 1.00 98.62 351 LEU A CA 1
ATOM 2656 C C . LEU A 1 351 ? -1.808 4.236 17.383 1.00 98.62 351 LEU A C 1
ATOM 2658 O O . LEU A 1 351 ? -1.926 5.347 17.898 1.00 98.62 351 LEU A O 1
ATOM 2662 N N . LYS A 1 352 ? -0.649 3.804 16.879 1.00 98.44 352 LYS A N 1
ATOM 2663 C CA . LYS A 1 352 ? 0.477 4.715 16.619 1.00 98.44 352 LYS A CA 1
ATOM 2664 C C . LYS A 1 352 ? 0.498 5.041 15.142 1.00 98.44 352 LYS A C 1
ATOM 2666 O O . LYS A 1 352 ? 0.543 4.121 14.322 1.00 98.44 352 LYS A O 1
ATOM 2671 N N . VAL A 1 353 ? 0.464 6.324 14.797 1.00 98.12 353 VAL A N 1
ATOM 2672 C CA . VAL A 1 353 ? 0.327 6.753 13.399 1.00 98.12 353 VAL A CA 1
ATOM 2673 C C . VAL A 1 353 ? 1.255 7.903 13.041 1.00 98.12 353 VAL A C 1
ATOM 2675 O O . VAL A 1 353 ? 1.637 8.690 13.901 1.00 98.12 353 VAL A O 1
ATOM 2678 N N . ARG A 1 354 ? 1.617 8.005 11.762 1.00 96.94 354 ARG A N 1
ATOM 2679 C CA . ARG A 1 354 ? 2.471 9.068 11.215 1.00 96.94 354 ARG A CA 1
ATOM 2680 C C . ARG A 1 354 ? 1.732 9.927 10.197 1.00 96.94 354 ARG A C 1
ATOM 2682 O O . ARG A 1 354 ? 0.917 9.417 9.434 1.00 96.94 354 ARG A O 1
ATOM 2689 N N . GLY A 1 355 ? 2.115 11.201 10.138 1.00 96.75 355 GLY A N 1
ATOM 2690 C CA . GLY A 1 355 ? 1.576 12.195 9.210 1.00 96.75 355 GLY A CA 1
ATOM 2691 C C . GLY A 1 355 ? 0.451 13.029 9.820 1.00 96.75 355 GLY A C 1
ATOM 2692 O O . GLY A 1 355 ? 0.346 13.123 11.040 1.00 96.75 355 GLY A O 1
ATOM 2693 N N . CYS A 1 356 ? -0.355 13.658 8.969 1.00 97.31 356 CYS A N 1
ATOM 2694 C CA . CYS A 1 356 ? -1.436 14.565 9.353 1.00 97.31 356 CYS A CA 1
ATOM 2695 C C . CYS A 1 356 ? -2.557 14.565 8.303 1.00 97.31 356 CYS A C 1
ATOM 2697 O O . CYS A 1 356 ? -2.405 13.999 7.219 1.00 97.31 356 CYS A O 1
ATOM 2699 N N . GLY A 1 357 ? -3.676 15.217 8.615 1.00 97.69 357 GLY A N 1
ATOM 2700 C CA . GLY A 1 357 ? -4.842 15.327 7.744 1.00 97.69 357 GLY A CA 1
ATOM 2701 C C . GLY A 1 357 ? -5.937 14.317 8.080 1.00 97.69 357 GLY A C 1
ATOM 2702 O O . GLY A 1 357 ? -6.058 13.853 9.215 1.00 97.69 357 GLY A O 1
ATOM 2703 N N . ARG A 1 358 ? -6.777 14.003 7.090 1.00 98.38 358 ARG A N 1
ATOM 2704 C CA . ARG A 1 358 ? -7.959 13.161 7.284 1.00 98.38 358 ARG A CA 1
ATOM 2705 C C . ARG A 1 358 ? -7.563 11.700 7.490 1.00 98.38 358 ARG A C 1
ATOM 2707 O O . ARG A 1 358 ? -7.055 11.038 6.582 1.00 98.38 358 ARG A O 1
ATOM 2714 N N . PHE A 1 359 ? -7.844 11.194 8.680 1.00 98.75 359 PHE A N 1
ATOM 2715 C CA . PHE A 1 359 ? -7.545 9.836 9.099 1.00 98.75 359 PHE A CA 1
ATOM 2716 C C . PHE A 1 359 ? -8.825 9.014 9.213 1.00 98.75 359 PHE A C 1
ATOM 2718 O O . PHE A 1 359 ? -9.837 9.504 9.714 1.00 98.75 359 PHE A O 1
ATOM 2725 N N . GLY A 1 360 ? -8.779 7.770 8.744 1.00 98.69 360 GLY A N 1
ATOM 2726 C CA . GLY A 1 360 ? -9.909 6.854 8.754 1.00 98.69 360 GLY A CA 1
ATOM 2727 C C . GLY A 1 360 ? -9.610 5.534 9.452 1.00 98.69 360 GLY A C 1
ATOM 2728 O O . GLY A 1 360 ? -8.507 4.983 9.359 1.00 98.69 360 GLY A O 1
ATOM 2729 N N . VAL A 1 361 ? -10.632 4.989 10.101 1.00 98.81 361 VAL A N 1
ATOM 2730 C CA . VAL A 1 361 ? -10.683 3.601 10.573 1.00 98.81 361 VAL A CA 1
ATOM 2731 C C . VAL A 1 361 ? -12.072 3.034 10.323 1.00 98.81 361 VAL A C 1
ATOM 2733 O O . VAL A 1 361 ? -13.035 3.777 10.167 1.00 98.81 361 VAL A O 1
ATOM 2736 N N . TYR A 1 362 ? -12.195 1.717 10.319 1.00 98.69 362 TYR A N 1
ATOM 2737 C CA . TYR A 1 362 ? -13.487 1.050 10.372 1.00 98.69 362 TYR A CA 1
ATOM 2738 C C . TYR A 1 362 ? -13.810 0.633 11.802 1.00 98.69 362 TYR A C 1
ATOM 2740 O O . TYR A 1 362 ? -12.975 0.014 12.468 1.00 98.69 362 TYR A O 1
ATOM 2748 N N . CYS A 1 363 ? -15.045 0.887 12.224 1.00 98.31 363 CYS A N 1
ATOM 2749 C CA . CYS A 1 363 ? -15.638 0.291 13.408 1.00 98.31 363 CYS A CA 1
ATOM 2750 C C . CYS A 1 363 ? -17.082 -0.135 13.115 1.00 98.31 363 CYS A C 1
ATOM 2752 O O . CYS A 1 363 ? -17.886 0.642 12.599 1.00 98.31 363 CYS A O 1
ATOM 2754 N N . SER A 1 364 ? -17.439 -1.373 13.461 1.00 97.31 364 SER A N 1
ATOM 2755 C CA . SER A 1 364 ? -18.801 -1.874 13.227 1.00 97.31 364 SER A CA 1
ATOM 2756 C C . SER A 1 364 ? -19.862 -1.244 14.129 1.00 97.31 364 SER A C 1
ATOM 2758 O O . SER A 1 364 ? -21.043 -1.506 13.931 1.00 97.31 364 SER A O 1
ATOM 2760 N N . GLN A 1 365 ? -19.454 -0.458 15.124 1.00 95.94 365 GLN A N 1
ATOM 2761 C CA . GLN A 1 365 ? -20.338 0.342 15.961 1.00 95.94 365 GLN A CA 1
ATOM 2762 C C . GLN A 1 365 ? -19.778 1.759 16.081 1.00 95.94 365 GLN A C 1
ATOM 2764 O O . GLN A 1 365 ? -18.575 1.977 15.930 1.00 95.94 365 GLN A O 1
ATOM 2769 N N . ARG A 1 366 ? -20.650 2.729 16.356 1.00 97.31 366 ARG A N 1
ATOM 2770 C CA . ARG A 1 366 ? -20.243 4.120 16.558 1.00 97.31 366 ARG A CA 1
ATOM 2771 C C . ARG A 1 366 ? -19.350 4.227 17.804 1.00 97.31 366 ARG A C 1
ATOM 2773 O O . ARG A 1 366 ? -19.820 3.850 18.878 1.00 97.31 366 ARG A O 1
ATOM 2780 N N . PRO A 1 367 ? -18.124 4.774 17.699 1.00 97.25 367 PRO A N 1
ATOM 2781 C CA . PRO A 1 367 ? -17.288 5.020 18.868 1.00 97.25 367 PRO A CA 1
ATOM 2782 C C . PRO A 1 367 ? -17.958 5.949 19.880 1.00 97.25 367 PRO A C 1
ATOM 2784 O O . PRO A 1 367 ? -18.780 6.799 19.524 1.00 97.25 367 PRO A O 1
ATOM 2787 N N . LEU A 1 368 ? -17.565 5.811 21.141 1.00 96.62 368 LEU A N 1
ATOM 2788 C CA . LEU A 1 368 ? -17.974 6.702 22.222 1.00 96.62 368 LEU A CA 1
ATOM 2789 C C . LEU A 1 368 ? -17.121 7.969 22.232 1.00 96.62 368 LEU A C 1
ATOM 2791 O O . LEU A 1 368 ? -17.646 9.067 22.400 1.00 96.62 368 LEU A O 1
ATOM 2795 N N . LYS A 1 369 ? -15.809 7.813 22.024 1.00 97.25 369 LYS A N 1
ATOM 2796 C CA . LYS A 1 369 ? -14.829 8.900 22.091 1.00 97.25 369 LYS A CA 1
ATOM 2797 C C . LYS A 1 369 ? -13.596 8.585 21.251 1.00 97.25 369 LYS A C 1
ATOM 2799 O O . LYS A 1 369 ? -13.158 7.437 21.198 1.00 97.25 369 LYS A O 1
ATOM 2804 N N . CYS A 1 370 ? -13.024 9.619 20.638 1.00 98.25 370 CYS A N 1
ATOM 2805 C CA . CYS A 1 370 ? -11.726 9.562 19.971 1.00 98.25 370 CYS A CA 1
ATOM 2806 C C . CYS A 1 370 ? -10.784 10.608 20.581 1.00 98.25 370 CYS A C 1
ATOM 2808 O O . CYS A 1 370 ? -11.204 11.731 20.872 1.00 98.25 370 CYS A O 1
ATOM 2810 N N . THR A 1 371 ? -9.510 10.268 20.755 1.00 98.19 371 THR A N 1
ATOM 2811 C CA . THR A 1 371 ? -8.468 11.218 21.165 1.00 98.19 371 THR A CA 1
ATOM 2812 C C . THR A 1 371 ? -7.261 11.137 20.238 1.00 98.19 371 THR A C 1
ATOM 2814 O O . THR A 1 371 ? -6.966 10.086 19.669 1.00 98.19 371 THR A O 1
ATOM 2817 N N . VAL A 1 372 ? -6.564 12.261 20.088 1.00 97.94 372 VAL A N 1
ATOM 2818 C CA . VAL A 1 372 ? -5.268 12.381 19.417 1.00 97.94 372 VAL A CA 1
ATOM 2819 C C . VAL A 1 372 ? -4.301 12.990 20.432 1.00 97.94 372 VAL A C 1
ATOM 2821 O O . VAL A 1 372 ? -4.509 14.111 20.892 1.00 97.94 372 VAL A O 1
ATOM 2824 N N . ASP A 1 373 ? -3.300 12.219 20.854 1.00 95.88 373 ASP A N 1
ATOM 2825 C CA . ASP A 1 373 ? -2.373 12.535 21.953 1.00 95.88 373 ASP A CA 1
ATOM 2826 C C . ASP A 1 373 ? -3.077 13.061 23.208 1.00 95.88 373 ASP A C 1
ATOM 2828 O O . ASP A 1 373 ? -2.765 14.124 23.746 1.00 95.88 373 ASP A O 1
ATOM 2832 N N . ASN A 1 374 ? -4.057 12.283 23.678 1.00 94.12 374 ASN A N 1
ATOM 2833 C CA . ASN A 1 374 ? -4.890 12.569 24.852 1.00 94.12 374 ASN A CA 1
ATOM 2834 C C . ASN A 1 374 ? -5.781 13.816 24.729 1.00 94.12 374 ASN A C 1
ATOM 2836 O O . ASN A 1 374 ? -6.517 14.131 25.664 1.00 94.12 374 ASN A O 1
ATOM 2840 N N . THR A 1 375 ? -5.764 14.506 23.588 1.00 96.38 375 THR A N 1
ATOM 2841 C CA . THR A 1 375 ? -6.690 15.601 23.296 1.00 96.38 375 THR A CA 1
ATOM 2842 C C . THR A 1 375 ? -7.913 15.029 22.598 1.00 96.38 375 THR A C 1
ATOM 2844 O O . THR A 1 375 ? -7.788 14.297 21.619 1.00 96.38 375 THR A O 1
ATOM 2847 N N . GLU A 1 376 ? -9.102 15.323 23.115 1.00 97.00 376 GLU A N 1
ATOM 2848 C CA . GLU A 1 376 ? -10.350 14.876 22.497 1.00 97.00 376 GLU A CA 1
ATOM 2849 C C . GLU A 1 376 ? -10.484 15.435 21.078 1.00 97.00 376 GLU A C 1
ATOM 2851 O O . GLU A 1 376 ? -10.215 16.611 20.833 1.00 97.00 376 GLU A O 1
ATOM 2856 N N . SER A 1 377 ? -10.857 14.565 20.142 1.00 96.38 377 SER A N 1
ATOM 2857 C CA . SER A 1 377 ? -10.964 14.890 18.725 1.00 96.38 377 SER A CA 1
ATOM 2858 C C . SER A 1 377 ? -12.381 14.613 18.247 1.00 96.38 377 SER A C 1
ATOM 2860 O O . SER A 1 377 ? -12.928 13.531 18.480 1.00 96.38 377 SER A O 1
ATOM 2862 N N . GLU A 1 378 ? -12.971 15.593 17.567 1.00 97.44 378 GLU A N 1
ATOM 2863 C CA . GLU A 1 378 ? -14.235 15.392 16.872 1.00 97.44 378 GLU A CA 1
ATOM 2864 C C . GLU A 1 378 ? -14.067 14.337 15.773 1.00 97.44 378 GLU A C 1
ATOM 2866 O O . GLU A 1 378 ? -13.076 14.319 15.036 1.00 97.44 378 GLU A O 1
ATOM 2871 N N . PHE A 1 379 ? -15.059 13.457 15.652 1.00 98.44 379 PHE A N 1
ATOM 2872 C CA . PHE A 1 379 ? -15.082 12.424 14.629 1.00 98.44 379 PHE A CA 1
ATOM 2873 C C . PHE A 1 379 ? -16.451 12.353 13.956 1.00 98.44 379 PHE A C 1
ATOM 2875 O O . PHE A 1 379 ? -17.491 12.595 14.571 1.00 98.44 379 PHE A O 1
ATOM 2882 N N . ASN A 1 380 ? -16.440 11.947 12.691 1.00 98.44 380 ASN A N 1
ATOM 2883 C CA . ASN A 1 380 ? -17.639 11.555 11.962 1.00 98.44 380 ASN A CA 1
ATOM 2884 C C . ASN A 1 380 ? -17.733 10.032 11.923 1.00 98.44 380 ASN A C 1
ATOM 2886 O O . ASN A 1 380 ? -16.708 9.354 11.848 1.00 98.44 380 ASN A O 1
ATOM 2890 N N . TYR A 1 381 ? -18.957 9.511 11.947 1.00 98.56 381 TYR A N 1
ATOM 2891 C CA . TYR A 1 381 ? -19.250 8.092 11.778 1.00 98.56 381 TYR A CA 1
ATOM 2892 C C . TYR A 1 381 ? -20.276 7.917 10.664 1.00 98.56 381 TYR A C 1
ATOM 2894 O O . TYR A 1 381 ? -21.331 8.546 10.709 1.00 98.56 381 TYR A O 1
ATOM 2902 N N . ASP A 1 382 ? -19.953 7.089 9.680 1.00 98.06 382 ASP A N 1
ATOM 2903 C CA . ASP A 1 382 ? -20.871 6.679 8.623 1.00 98.06 382 ASP A CA 1
ATOM 2904 C C . ASP A 1 382 ? -21.495 5.327 8.986 1.00 98.06 382 ASP A C 1
ATOM 2906 O O . ASP A 1 382 ? -20.834 4.291 8.903 1.00 98.06 382 ASP A O 1
ATOM 2910 N N . ASP A 1 383 ? -22.774 5.334 9.372 1.00 96.25 383 ASP A N 1
ATOM 2911 C CA . ASP A 1 383 ? -23.517 4.133 9.767 1.00 96.25 383 ASP A CA 1
ATOM 2912 C C . ASP A 1 383 ? -23.627 3.083 8.646 1.00 96.25 383 ASP A C 1
ATOM 2914 O O . ASP A 1 383 ? -23.784 1.894 8.931 1.00 96.25 383 ASP A O 1
ATOM 2918 N N . ALA A 1 384 ? -23.542 3.484 7.371 1.00 96.31 384 ALA A N 1
ATOM 2919 C CA . ALA A 1 384 ? -23.676 2.560 6.245 1.00 96.31 384 ALA A CA 1
ATOM 2920 C C . ALA A 1 384 ? -22.393 1.755 6.000 1.00 96.31 384 ALA A C 1
ATOM 2922 O O . ALA A 1 384 ? -22.453 0.576 5.647 1.00 96.31 384 ALA A O 1
ATOM 2923 N N . THR A 1 385 ? -21.232 2.387 6.176 1.00 97.00 385 THR A N 1
ATOM 2924 C CA . THR A 1 385 ? -19.925 1.772 5.890 1.00 97.00 385 THR A CA 1
ATOM 2925 C C . THR A 1 385 ? -19.152 1.382 7.148 1.00 97.00 385 THR A C 1
ATOM 2927 O O . THR A 1 385 ? -18.210 0.591 7.070 1.00 97.00 385 THR A O 1
ATOM 2930 N N . GLY A 1 386 ? -19.531 1.916 8.310 1.00 97.94 386 GLY A N 1
ATOM 2931 C CA . GLY A 1 386 ? -18.771 1.826 9.557 1.00 97.94 386 GLY A CA 1
ATOM 2932 C C . GLY A 1 386 ? -17.490 2.666 9.552 1.00 97.94 386 GLY A C 1
ATOM 2933 O O . GLY A 1 386 ? -16.616 2.448 10.394 1.00 97.94 386 GLY A O 1
ATOM 2934 N N . LEU A 1 387 ? -17.326 3.587 8.597 1.00 98.62 387 LEU A N 1
ATOM 2935 C CA . LEU A 1 387 ? -16.158 4.461 8.521 1.00 98.62 387 LEU A CA 1
ATOM 2936 C C . LEU A 1 387 ? -16.222 5.525 9.622 1.00 98.62 387 LEU A C 1
ATOM 2938 O O . LEU A 1 387 ? -17.146 6.333 9.683 1.00 98.62 387 LEU A O 1
ATOM 2942 N N . VAL A 1 388 ? -15.189 5.556 10.457 1.00 98.75 388 VAL A N 1
ATOM 2943 C CA . VAL A 1 388 ? -14.911 6.640 11.397 1.00 98.75 388 VAL A CA 1
ATOM 2944 C C . VAL A 1 388 ? -13.834 7.523 10.780 1.00 98.75 388 VAL A C 1
ATOM 2946 O O . VAL A 1 388 ? -12.777 7.017 10.394 1.00 98.75 388 VAL A O 1
ATOM 2949 N N . THR A 1 389 ? -14.063 8.833 10.716 1.00 98.69 389 THR A N 1
ATOM 2950 C CA . THR A 1 389 ? -13.044 9.795 10.270 1.00 98.69 389 THR A CA 1
ATOM 2951 C C . THR A 1 389 ? -12.777 10.859 11.317 1.00 98.69 389 THR A C 1
ATOM 2953 O O . THR A 1 389 ? -13.729 11.444 11.831 1.00 98.69 389 THR A O 1
ATOM 2956 N N . LEU A 1 390 ? -11.505 11.172 11.542 1.00 98.31 390 LEU A N 1
ATOM 2957 C CA . LEU A 1 390 ? -11.048 12.295 12.361 1.00 98.31 390 LEU A CA 1
ATOM 2958 C C . LEU A 1 390 ? -9.883 13.021 11.674 1.00 98.31 390 LEU A C 1
ATOM 2960 O O . LEU A 1 390 ? -9.330 12.530 10.686 1.00 98.31 390 LEU A O 1
ATOM 2964 N N . THR A 1 391 ? -9.502 14.184 12.194 1.00 98.25 391 THR A N 1
ATOM 2965 C CA . THR A 1 391 ? -8.391 14.978 11.652 1.00 98.25 391 THR A CA 1
ATOM 2966 C C . THR A 1 391 ? -7.184 14.893 12.573 1.00 98.25 391 THR A C 1
ATOM 2968 O O . THR A 1 391 ? -7.267 15.228 13.752 1.00 98.25 391 THR A O 1
ATOM 2971 N N . ILE A 1 392 ? -6.047 14.481 12.017 1.00 97.94 392 ILE A N 1
ATOM 2972 C CA . ILE A 1 392 ? -4.751 14.541 12.690 1.00 97.94 392 ILE A CA 1
ATOM 2973 C C . ILE A 1 392 ? -4.121 15.912 12.392 1.00 97.94 392 ILE A C 1
ATOM 2975 O O . ILE A 1 392 ? -4.008 16.270 11.215 1.00 97.94 392 ILE A O 1
ATOM 2979 N N . PRO A 1 393 ? -3.705 16.684 13.408 1.00 96.06 393 PRO A N 1
ATOM 2980 C CA . PRO A 1 393 ? -3.074 17.982 13.196 1.00 96.06 393 PRO A CA 1
ATOM 2981 C C . PRO A 1 393 ? -1.658 17.849 12.613 1.00 96.06 393 PRO A C 1
ATOM 2983 O O . PRO A 1 393 ? -1.084 16.761 12.545 1.00 96.06 393 PRO A O 1
ATOM 2986 N N . GLU A 1 394 ? -1.088 18.964 12.159 1.00 92.62 394 GLU A N 1
ATOM 2987 C CA . GLU A 1 394 ? 0.292 18.982 11.671 1.00 92.62 394 GLU A CA 1
ATOM 2988 C C . GLU A 1 394 ? 1.285 18.704 12.814 1.00 92.62 394 GLU A C 1
ATOM 2990 O O . GLU A 1 394 ? 1.125 19.230 13.920 1.00 92.62 394 GLU A O 1
ATOM 2995 N N . PRO A 1 395 ? 2.304 17.857 12.588 1.00 91.19 395 PRO A N 1
ATOM 2996 C CA . PRO A 1 395 ? 3.264 17.508 13.623 1.00 91.19 395 PRO A CA 1
ATOM 2997 C C . PRO A 1 395 ? 4.231 18.658 13.916 1.00 91.19 395 PRO A C 1
ATOM 2999 O O . PRO A 1 395 ? 4.655 19.385 13.024 1.00 91.19 395 PRO A O 1
ATOM 3002 N N . VAL A 1 396 ? 4.653 18.763 15.177 1.00 82.44 396 VAL A N 1
ATOM 3003 C CA . VAL A 1 396 ? 5.628 19.778 15.626 1.00 82.44 396 VAL A CA 1
ATOM 3004 C C . VAL A 1 396 ? 7.075 19.380 15.284 1.00 82.44 396 VAL A C 1
ATOM 3006 O O . VAL A 1 396 ? 7.983 20.205 15.347 1.00 82.44 396 VAL A O 1
ATOM 3009 N N . GLY A 1 397 ? 7.316 18.118 14.915 1.00 90.19 397 GLY A N 1
ATOM 3010 C CA . GLY A 1 397 ? 8.651 17.603 14.621 1.00 90.19 397 GLY A CA 1
ATOM 3011 C C . GLY A 1 397 ? 8.671 16.510 13.558 1.00 90.19 397 GLY A C 1
ATOM 3012 O O . GLY A 1 397 ? 7.644 15.944 13.184 1.00 90.19 397 GLY A O 1
ATOM 3013 N N . GLU A 1 398 ? 9.875 16.208 13.086 1.00 93.00 398 GLU A N 1
ATOM 3014 C CA . GLU A 1 398 ? 10.122 15.161 12.099 1.00 93.00 398 GLU A CA 1
ATOM 3015 C C . GLU A 1 398 ? 9.796 13.769 12.647 1.00 93.00 398 GLU A C 1
ATOM 3017 O O . GLU A 1 398 ? 10.039 13.472 13.820 1.00 93.00 398 GLU A O 1
ATOM 3022 N N . MET A 1 399 ? 9.285 12.885 11.785 1.00 92.88 399 MET A N 1
ATOM 3023 C CA . MET A 1 399 ? 8.990 11.485 12.117 1.00 92.88 399 MET A CA 1
ATOM 3024 C C . MET A 1 399 ? 8.033 11.326 13.315 1.00 92.88 399 MET A C 1
ATOM 3026 O O . MET A 1 399 ? 8.001 10.261 13.942 1.00 92.88 399 MET A O 1
ATOM 3030 N N . TYR A 1 400 ? 7.248 12.365 13.626 1.00 96.19 400 TYR A N 1
ATOM 3031 C CA . TYR A 1 400 ? 6.332 12.375 14.762 1.00 96.19 400 TYR A CA 1
ATOM 3032 C C . TYR A 1 400 ? 5.302 11.251 14.658 1.00 96.19 400 TYR A C 1
ATOM 3034 O O . TYR A 1 400 ? 4.803 10.930 13.573 1.00 96.19 400 TYR A O 1
ATOM 3042 N N . LYS A 1 401 ? 4.989 10.649 15.808 1.00 96.75 401 LYS A N 1
ATOM 3043 C CA . LYS A 1 401 ? 4.038 9.546 15.923 1.00 96.75 401 LYS A CA 1
ATOM 3044 C C . LYS A 1 401 ? 2.926 9.924 16.883 1.00 96.75 401 LYS A C 1
ATOM 3046 O O . LYS A 1 401 ? 3.142 9.911 18.092 1.00 96.75 401 LYS A O 1
ATOM 3051 N N . TRP A 1 402 ? 1.751 10.179 16.332 1.00 97.88 402 TRP A N 1
ATOM 3052 C CA . TRP A 1 402 ? 0.540 10.422 17.100 1.00 97.88 402 TRP A CA 1
ATOM 3053 C C . TRP A 1 402 ? 0.071 9.135 17.777 1.00 97.88 402 TRP A C 1
ATOM 3055 O O . TRP A 1 402 ? 0.152 8.044 17.196 1.00 97.88 402 TRP A O 1
ATOM 3065 N N . SER A 1 403 ? -0.443 9.268 18.993 1.00 98.12 403 SER A N 1
ATOM 3066 C CA . SER A 1 403 ? -1.238 8.259 19.682 1.00 98.12 403 SER A CA 1
ATOM 3067 C C . SER A 1 403 ? -2.714 8.556 19.451 1.00 98.12 403 SER A C 1
ATOM 3069 O O . SER A 1 403 ? -3.209 9.574 19.925 1.00 98.12 403 SER A O 1
ATOM 3071 N N . ILE A 1 404 ? -3.419 7.687 18.731 1.00 98.56 404 ILE A N 1
ATOM 3072 C CA . ILE A 1 404 ? -4.874 7.796 18.577 1.00 98.56 404 ILE A CA 1
ATOM 3073 C C . ILE A 1 404 ? -5.526 6.736 19.448 1.00 98.56 404 ILE A C 1
ATOM 3075 O O . ILE A 1 404 ? -5.177 5.562 19.329 1.00 98.56 404 ILE A O 1
ATOM 3079 N N . GLU A 1 405 ? -6.478 7.136 20.282 1.00 98.25 405 GLU A N 1
ATOM 3080 C CA . GLU A 1 405 ? -7.282 6.208 21.077 1.00 98.25 405 GLU A CA 1
ATOM 3081 C C . GLU A 1 405 ? -8.748 6.317 20.682 1.00 98.25 405 GLU A C 1
ATOM 3083 O O . GLU A 1 405 ? -9.293 7.413 20.555 1.00 98.25 405 GLU A O 1
ATOM 3088 N N . ILE A 1 406 ? -9.384 5.168 20.480 1.00 97.94 406 ILE A N 1
ATOM 3089 C CA . ILE A 1 406 ? -10.790 5.060 20.102 1.00 97.94 406 ILE A CA 1
ATOM 3090 C C . ILE A 1 406 ? -11.472 4.163 21.124 1.00 97.94 406 ILE A C 1
ATOM 3092 O O . ILE A 1 406 ? -11.166 2.975 21.229 1.00 97.94 406 ILE A O 1
ATOM 3096 N N . GLN A 1 407 ? -12.381 4.755 21.886 1.00 96.75 407 GLN A N 1
ATOM 3097 C CA . GLN A 1 407 ? -13.170 4.078 22.904 1.00 96.75 407 GLN A CA 1
ATOM 3098 C C . GLN A 1 407 ? -14.467 3.580 22.274 1.00 96.75 407 GLN A C 1
ATOM 3100 O O . GLN A 1 407 ? -15.208 4.369 21.675 1.00 96.75 407 GLN A O 1
ATOM 3105 N N . VAL A 1 408 ? -14.719 2.278 22.388 1.00 92.69 408 VAL A N 1
ATOM 3106 C CA . VAL A 1 408 ? -15.871 1.581 21.794 1.00 92.69 408 VAL A CA 1
ATOM 3107 C C . VAL A 1 408 ? -16.654 0.809 22.831 1.00 92.69 408 VAL A C 1
ATOM 3109 O O . VAL A 1 408 ? -16.041 0.371 23.833 1.00 92.69 408 VAL A O 1
#

Sequence (408 aa):
MTVTPKISVNDGNLVVHGKTILSGVHDNIVLTPGSGVGLVAGAFIGATASHSKSLHVFPVGVLEAVEKHLQTFQHREKKKLPSFIDWFGWCTWDAFYTDVTAEGVEEGLKSLSEGGTPPRFLIIDDGWQQIGSEVKEDPNCVVQEGAHDKPGNHNFELLKKLVLPDGSILRAKLPGRPTVDCLFVDPARDGTSLLKIWNVNKCSGVVGVFNCQGAGWCKVAKKTRIHDASPGTLTGSVQATDVDTISQIAGPDWTGDAIVYAHRSREVVRLPKGVSLPVTLKVLEYELFHFCPVKNVTETISFASIGLLDMFNSTGAVEQLEIQKNQECLDSNSGSEASSGDRIPVATVTLKVRGCGRFGVYCSQRPLKCTVDNTESEFNYDDATGLVTLTIPEPVGEMYKWSIEIQV

Organism: NCBI:txid2727405

Secondary structure (DSSP, 8-state):
-----SEEEETTEEEETTEEEEBS--TTEEEEE---SSS---EEEEE--SS--S-------B-HHHHHHH-S---GGGSPPPGGGGB-EEEHHHHHTT---HHHHHHHHHHHHHTT---SEEE--TTSS--SS-----TT----------TT---HHHHTTTB-TTSBB---SS--EE-GGGTTS-TTTSSSPPEEEEEE-SS-EEEEEE--TTEEEETTTTEEEES-SSPPPEEEEE-GGGSTTHHHHH-TT--S-EEEEETTT--EEEE-TTPPEEEEE-TT-EEEEEEEE-EESSSS-EEEEEEETTSTTGGGGEEEEEEEE-GGGTS--------SS-PPPSEEEEEEEES-EEEEEEESS--SEEEETTEE--EEEETTTTEEEEEEPPPSSTT-EEEEEEE-

Foldseek 3Di:
DDDDDQFDQDPQFTHHNNATQFHNADPQWDWAWDPDPDPDTDIDIDGDDPDPDPADDHDGGDRVRVCVVVVPDDDPVPDDDDPLPQFAEEECCQAQNQHDDPVQVVLQQVQCVVLLQHGPYYHDDHNPDDPDPDDPPDPPPPPPDHDDDRRPRDPSLQSVLAAFSLRGGLDFDDPWDWQSVQPPDDLADPLEDWTWTKTHAQQWIKIKTANNYQWDQDPVVRDIDGPHPFRAKYKDWDARCSHVCGDVNNDDPFQQWWWKQKQPVRDTDTAHHPDIDMDIDGHGDMIMIITWGWDDLDPQKIKTFQACSSHSNRCSFWNDKDKAADPVVVPPPDDDPDPDDDDAFRIKIKTKGDHWFKGKMAMQDDFPFKDKQNHTWDWDADNVRRIIITTGDGDPDPPDIIIMMTGD

pLDDT: mean 87.41, std 15.2, range [32.5, 98.88]